Protein 8EGS (pdb70)

Sequence (626 aa):
STLPQSKVNIDVDNTVLDYASTLPQSKVNIDVDNTVLDYADRKLTHFKFFYNTPLTDYQNTIHFSSNNERDNYFLNENHFNAIDYKNIPFNFIRDRNMVNLEQMSWQDAQGINYCTFKSDFENRRYYAFVNQIEYVNDHVTRMYLVIDTVMTYTQGNVLSTVQNAFVERQHLPRDVYNYLLPSLRNNDDVIKASNKYYLNNYLEQFGGNLVLFQSSADLSKKFGTKKEPNLESSKGITYDYITSPVNLYVMNREDFNNFMDKMSKYPWITQNFQKIILIPATFINKDDLEAVKTQEDIKGLMTLKNDKLSNEWELKELRVPFERLQYMLNSNQDELKHLVRNEYLTIEIYSWNGDSLLLDAGKITERTGVKLKTKSIIGYHNEVRIYPVDYNSAPNEKPIKASDNSILIDTGSFLNTAITFDSFAEVPILIDNGLLAQSQQANKQKNAQSNLISNRINNVVNGNDLKSRFYDAVSIGSNLSPTALFSKFNDEYNYYKELRAEYKDLALQPPTVTSSQMGNAFQIANSINGLTMKIGVPAPFDMDNIQRYYFMLGFETNDQAGTPFPIDSWTVCNYLRMRGTYTIDGIDPMLLEQLKVLLETGVRFWHNDGTNNPMAQNVFKNKFRK

Radius of gyration: 40.11 Å; Cα contacts (8 Å, |Δi|>4): 1181; chains: 3; bounding box: 46×42×152 Å

Secondary structure (DSSP, 8-state):
----SS----SSS----S--/----SS-----TTT---S--/----EEEEEEES-S--SSSEEEE-SSHHHHHIIIIIS--S-EEE-SSS-B---TTS--EEESS--HHHHTTEEEEEEEETTSSS-EEEE---EEEEETTEEEE--EE-HHHHH--TTGGGG--S-EEESB---HHHHHHHHHHHHTSS--B--S-EEEEEEEE-----EEEEEEESS-SSSPPPPSSS----------BTTB--S-EEEEE-HHHHHHHHHHHTT-HHHHHHEEE--EEETTTS-TTTEEE---SS--SS-EEE-SS--PPP---SSSEE-HHHHHHHTT--SGGGGGG--TTTSEEEEE-TTS-B---BSTTB-TTS-EEEEEEEE-SSS-EEEEEESSBS--TT----B-TT--BSS-SBSTTTT-EEEE-------SSTT---HHHHHHHSPP----EEE-GGGS----THHHHHHHHHHHHTTT-SS-THHHHT----HHHHHHHB-SEEESSSSPPP----SS-THHHHHTT--S-EEEEEEE-HHHHHHHHHHHHHH-B----SS-PPPPSS-SSSEEEEEEES----TT--HHHHHHHHHHHHH-EEEEE--SSS-TTS--GGG--S--

Nearest PDB structures (foldseek):
  8egs-assembly1_I-2  TM=1.053E+00  e=1.268E-01  Staphylococcus phage Andhra
  8egs-assembly1_I-3  TM=1.053E+00  e=1.268E-01  Staphylococcus phage Andhra
  8egs-assembly1_I-4  TM=1.053E+00  e=1.268E-01  Staphylococcus phage Andhra
  8egs-assembly1_I-5  TM=1.053E+00  e=1.268E-01  Staphylococcus phage Andhra
  8egs-assembly1_I-6  TM=1.053E+00  e=1.268E-01  Staphylococcus phage Andhra

Foldseek 3Di:
DDDDPPPDDDDPPDDDDDDD/DVDDPPPDPPDPVDDDDPPD/DAKWKWKKWFFQAPDQFLFEDAAEADPVRVCCCVPVDCQGDMDGCVVPIHDDDPLAQKDKDFAQAPVNPPGTFKMKMAIPVDRQTWIWTFLDWADDDRGIIMTGTDTNLCHRFVHHQLLLPFFQFWWWLWFDFDVVCVVCLLVQQPAQQDFAFDDKDWDDKFFDAFQAWKKKWKFQFDQLDAFDDLVDTDTDGAPWQCEPVDTDRIFMKIGGPVQPVVQCVVCVSPVVRQLRTDFMAGHGPQFADPVQWAAGDGPDDRPGIIGGHSYDGTDWDFDDRPFDALQNVCVSQVHRDSLCSSVQHQQFKAKWKDQPLFWTQLDGRRQQDNVGGWGKGWDWDDDPATKIKIDTASGQFDPPDDADDDPVRDRPAGGDCRRVRITIAHPNFTDDGPNPPDDQVLQVVQVDWDDDDWKDFGDCPVPDDDLVVLLVLLQCLVVVSVHPDDPCVSVSHDACPVVSVVSRDGIGGSDPDDGGGGGDSRGLVVCVVVSSNGMMMIMMHRDPVSSVVRLLVCLARPGTDRDGRDRRDRQQFKPFKTKIAIAGDDDRPPDDVSSVSNVRSSSNSIHMYTHDDPDSHSSDDDSNPIDGGD

Structure (mmCIF, N/CA/C/O backbone):
data_8EGS
#
_entry.id   8EGS
#
loop_
_entity.id
_entity.type
_entity.pdbx_description
1 polymer 'Lower collar protein'
2 polymer 'Major tail protein'
#
loop_
_atom_site.group_PDB
_atom_site.id
_at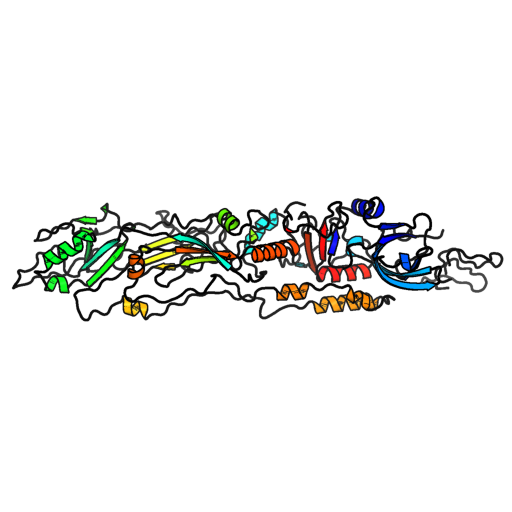om_site.type_symbol
_atom_site.label_atom_id
_atom_site.label_alt_id
_atom_site.label_comp_id
_atom_site.label_asym_id
_atom_site.label_entity_id
_atom_site.label_seq_id
_atom_site.pdbx_PDB_ins_code
_atom_site.Cartn_x
_atom_site.Cartn_y
_atom_site.Cartn_z
_atom_site.occupancy
_atom_site.B_iso_or_equiv
_atom_site.auth_seq_id
_atom_site.auth_comp_id
_atom_site.auth_asym_id
_atom_site.auth_atom_id
_atom_site.pdbx_PDB_model_num
ATOM 1 N N . SER A 1 137 ? 275.008 240.629 188.415 1.00 1.00 175 SER J N 1
ATOM 2 C CA . SER A 1 137 ? 274.547 242.010 188.425 1.00 1.00 175 SER J CA 1
ATOM 3 C C . SER A 1 137 ? 275.320 242.835 189.449 1.00 1.00 175 SER J C 1
ATOM 4 O O . SER A 1 137 ? 275.999 243.797 189.090 1.00 1.00 175 SER J O 1
ATOM 7 N N . THR A 1 138 ? 275.218 242.459 190.721 1.00 1.00 176 THR J N 1
ATOM 8 C CA . THR A 1 138 ? 275.903 243.198 191.773 1.00 1.00 176 THR J CA 1
ATOM 9 C C . THR A 1 138 ? 277.414 243.053 191.640 1.00 1.00 176 THR J C 1
ATOM 10 O O . THR A 1 138 ? 277.928 242.008 191.233 1.00 1.00 176 THR J O 1
ATOM 14 N N . LEU A 1 139 ? 278.126 244.119 191.997 1.00 1.00 177 LEU J N 1
ATOM 15 C CA . LEU A 1 139 ? 279.570 244.182 191.859 1.00 1.00 177 LEU J CA 1
ATOM 16 C C . LEU A 1 139 ? 280.219 244.494 193.203 1.00 1.00 177 LEU J C 1
ATOM 17 O O . LEU A 1 139 ? 279.730 245.352 193.943 1.00 1.00 177 LEU J O 1
ATOM 22 N N . PRO A 1 140 ? 281.313 243.819 193.552 1.00 1.00 178 PRO J N 1
ATOM 23 C CA . PRO A 1 140 ? 282.008 244.152 194.797 1.00 1.00 178 PRO J CA 1
ATOM 24 C C . PRO A 1 140 ? 282.944 245.334 194.613 1.00 1.00 178 PRO J C 1
ATOM 25 O O . PRO A 1 140 ? 283.376 245.649 193.503 1.00 1.00 178 PRO J O 1
ATOM 29 N N . GLN A 1 141 ? 283.264 245.988 195.730 1.00 1.00 179 GLN J N 1
ATOM 30 C CA . GLN A 1 141 ? 284.132 247.165 195.723 1.00 1.00 179 GLN J CA 1
ATOM 31 C C . GLN A 1 141 ? 285.578 246.727 195.959 1.00 1.00 179 GLN J C 1
ATOM 32 O O . GLN A 1 141 ? 286.181 246.970 197.006 1.00 1.00 179 GLN J O 1
ATOM 38 N N . SER A 1 142 ? 286.139 246.064 194.948 1.00 1.00 180 SER J N 1
ATOM 39 C CA . SER A 1 142 ? 287.478 245.495 195.039 1.00 1.00 180 SER J CA 1
ATOM 40 C C . SER A 1 142 ? 288.264 245.771 193.756 1.00 1.00 180 SER J C 1
ATOM 41 O O . SER A 1 142 ? 289.107 244.988 193.328 1.00 1.00 180 SER J O 1
ATOM 44 N N . LYS A 1 143 ? 287.998 246.918 193.131 1.00 1.00 181 LYS J N 1
ATOM 45 C CA . LYS A 1 143 ? 288.684 247.305 191.898 1.00 1.00 181 LYS J CA 1
ATOM 46 C C . LYS A 1 143 ? 288.695 246.159 190.890 1.00 1.00 181 LYS J C 1
ATOM 47 O O . LYS A 1 143 ? 289.747 245.728 190.414 1.00 1.00 181 LYS J O 1
ATOM 53 N N . VAL A 1 144 ? 287.506 245.657 190.566 1.00 1.00 182 VAL J N 1
ATOM 54 C CA . VAL A 1 144 ? 287.359 244.600 189.573 1.00 1.00 182 VAL J CA 1
ATOM 55 C C . VAL A 1 144 ? 287.284 245.225 188.187 1.00 1.00 182 VAL J C 1
ATOM 56 O O . VAL A 1 144 ? 286.254 245.786 187.798 1.00 1.00 182 VAL J O 1
ATOM 60 N N . ASN A 1 145 ? 288.379 245.137 187.433 1.00 1.00 183 ASN J N 1
ATOM 61 C CA . ASN A 1 145 ? 288.419 245.696 186.087 1.00 1.00 183 ASN J CA 1
ATOM 62 C C . ASN A 1 145 ? 287.328 245.075 185.227 1.00 1.00 183 ASN J C 1
ATOM 63 O O . ASN A 1 145 ? 287.357 243.873 184.948 1.00 1.00 183 ASN J O 1
ATOM 68 N N . ILE A 1 146 ? 286.365 245.888 184.802 1.00 1.00 184 ILE J N 1
ATOM 69 C CA . ILE A 1 146 ? 285.225 245.434 184.017 1.00 1.00 184 ILE J CA 1
ATOM 70 C C . ILE A 1 146 ? 285.306 246.072 182.639 1.00 1.00 184 ILE J C 1
ATOM 71 O O . ILE A 1 146 ? 285.472 247.292 182.520 1.00 1.00 184 ILE J O 1
ATOM 76 N N . ASP A 1 147 ? 285.203 245.247 181.601 1.00 1.00 185 ASP J N 1
ATOM 77 C CA . ASP A 1 147 ? 285.174 245.707 180.220 1.00 1.00 185 ASP J CA 1
ATOM 78 C C . ASP A 1 147 ? 283.762 245.492 179.694 1.00 1.00 185 ASP J C 1
ATOM 79 O O . ASP A 1 147 ? 283.275 244.358 179.661 1.00 1.00 185 ASP J O 1
ATOM 84 N N . VAL A 1 148 ? 283.113 246.579 179.277 1.00 1.00 186 VAL J N 1
ATOM 85 C CA . VAL A 1 148 ? 281.717 246.492 178.861 1.00 1.00 186 VAL J CA 1
ATOM 86 C C . VAL A 1 148 ? 281.577 245.593 177.640 1.00 1.00 186 VAL J C 1
ATOM 87 O O . VAL A 1 148 ? 280.596 244.852 177.506 1.00 1.00 186 VAL J O 1
ATOM 91 N N . ASP A 1 149 ? 282.552 245.643 176.732 1.00 1.00 187 ASP J N 1
ATOM 92 C CA . ASP A 1 149 ? 282.399 244.967 175.448 1.00 1.00 187 ASP J CA 1
ATOM 93 C C . ASP A 1 149 ? 282.294 243.455 175.612 1.00 1.00 187 ASP J C 1
ATOM 94 O O . ASP A 1 149 ? 281.391 242.829 175.046 1.00 1.00 187 ASP J O 1
ATOM 99 N N . ASN A 1 150 ? 283.199 242.848 176.384 1.00 1.00 188 ASN J N 1
ATOM 100 C CA . ASN A 1 150 ? 283.329 241.399 176.414 1.00 1.00 188 ASN J CA 1
ATOM 101 C C . ASN A 1 150 ? 283.149 240.761 177.784 1.00 1.00 188 ASN J C 1
ATOM 102 O O . ASN A 1 150 ? 283.013 239.536 177.852 1.00 1.00 188 ASN J O 1
ATOM 107 N N . THR A 1 151 ? 283.145 241.536 178.865 1.00 1.00 189 THR J N 1
ATOM 108 C CA . THR A 1 151 ? 283.104 240.946 180.197 1.00 1.00 189 THR J CA 1
ATOM 109 C C . THR A 1 151 ? 281.859 240.088 180.371 1.00 1.00 189 THR J C 1
ATOM 110 O O . THR A 1 151 ? 280.751 240.493 180.011 1.00 1.00 189 THR J O 1
ATOM 114 N N . VAL A 1 152 ? 282.050 238.895 180.928 1.00 1.00 190 VAL J N 1
ATOM 115 C CA . VAL A 1 152 ? 280.962 237.992 181.278 1.00 1.00 190 VAL J CA 1
ATOM 116 C C . VAL A 1 152 ? 281.149 237.581 182.729 1.00 1.00 190 VAL J C 1
ATOM 117 O O . VAL A 1 152 ? 282.243 237.165 183.125 1.00 1.00 190 VAL J O 1
ATOM 121 N N . LEU A 1 153 ? 280.089 237.702 183.521 1.00 1.00 191 LEU J N 1
ATOM 122 C CA . LEU A 1 153 ? 280.143 237.458 184.955 1.00 1.00 191 LEU J CA 1
ATOM 123 C C . LEU A 1 153 ? 279.402 236.170 185.278 1.00 1.00 191 LEU J C 1
ATOM 124 O O . LE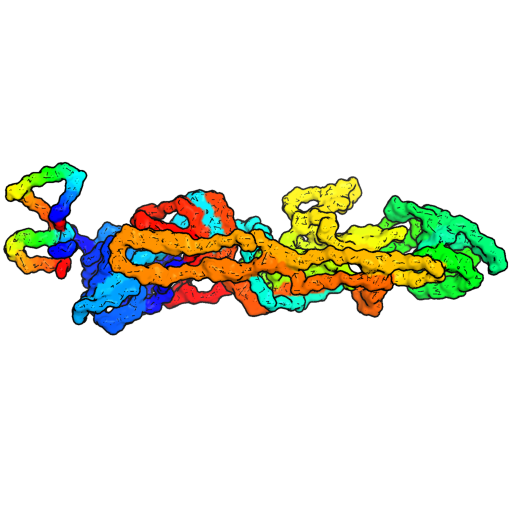U A 1 153 ? 278.258 235.984 184.852 1.00 1.00 191 LEU J O 1
ATOM 129 N N . ASP A 1 154 ? 280.060 235.280 186.026 1.00 1.00 192 ASP J N 1
ATOM 130 C CA . ASP A 1 154 ? 279.438 234.005 186.368 1.00 1.00 192 ASP J CA 1
ATOM 131 C C . ASP A 1 154 ? 278.364 234.176 187.436 1.00 1.00 192 ASP J C 1
ATOM 132 O O . ASP A 1 154 ? 277.281 233.589 187.335 1.00 1.00 192 ASP J O 1
ATOM 137 N N . TYR A 1 155 ? 278.640 234.972 188.466 1.00 1.00 193 TYR J N 1
ATOM 138 C CA . TYR A 1 155 ? 277.698 235.103 189.568 1.00 1.00 193 TYR J CA 1
ATOM 139 C C . TYR A 1 155 ? 276.602 236.106 189.233 1.00 1.00 193 TYR J C 1
ATOM 140 O O . TYR A 1 155 ? 276.774 236.997 188.398 1.00 1.00 193 TYR J O 1
ATOM 149 N N . ALA A 1 156 ? 275.466 235.956 189.904 1.00 1.00 194 ALA J N 1
ATOM 150 C CA . ALA A 1 156 ? 274.341 236.861 189.718 1.00 1.00 194 ALA J CA 1
ATOM 151 C C . ALA A 1 156 ? 274.727 238.276 190.124 1.00 1.00 194 ALA J C 1
ATOM 152 O O . ALA A 1 156 ? 274.020 239.235 189.815 1.00 1.00 194 ALA J O 1
ATOM 154 N N . SER B 1 137 ? 266.764 234.413 187.704 1.00 1.00 175 SER I N 1
ATOM 155 C CA . SER B 1 137 ? 265.894 234.074 188.824 1.00 1.00 175 SER I CA 1
ATOM 156 C C . SER B 1 137 ? 266.352 234.784 190.097 1.00 1.00 175 SER I C 1
ATOM 157 O O . SER B 1 137 ? 267.268 235.605 190.056 1.00 1.00 175 SER I O 1
ATOM 160 N N . THR B 1 138 ? 265.716 234.464 191.228 1.00 1.00 176 THR I N 1
ATOM 161 C CA . THR B 1 138 ? 265.986 235.206 192.458 1.00 1.00 176 THR I CA 1
ATOM 162 C C . THR B 1 138 ? 267.337 234.840 193.065 1.00 1.00 176 THR I C 1
ATOM 163 O O . THR B 1 138 ? 268.056 235.718 193.555 1.00 1.00 176 THR I O 1
ATOM 167 N N . LEU B 1 139 ? 267.696 233.558 193.068 1.00 1.00 177 LEU I N 1
ATOM 168 C CA . LEU B 1 139 ? 268.945 233.107 193.687 1.00 1.00 177 LEU I CA 1
ATOM 169 C C . LEU B 1 139 ? 269.656 232.124 192.768 1.00 1.00 177 LEU I C 1
ATOM 170 O O . LEU B 1 139 ? 269.629 230.906 193.018 1.00 1.00 177 LEU I O 1
ATOM 175 N N . PRO B 1 140 ? 270.266 232.581 191.684 1.00 1.00 178 PRO I N 1
ATOM 176 C CA . PRO B 1 140 ? 271.180 231.725 190.942 1.00 1.00 178 PRO I CA 1
ATOM 177 C C . PRO B 1 140 ? 272.625 231.816 191.410 1.00 1.00 178 PRO I C 1
ATOM 178 O O . PRO B 1 140 ? 273.267 232.861 191.279 1.00 1.00 178 PRO I O 1
ATOM 182 N N . GLN B 1 141 ? 273.168 230.713 191.925 1.00 1.00 179 GLN I N 1
ATOM 183 C CA . GLN B 1 141 ? 274.493 230.767 192.538 1.00 1.00 179 GLN I CA 1
ATOM 184 C C . GLN B 1 141 ? 275.592 230.829 191.482 1.00 1.00 179 GLN I C 1
ATOM 185 O O . GLN B 1 141 ? 276.379 231.781 191.448 1.00 1.00 179 GLN I O 1
ATOM 191 N N . SER B 1 142 ? 275.679 229.810 190.627 1.00 1.00 180 SER I N 1
ATOM 192 C CA . SER B 1 142 ? 276.703 229.781 189.590 1.00 1.00 180 SER I CA 1
ATOM 193 C C . SER B 1 142 ? 276.117 229.390 188.240 1.00 1.00 180 SER I C 1
ATOM 194 O O . SER B 1 142 ? 276.691 229.704 187.193 1.00 1.00 180 SER I O 1
ATOM 197 N N . LYS B 1 143 ? 274.969 228.713 188.248 1.00 1.00 181 LYS I N 1
ATOM 198 C CA . LYS B 1 143 ? 274.346 228.236 187.015 1.00 1.00 181 LYS I CA 1
ATOM 199 C C . LYS B 1 143 ? 273.428 229.327 186.461 1.00 1.00 181 LYS I C 1
ATOM 200 O O . LYS B 1 143 ? 272.200 229.271 186.550 1.00 1.00 181 LYS I O 1
ATOM 206 N N . VAL B 1 144 ? 274.057 230.342 185.879 1.00 1.00 182 VAL I N 1
ATOM 207 C CA . VAL B 1 144 ? 273.323 231.431 185.248 1.00 1.00 182 VAL I CA 1
ATOM 208 C C . VAL B 1 144 ? 273.086 231.079 183.787 1.00 1.00 182 VAL I C 1
ATOM 209 O O . VAL B 1 144 ? 274.022 230.726 183.060 1.00 1.00 182 VAL I O 1
ATOM 213 N N . ASN B 1 145 ? 271.831 231.175 183.350 1.00 1.00 183 ASN I N 1
ATOM 214 C CA . ASN B 1 145 ? 271.451 230.801 181.989 1.00 1.00 183 ASN I CA 1
ATOM 215 C C . ASN B 1 145 ? 271.678 231.973 181.029 1.00 1.00 183 ASN I C 1
ATOM 216 O O . ASN B 1 145 ? 270.757 232.517 180.420 1.00 1.00 183 ASN I O 1
ATOM 221 N N . ILE B 1 146 ? 272.945 232.368 180.910 1.00 1.00 184 ILE I N 1
ATOM 222 C CA . ILE B 1 146 ? 273.294 233.437 179.981 1.00 1.00 184 ILE I CA 1
ATOM 223 C C . ILE B 1 146 ? 273.178 232.956 178.541 1.00 1.00 184 ILE I C 1
ATOM 224 O O . ILE B 1 146 ? 272.670 233.676 177.674 1.00 1.00 184 ILE I O 1
ATOM 229 N N . ASP B 1 147 ? 273.643 231.741 178.259 1.00 1.00 185 ASP I N 1
ATOM 230 C CA . ASP B 1 147 ? 273.687 231.269 176.882 1.00 1.00 185 ASP I CA 1
ATOM 231 C C . ASP B 1 147 ? 272.281 231.188 176.299 1.00 1.00 185 ASP I C 1
ATOM 232 O O . ASP B 1 147 ? 271.316 230.867 176.997 1.00 1.00 185 ASP I O 1
ATOM 237 N N . VAL B 1 148 ? 272.169 231.503 175.009 1.00 1.00 186 VAL I N 1
ATOM 238 C CA . VAL B 1 148 ? 270.862 231.518 174.362 1.00 1.00 186 VAL I CA 1
ATOM 239 C C . VAL B 1 148 ? 270.360 230.100 174.128 1.00 1.00 186 VAL I C 1
ATOM 240 O O . VAL B 1 148 ? 269.154 229.836 174.195 1.00 1.00 186 VAL I O 1
ATOM 244 N N . ASP B 1 149 ? 271.270 229.166 173.842 1.00 1.00 187 ASP I N 1
ATOM 245 C CA . ASP B 1 149 ? 270.850 227.817 173.475 1.00 1.00 187 ASP I CA 1
ATOM 246 C C . ASP B 1 149 ? 270.061 227.152 174.596 1.00 1.00 187 ASP I C 1
ATOM 247 O O . ASP B 1 149 ? 268.999 226.567 174.354 1.00 1.00 187 ASP I O 1
ATOM 252 N N . ASN B 1 150 ? 270.561 227.227 175.827 1.00 1.00 188 ASN I N 1
ATOM 253 C CA . ASN B 1 150 ? 269.858 226.619 176.948 1.00 1.00 188 ASN I CA 1
ATOM 254 C C . ASN B 1 150 ? 268.514 227.303 177.157 1.00 1.00 188 ASN I C 1
ATOM 255 O O . ASN B 1 150 ? 268.414 228.532 177.115 1.00 1.00 188 ASN I O 1
ATOM 260 N N . THR B 1 151 ? 267.476 226.498 177.380 1.00 1.00 189 THR I N 1
ATOM 261 C CA . THR B 1 151 ? 266.122 227.002 177.568 1.00 1.00 189 THR I CA 1
ATOM 262 C C . THR B 1 151 ? 265.483 226.504 178.856 1.00 1.00 189 THR I C 1
ATOM 263 O O . THR B 1 151 ? 264.296 226.760 179.084 1.00 1.00 189 THR I O 1
ATOM 267 N N . VAL B 1 152 ? 266.231 225.799 179.701 1.00 1.00 190 VAL I N 1
ATOM 268 C CA . VAL B 1 152 ? 265.718 225.280 180.961 1.00 1.00 190 VAL I CA 1
ATOM 269 C C . VAL B 1 152 ? 266.618 225.770 182.084 1.00 1.00 190 VAL I C 1
ATOM 270 O O . VAL B 1 152 ? 267.847 225.685 181.983 1.00 1.00 190 VAL I O 1
ATOM 274 N N . LEU B 1 153 ? 266.007 226.289 183.145 1.00 1.00 191 LEU I N 1
ATOM 275 C CA . LEU B 1 153 ? 266.718 226.759 184.326 1.00 1.00 191 LEU I CA 1
ATOM 276 C C . LEU B 1 153 ? 266.251 225.929 185.511 1.00 1.00 191 LEU I C 1
ATOM 277 O O . LEU B 1 153 ? 265.056 225.909 185.824 1.00 1.00 191 LEU I O 1
ATOM 282 N N . ASP B 1 154 ? 267.187 225.248 186.164 1.00 1.00 192 ASP I N 1
ATOM 283 C CA . ASP B 1 154 ? 266.839 224.324 187.232 1.00 1.00 192 ASP I CA 1
ATOM 284 C C . ASP B 1 154 ? 266.816 225.032 188.583 1.00 1.00 192 ASP I C 1
ATOM 285 O O . ASP B 1 154 ? 267.606 225.939 188.858 1.00 1.00 192 ASP I O 1
ATOM 290 N N . TYR B 1 155 ? 265.888 224.598 189.434 1.00 1.00 193 TYR I N 1
ATOM 291 C CA . TYR B 1 155 ? 265.766 225.113 190.796 1.00 1.00 193 TYR I CA 1
ATOM 292 C C . TYR B 1 155 ? 265.607 226.630 190.793 1.00 1.00 193 TYR I C 1
ATOM 293 O O . TYR B 1 155 ? 266.459 227.373 191.283 1.00 1.00 193 TYR I O 1
ATOM 302 N N . ALA B 1 156 ? 264.500 227.091 190.224 1.00 1.00 194 ALA I N 1
ATOM 303 C CA . ALA B 1 156 ? 264.200 228.514 190.201 1.00 1.00 194 ALA I CA 1
ATOM 304 C C . ALA B 1 156 ? 262.745 228.764 189.830 1.00 1.00 194 ALA I C 1
ATOM 305 O O . ALA B 1 156 ? 261.913 227.862 189.903 1.00 1.00 194 ALA I O 1
ATOM 307 N N . ASP C 2 3 ? 280.091 223.280 192.431 1.00 1.00 3 ASP Y N 1
ATOM 308 C CA . ASP C 2 3 ? 278.957 223.606 191.578 1.00 1.00 3 ASP Y CA 1
ATOM 309 C C . ASP C 2 3 ? 277.947 224.449 192.364 1.00 1.00 3 ASP Y C 1
ATOM 310 O O . ASP C 2 3 ? 278.299 225.513 192.869 1.00 1.00 3 ASP Y O 1
ATOM 315 N N . ARG C 2 4 ? 276.704 223.984 192.474 1.00 1.00 4 ARG Y N 1
ATOM 316 C CA . ARG C 2 4 ? 275.661 224.693 193.202 1.00 1.00 4 ARG Y CA 1
ATOM 317 C C . ARG C 2 4 ? 275.383 223.959 194.508 1.00 1.00 4 ARG Y C 1
ATOM 318 O O . ARG C 2 4 ? 275.253 222.730 194.519 1.00 1.00 4 ARG Y O 1
ATOM 326 N N . LYS C 2 5 ? 275.315 224.708 195.605 1.00 1.00 5 LYS Y N 1
ATOM 327 C CA . LYS C 2 5 ? 275.108 224.100 196.911 1.00 1.00 5 LYS Y CA 1
ATOM 328 C C . LYS C 2 5 ? 273.623 223.935 197.202 1.00 1.00 5 LYS Y C 1
ATOM 329 O O . LYS C 2 5 ? 272.814 224.819 196.912 1.00 1.00 5 LYS Y O 1
ATOM 335 N N . LEU C 2 6 ? 273.272 222.792 197.783 1.00 1.00 6 LEU Y N 1
ATOM 336 C CA . LEU C 2 6 ? 271.901 222.474 198.149 1.00 1.00 6 LEU Y CA 1
ATOM 337 C C . LEU C 2 6 ? 271.843 222.176 199.639 1.00 1.00 6 LEU Y C 1
ATOM 338 O O . LEU C 2 6 ? 272.856 221.870 200.272 1.00 1.00 6 LEU Y O 1
ATOM 343 N N . THR C 2 7 ? 270.638 222.268 200.196 1.00 1.00 7 THR Y N 1
ATOM 344 C CA . THR C 2 7 ? 270.416 222.079 201.623 1.00 1.00 7 THR Y CA 1
ATOM 345 C C . THR C 2 7 ? 269.283 221.089 201.842 1.00 1.00 7 THR Y C 1
ATOM 346 O O . THR C 2 7 ? 268.361 221.003 201.026 1.00 1.00 7 THR Y O 1
ATOM 350 N N . HIS C 2 8 ? 269.355 220.356 202.948 1.00 1.00 8 HIS Y N 1
ATOM 351 C CA . HIS C 2 8 ? 268.369 219.339 203.276 1.00 1.00 8 HIS Y CA 1
ATOM 352 C C . HIS C 2 8 ? 267.600 219.709 204.540 1.00 1.00 8 HIS Y C 1
ATOM 353 O O . HIS C 2 8 ? 268.176 220.160 205.533 1.00 1.00 8 HIS Y O 1
ATOM 360 N N . PHE C 2 9 ? 266.283 219.493 204.500 1.00 1.00 9 PHE Y N 1
ATOM 361 C CA . PHE C 2 9 ? 265.379 219.812 205.599 1.00 1.00 9 PHE Y CA 1
ATOM 362 C C . PHE C 2 9 ? 264.767 218.541 206.164 1.00 1.00 9 PHE Y C 1
ATOM 363 O O . PHE C 2 9 ? 264.723 217.510 205.488 1.00 1.00 9 PHE Y O 1
ATOM 371 N N . LYS C 2 10 ? 264.283 218.622 207.410 1.00 1.00 10 LYS Y N 1
ATOM 372 C CA . LYS C 2 10 ? 263.473 217.561 208.020 1.00 1.00 10 LYS Y CA 1
ATOM 373 C C . LYS C 2 10 ? 262.544 218.214 209.043 1.00 1.00 10 LYS Y C 1
ATOM 374 O O . LYS C 2 10 ? 262.982 218.644 210.111 1.00 1.00 10 LYS Y O 1
ATOM 380 N N . PHE C 2 11 ? 261.256 218.281 208.715 1.00 1.00 11 PHE Y N 1
ATOM 381 C CA . PHE C 2 11 ? 260.305 218.975 209.576 1.00 1.00 11 PHE Y CA 1
ATOM 382 C C . PHE C 2 11 ? 259.657 218.000 210.552 1.00 1.00 11 PHE Y C 1
ATOM 383 O O . PHE C 2 11 ? 259.553 216.804 210.267 1.00 1.00 11 PHE Y O 1
ATOM 391 N N . PHE C 2 12 ? 259.213 218.510 211.698 1.00 1.00 12 PHE Y N 1
ATOM 392 C CA . PHE C 2 12 ? 258.603 217.692 212.736 1.00 1.00 12 PHE Y CA 1
ATOM 393 C C . PHE C 2 12 ? 257.162 218.120 212.996 1.00 1.00 12 PHE Y C 1
ATOM 394 O O . PHE C 2 12 ? 256.717 219.186 212.566 1.00 1.00 12 PHE Y O 1
ATOM 402 N N . TYR C 2 13 ? 256.435 217.266 213.714 1.00 1.00 13 TYR Y N 1
ATOM 403 C CA . TYR C 2 13 ? 255.033 217.488 214.035 1.00 1.00 13 TYR Y CA 1
ATOM 404 C C . TYR C 2 13 ? 254.840 217.623 215.539 1.00 1.00 13 TYR Y C 1
ATOM 405 O O . TYR C 2 13 ? 255.320 216.791 216.314 1.00 1.00 13 TYR Y O 1
ATOM 414 N N . ASN C 2 14 ? 254.124 218.671 215.944 1.00 1.00 14 ASN Y N 1
ATOM 415 C CA . ASN C 2 14 ? 253.639 218.806 217.316 1.00 1.00 14 ASN Y CA 1
ATOM 416 C C . ASN C 2 14 ? 254.763 218.623 218.331 1.00 1.00 14 ASN Y C 1
ATOM 417 O O . ASN C 2 14 ? 254.598 217.964 219.359 1.00 1.00 14 ASN Y O 1
ATOM 422 N N . THR C 2 15 ? 255.919 219.209 218.043 1.00 1.00 15 THR Y N 1
ATOM 423 C CA . THR C 2 15 ? 257.034 219.101 218.966 1.00 1.00 15 THR Y CA 1
ATOM 424 C C . THR C 2 15 ? 256.716 219.859 220.255 1.00 1.00 15 THR Y C 1
ATOM 425 O O . THR C 2 15 ? 256.041 220.892 220.225 1.00 1.00 15 THR Y O 1
ATOM 429 N N . PRO C 2 16 ? 257.184 219.368 221.405 1.00 1.00 16 PRO Y N 1
ATOM 430 C CA . PRO C 2 16 ? 256.923 220.102 222.654 1.00 1.00 16 PRO Y CA 1
ATOM 431 C C . PRO C 2 16 ? 257.572 221.474 222.697 1.00 1.00 16 PRO Y C 1
ATOM 432 O O . PRO C 2 16 ? 257.121 222.341 223.455 1.00 1.00 16 PRO Y O 1
ATOM 436 N N . LEU C 2 17 ? 258.616 221.704 221.905 1.00 1.00 17 LEU Y N 1
ATOM 437 C CA . LEU C 2 17 ? 259.324 222.980 221.936 1.00 1.00 17 LEU Y CA 1
ATOM 438 C C . LEU C 2 17 ? 258.507 224.032 221.200 1.00 1.00 17 LEU Y C 1
ATOM 439 O O . LEU C 2 17 ? 258.370 223.977 219.974 1.00 1.00 17 LEU Y O 1
ATOM 444 N N . THR C 2 18 ? 257.962 224.992 221.943 1.00 1.00 18 THR Y N 1
ATOM 445 C CA . THR C 2 18 ? 257.223 226.090 221.340 1.00 1.00 18 THR Y CA 1
ATOM 446 C C . THR C 2 18 ? 257.564 227.448 221.935 1.00 1.00 18 THR Y C 1
ATOM 447 O O . THR C 2 18 ? 256.874 228.423 221.624 1.00 1.00 18 THR Y O 1
ATOM 451 N N . ASP C 2 19 ? 258.591 227.549 222.776 1.00 1.00 19 ASP Y N 1
ATOM 452 C CA . ASP C 2 19 ? 258.977 228.818 223.370 1.00 1.00 19 ASP Y CA 1
ATOM 453 C C . ASP C 2 19 ? 260.489 228.830 223.534 1.00 1.00 19 ASP Y C 1
ATOM 454 O O . ASP C 2 19 ? 261.125 227.780 223.651 1.00 1.00 19 ASP Y O 1
ATOM 459 N N . TYR C 2 20 ? 261.060 230.036 223.539 1.00 1.00 20 TYR Y N 1
ATOM 460 C CA . TYR C 2 20 ? 262.511 230.172 223.624 1.00 1.00 20 TYR Y CA 1
ATOM 461 C C . TYR C 2 20 ? 263.039 229.710 224.976 1.00 1.00 20 TYR Y C 1
ATOM 462 O O . TYR C 2 20 ? 264.140 229.153 225.064 1.00 1.00 20 TYR Y O 1
ATOM 471 N N . GLN C 2 21 ? 262.271 229.937 226.043 1.00 1.00 21 GLN Y N 1
ATOM 472 C CA . GLN C 2 21 ? 262.793 229.754 227.394 1.00 1.00 21 GLN Y CA 1
ATOM 473 C C . GLN C 2 21 ? 263.165 228.302 227.672 1.00 1.00 21 GLN Y C 1
ATOM 474 O O . GLN C 2 21 ? 264.150 228.032 228.369 1.00 1.00 21 GLN Y O 1
ATOM 480 N N . ASN C 2 22 ? 262.387 227.356 227.157 1.00 1.00 22 ASN Y N 1
ATOM 481 C CA . ASN C 2 22 ? 262.585 225.942 227.442 1.00 1.00 22 ASN Y CA 1
ATOM 482 C C . ASN C 2 22 ? 263.173 225.244 226.223 1.00 1.00 22 ASN Y C 1
ATOM 483 O O . ASN C 2 22 ? 262.670 225.405 225.107 1.00 1.00 22 ASN Y O 1
ATOM 488 N N . THR C 2 23 ? 264.236 224.469 226.439 1.00 1.00 23 THR Y N 1
ATOM 489 C CA . THR C 2 23 ? 264.906 223.750 225.366 1.00 1.00 23 THR Y CA 1
ATOM 490 C C . THR C 2 23 ? 265.402 222.409 225.884 1.00 1.00 23 THR Y C 1
ATOM 491 O O . THR C 2 23 ? 265.549 222.209 227.092 1.00 1.00 23 THR Y O 1
ATOM 495 N N . ILE C 2 24 ? 265.661 221.493 224.954 1.00 1.00 24 ILE Y N 1
ATOM 496 C CA . ILE C 2 24 ? 266.110 220.141 225.290 1.00 1.00 24 ILE Y CA 1
ATOM 497 C C . ILE C 2 24 ? 267.622 220.120 225.088 1.00 1.00 24 ILE Y C 1
ATOM 498 O O . ILE C 2 24 ? 268.124 219.852 223.998 1.00 1.00 24 ILE Y O 1
ATOM 503 N N . HIS C 2 25 ? 268.355 220.400 226.159 1.00 1.00 25 HIS Y N 1
ATOM 504 C CA . HIS C 2 25 ? 269.808 220.347 226.115 1.00 1.00 25 HIS Y CA 1
ATOM 505 C C . HIS C 2 25 ? 270.284 218.911 225.912 1.00 1.00 25 HIS Y C 1
ATOM 506 O O . HIS C 2 25 ? 269.626 217.948 226.310 1.00 1.00 25 HIS Y O 1
ATOM 513 N N . PHE C 2 26 ? 271.446 218.776 225.277 1.00 1.00 26 PHE Y N 1
ATOM 514 C CA . PHE C 2 26 ? 272.026 217.471 224.994 1.00 1.00 26 PHE Y CA 1
ATOM 515 C C . PHE C 2 26 ? 273.504 217.483 225.351 1.00 1.00 26 PHE Y C 1
ATOM 516 O O . PHE C 2 26 ? 274.141 218.536 225.420 1.00 1.00 26 PHE Y O 1
ATOM 524 N N . SER C 2 27 ? 274.048 216.285 225.568 1.00 1.00 27 SER Y N 1
ATOM 525 C CA . SER C 2 27 ? 275.446 216.171 225.965 1.00 1.00 27 SER Y CA 1
ATOM 526 C C . SER C 2 27 ? 276.374 216.751 224.906 1.00 1.00 27 SER Y C 1
ATOM 527 O O . SER C 2 27 ? 277.303 217.500 225.228 1.00 1.00 27 SER Y O 1
ATOM 530 N N . SER C 2 28 ? 276.143 216.418 223.638 1.00 1.00 28 SER Y N 1
ATOM 531 C CA . SER C 2 28 ? 277.010 216.877 222.564 1.00 1.00 28 SER Y CA 1
ATOM 532 C C . SER C 2 28 ? 276.228 216.892 221.260 1.00 1.00 28 SER Y C 1
ATOM 533 O O . SER C 2 28 ? 275.179 216.256 221.134 1.00 1.00 28 SER Y O 1
ATOM 536 N N . ASN C 2 29 ? 276.764 217.625 220.282 1.00 1.00 29 ASN Y N 1
ATOM 537 C CA . ASN C 2 29 ? 276.058 217.799 219.018 1.00 1.00 29 ASN Y CA 1
ATOM 538 C C . ASN C 2 29 ? 275.712 216.459 218.386 1.00 1.00 29 ASN Y C 1
ATOM 539 O O . ASN C 2 29 ? 274.627 216.296 217.816 1.00 1.00 29 ASN Y O 1
ATOM 544 N N . ASN C 2 30 ? 276.620 215.486 218.469 1.00 1.00 30 ASN Y N 1
ATOM 545 C CA . ASN C 2 30 ? 276.342 214.181 217.880 1.00 1.00 30 ASN Y CA 1
ATOM 546 C C . ASN C 2 30 ? 275.128 213.534 218.531 1.00 1.00 30 ASN Y C 1
ATOM 547 O O . ASN C 2 30 ? 274.273 212.969 217.841 1.00 1.00 30 ASN Y O 1
ATOM 552 N N . GLU C 2 31 ? 275.033 213.609 219.860 1.00 1.00 31 GLU Y N 1
ATOM 553 C CA . GLU C 2 31 ? 273.893 213.012 220.547 1.00 1.00 31 GLU Y CA 1
ATOM 554 C C . GLU C 2 31 ? 272.592 213.701 220.158 1.00 1.00 31 GLU Y C 1
ATOM 555 O O . GLU C 2 31 ? 271.573 213.040 219.927 1.00 1.00 31 GLU Y O 1
ATOM 561 N N . ARG C 2 32 ? 272.605 215.033 220.087 1.00 1.00 32 ARG Y N 1
ATOM 562 C CA . ARG C 2 32 ? 271.399 215.759 219.708 1.00 1.00 32 ARG Y CA 1
ATOM 563 C C . ARG C 2 32 ? 270.974 215.406 218.288 1.00 1.00 32 ARG Y C 1
ATOM 564 O O . ARG C 2 32 ? 269.787 215.179 218.024 1.00 1.00 32 ARG Y O 1
ATOM 572 N N . ASP C 2 33 ? 271.932 215.343 217.361 1.00 1.00 33 ASP Y N 1
ATOM 573 C CA . ASP C 2 33 ? 271.603 214.945 215.998 1.00 1.00 33 ASP Y CA 1
ATOM 574 C C . ASP C 2 33 ? 271.024 213.540 215.971 1.00 1.00 33 ASP Y C 1
ATOM 575 O O . ASP C 2 33 ? 270.017 213.288 215.300 1.00 1.00 33 ASP Y O 1
ATOM 580 N N . ASN C 2 34 ? 271.636 212.614 216.710 1.00 1.00 34 ASN Y N 1
ATOM 581 C CA . ASN C 2 34 ? 271.135 211.246 216.750 1.00 1.00 34 ASN Y CA 1
ATOM 582 C C . ASN C 2 34 ? 269.698 211.216 217.252 1.00 1.00 34 ASN Y C 1
ATOM 583 O O . ASN C 2 34 ? 268.851 210.500 216.706 1.00 1.00 34 ASN Y O 1
ATOM 588 N N . TYR C 2 35 ? 269.404 211.995 218.293 1.00 1.00 35 TYR Y N 1
ATOM 589 C CA . TYR C 2 35 ? 268.046 212.027 218.823 1.00 1.00 35 TYR Y CA 1
ATOM 590 C C . TYR C 2 35 ? 267.067 212.587 217.800 1.00 1.00 35 TYR Y C 1
ATOM 591 O O . TYR C 2 35 ? 265.982 212.033 217.594 1.00 1.00 35 TYR Y O 1
ATOM 600 N N . PHE C 2 36 ? 267.431 213.692 217.147 1.00 1.00 36 PHE Y N 1
ATOM 601 C CA . PHE C 2 36 ? 266.483 214.352 216.256 1.00 1.00 36 PHE Y CA 1
ATOM 602 C C . PHE C 2 36 ? 266.350 213.621 214.926 1.00 1.00 36 PHE Y C 1
ATOM 603 O O . PHE C 2 36 ? 265.260 213.582 214.344 1.00 1.00 36 PHE Y O 1
ATOM 611 N N . LEU C 2 37 ? 267.438 213.037 214.426 1.00 1.00 37 LEU Y N 1
ATOM 612 C CA . LEU C 2 37 ? 267.454 212.459 213.088 1.00 1.00 37 LEU Y CA 1
ATOM 613 C C . LEU C 2 37 ? 267.258 210.948 213.100 1.00 1.00 37 LEU Y C 1
ATOM 614 O O . LEU C 2 37 ? 266.325 210.442 212.471 1.00 1.00 37 LEU Y O 1
ATOM 619 N N . ASN C 2 38 ? 268.114 210.208 213.806 1.00 1.00 38 ASN Y N 1
ATOM 620 C CA . ASN C 2 38 ? 268.072 208.751 213.720 1.00 1.00 38 ASN Y CA 1
ATOM 621 C C . ASN C 2 38 ? 266.850 208.185 214.434 1.00 1.00 38 ASN Y C 1
ATOM 622 O O . ASN C 2 38 ? 266.164 207.303 213.907 1.00 1.00 38 ASN Y O 1
ATOM 627 N N . GLU C 2 39 ? 266.559 208.680 215.633 1.00 1.00 39 GLU Y N 1
ATOM 628 C CA . GLU C 2 39 ? 265.433 208.157 216.390 1.00 1.00 39 GLU Y CA 1
ATOM 629 C C . GLU C 2 39 ? 264.117 208.561 215.729 1.00 1.00 39 GLU Y C 1
ATOM 630 O O . GLU C 2 39 ? 264.057 209.462 214.889 1.00 1.00 39 GLU Y O 1
ATOM 636 N N . ASN C 2 40 ? 263.046 207.874 216.125 1.00 1.00 40 ASN Y N 1
ATOM 637 C CA . ASN C 2 40 ? 261.724 208.077 215.548 1.00 1.00 40 ASN Y CA 1
ATOM 638 C C . ASN C 2 40 ? 260.829 208.936 216.435 1.00 1.00 40 ASN Y C 1
ATOM 639 O O . ASN C 2 40 ? 259.607 208.936 216.260 1.00 1.00 40 ASN Y O 1
ATOM 644 N N . HIS C 2 41 ? 261.410 209.662 217.386 1.00 1.00 41 HIS Y N 1
ATOM 645 C CA . HIS C 2 41 ? 260.618 210.508 218.266 1.00 1.00 41 HIS Y CA 1
ATOM 646 C C . HIS C 2 41 ? 259.844 211.536 217.451 1.00 1.00 41 HIS Y C 1
ATOM 647 O O . HIS C 2 41 ? 260.388 212.155 216.533 1.00 1.00 41 HIS Y O 1
ATOM 654 N N . PHE C 2 42 ? 258.568 211.711 217.791 1.00 1.00 42 PHE Y N 1
ATOM 655 C CA . PHE C 2 42 ? 257.665 212.574 217.038 1.00 1.00 42 PHE Y CA 1
ATOM 656 C C . PHE C 2 42 ? 257.337 211.956 215.687 1.00 1.00 42 PHE Y C 1
ATOM 657 O O . PHE C 2 42 ? 257.916 210.936 215.303 1.00 1.00 42 PHE Y O 1
ATOM 665 N N . ASN C 2 43 ? 256.413 212.575 214.961 1.00 1.00 43 ASN Y N 1
ATOM 666 C CA . ASN C 2 43 ? 256.213 212.310 213.546 1.00 1.00 43 ASN Y CA 1
ATOM 667 C C . ASN C 2 43 ? 256.994 213.352 212.765 1.00 1.00 43 ASN Y C 1
ATOM 668 O O . ASN C 2 43 ? 257.131 214.496 213.210 1.00 1.00 43 ASN Y O 1
ATOM 673 N N . ALA C 2 44 ? 257.522 212.958 211.612 1.00 1.00 44 ALA Y N 1
ATOM 674 C CA . ALA C 2 44 ? 258.387 213.851 210.863 1.00 1.00 44 ALA Y CA 1
ATOM 675 C C . ALA C 2 44 ? 258.153 213.667 209.375 1.00 1.00 44 ALA Y C 1
ATOM 676 O O . ALA C 2 44 ? 257.800 212.583 208.905 1.00 1.00 44 ALA Y O 1
ATOM 678 N N . ILE C 2 45 ? 258.354 214.755 208.641 1.00 1.00 45 ILE Y N 1
ATOM 679 C CA . ILE C 2 45 ? 258.414 214.735 207.188 1.00 1.00 45 ILE Y CA 1
ATOM 680 C C . ILE C 2 45 ? 259.867 214.939 206.791 1.00 1.00 45 ILE Y C 1
ATOM 681 O O . ILE C 2 45 ? 260.457 215.990 207.078 1.00 1.00 45 ILE Y O 1
ATOM 686 N N . ASP C 2 46 ? 260.445 213.934 206.144 1.00 1.00 46 ASP Y N 1
ATOM 687 C CA . ASP C 2 46 ? 261.850 213.938 205.768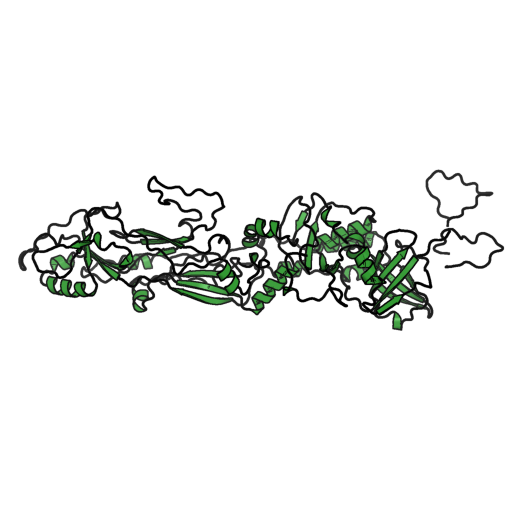 1.00 1.00 46 ASP Y CA 1
ATOM 688 C C . ASP C 2 46 ? 261.968 214.186 204.272 1.00 1.00 46 ASP Y C 1
ATOM 689 O O . ASP C 2 46 ? 261.299 213.523 203.474 1.00 1.00 46 ASP Y O 1
ATOM 694 N N . TYR C 2 47 ? 262.816 215.142 203.901 1.00 1.00 47 TYR Y N 1
ATOM 695 C CA . TYR C 2 47 ? 263.048 215.497 202.508 1.00 1.00 47 TYR Y CA 1
ATOM 696 C C . TYR C 2 47 ? 264.431 215.055 202.043 1.00 1.00 47 TYR Y C 1
ATOM 697 O O . TYR C 2 47 ? 265.087 215.752 201.266 1.00 1.00 47 TYR Y O 1
ATOM 706 N N . LYS C 2 48 ? 264.886 213.892 202.513 1.00 1.00 48 LYS Y N 1
ATOM 707 C CA . LYS C 2 48 ? 266.225 213.430 202.165 1.00 1.00 48 LYS Y CA 1
ATOM 708 C C . LYS C 2 48 ? 266.381 213.290 200.657 1.00 1.00 48 LYS Y C 1
ATOM 709 O O . LYS C 2 48 ? 267.394 213.712 200.088 1.00 1.00 48 LYS Y O 1
ATOM 715 N N . ASN C 2 49 ? 265.387 212.699 199.993 1.00 1.00 49 ASN Y N 1
ATOM 716 C CA . ASN C 2 49 ? 265.491 212.470 198.557 1.00 1.00 49 ASN Y CA 1
ATOM 717 C C . ASN C 2 49 ? 265.497 213.780 197.781 1.00 1.00 49 ASN Y C 1
ATOM 718 O O . ASN C 2 49 ? 266.242 213.927 196.805 1.00 1.00 49 ASN Y O 1
ATOM 723 N N . ILE C 2 50 ? 264.676 214.743 198.193 1.00 1.00 50 ILE Y N 1
ATOM 724 C CA . ILE C 2 50 ? 264.492 215.989 197.454 1.00 1.00 50 ILE Y CA 1
ATOM 725 C C . ILE C 2 50 ? 265.303 217.075 198.157 1.00 1.00 50 ILE Y C 1
ATOM 726 O O . ILE C 2 50 ? 264.899 217.529 199.240 1.00 1.00 50 ILE Y O 1
ATOM 731 N N . PRO C 2 51 ? 266.424 217.521 197.595 1.00 1.00 51 PRO Y N 1
ATOM 732 C CA . PRO C 2 51 ? 267.148 218.644 198.195 1.00 1.00 51 PRO Y CA 1
ATOM 733 C C . PRO C 2 51 ? 266.484 219.971 197.867 1.00 1.00 51 PRO Y C 1
ATOM 734 O O . PRO C 2 51 ? 265.592 220.053 197.020 1.00 1.00 51 PRO Y O 1
ATOM 738 N N . PHE C 2 52 ? 266.932 221.020 198.556 1.00 1.00 52 PHE Y N 1
ATOM 739 C CA . PHE C 2 52 ? 266.366 222.354 198.407 1.00 1.00 52 PHE Y CA 1
ATOM 740 C C . PHE C 2 52 ? 267.460 223.384 198.184 1.00 1.00 52 PHE Y C 1
ATOM 741 O O . PHE C 2 52 ? 268.591 223.220 198.652 1.00 1.00 52 PHE Y O 1
ATOM 749 N N . ASN C 2 53 ? 267.109 224.444 197.465 1.00 1.00 53 ASN Y N 1
ATOM 750 C CA . ASN C 2 53 ? 267.972 225.605 197.298 1.00 1.00 53 ASN Y CA 1
ATOM 751 C C . ASN C 2 53 ? 267.493 226.698 198.245 1.00 1.00 53 ASN Y C 1
ATOM 752 O O . ASN C 2 53 ? 266.433 227.294 198.025 1.00 1.00 53 ASN Y O 1
ATOM 757 N N . PHE C 2 54 ? 268.271 226.962 199.292 1.00 1.00 54 PHE Y N 1
ATOM 758 C CA . PHE C 2 54 ? 267.840 227.864 200.351 1.00 1.00 54 PHE Y CA 1
ATOM 759 C C . PHE C 2 54 ? 269.071 228.462 201.016 1.00 1.00 54 PHE Y C 1
ATOM 760 O O . PHE C 2 54 ? 270.156 227.876 201.000 1.00 1.00 54 PHE Y O 1
ATOM 768 N N . ILE C 2 55 ? 268.882 229.647 201.594 1.00 1.00 55 ILE Y N 1
ATOM 769 C CA . ILE C 2 55 ? 269.929 230.375 202.300 1.00 1.00 55 ILE Y CA 1
ATOM 770 C C . ILE C 2 55 ? 269.410 230.747 203.682 1.00 1.00 55 ILE Y C 1
ATOM 771 O O . ILE C 2 55 ? 268.262 231.180 203.823 1.00 1.00 55 ILE Y O 1
ATOM 776 N N . ARG C 2 56 ? 270.259 230.581 204.699 1.00 1.00 56 ARG Y N 1
ATOM 777 C CA . ARG C 2 56 ? 269.851 230.902 206.062 1.00 1.00 56 ARG Y CA 1
ATOM 778 C C . ARG C 2 56 ? 269.447 232.363 206.205 1.00 1.00 56 ARG Y C 1
ATOM 779 O O . ARG C 2 56 ? 268.560 232.685 207.003 1.00 1.00 56 ARG Y O 1
ATOM 787 N N . ASP C 2 57 ? 270.083 233.257 205.446 1.00 1.00 57 ASP Y N 1
ATOM 788 C CA . ASP C 2 57 ? 269.824 234.684 205.603 1.00 1.00 57 ASP Y CA 1
ATOM 789 C C . ASP C 2 57 ? 268.361 235.017 205.343 1.00 1.00 57 ASP Y C 1
ATOM 790 O O . ASP C 2 57 ? 267.771 235.841 206.051 1.00 1.00 57 ASP Y O 1
ATOM 795 N N . ARG C 2 58 ? 267.760 234.403 204.329 1.00 1.00 58 ARG Y N 1
ATOM 796 C CA . ARG C 2 58 ? 266.339 234.577 204.059 1.00 1.00 58 ARG Y CA 1
ATOM 797 C C . ARG C 2 58 ? 265.571 233.475 204.774 1.00 1.00 58 ARG Y C 1
ATOM 798 O O . ARG C 2 58 ? 265.774 232.289 204.496 1.00 1.00 58 ARG Y O 1
ATOM 806 N N . ASN C 2 59 ? 264.688 233.867 205.693 1.00 1.00 59 ASN Y N 1
ATOM 807 C CA . ASN C 2 59 ? 263.980 232.878 206.497 1.00 1.00 59 ASN Y CA 1
ATOM 808 C C . ASN C 2 59 ? 262.893 232.181 205.689 1.00 1.00 59 ASN Y C 1
ATOM 809 O O . ASN C 2 59 ? 262.520 231.042 205.993 1.00 1.00 59 ASN Y O 1
ATOM 814 N N . MET C 2 60 ? 262.374 232.844 204.660 1.00 1.00 60 MET Y N 1
ATOM 815 C CA . MET C 2 60 ? 261.304 232.262 203.864 1.00 1.00 60 MET Y CA 1
ATOM 816 C C . MET C 2 60 ? 261.749 230.925 203.288 1.00 1.00 60 MET Y C 1
ATOM 817 O O . MET C 2 60 ? 262.894 230.770 202.857 1.00 1.00 60 MET Y O 1
ATOM 822 N N . VAL C 2 61 ? 260.846 229.946 203.296 1.00 1.00 61 VAL Y N 1
ATOM 823 C CA . VAL C 2 61 ? 261.118 228.654 202.677 1.00 1.00 61 VAL Y CA 1
ATOM 824 C C . VAL C 2 61 ? 259.861 228.165 201.975 1.00 1.00 61 VAL Y C 1
ATOM 825 O O . VAL C 2 61 ? 258.737 228.434 202.409 1.00 1.00 61 VAL Y O 1
ATOM 829 N N . ASN C 2 62 ? 260.062 227.432 200.883 1.00 1.00 62 ASN Y N 1
ATOM 830 C CA . ASN C 2 62 ? 258.978 226.895 200.073 1.00 1.00 62 ASN Y CA 1
ATOM 831 C C . ASN C 2 62 ? 259.163 225.391 199.938 1.00 1.00 62 ASN Y C 1
ATOM 832 O O . ASN C 2 62 ? 260.259 224.926 199.609 1.00 1.00 62 ASN Y O 1
ATOM 837 N N . LEU C 2 63 ? 258.099 224.636 200.192 1.00 1.00 63 LEU Y N 1
ATOM 838 C CA . LEU C 2 63 ? 258.140 223.180 200.186 1.00 1.00 63 LEU Y CA 1
ATOM 839 C C . LEU C 2 63 ? 257.264 222.641 199.066 1.00 1.00 63 LEU Y C 1
ATOM 840 O O . LEU C 2 63 ? 256.229 223.230 198.740 1.00 1.00 63 LEU Y O 1
ATOM 845 N N . GLU C 2 64 ? 257.685 221.516 198.486 1.00 1.00 64 GLU Y N 1
ATOM 846 C CA . GLU C 2 64 ? 257.022 221.000 197.294 1.00 1.00 64 GLU Y CA 1
ATOM 847 C C . GLU C 2 64 ? 255.814 220.141 197.650 1.00 1.00 64 GLU Y C 1
ATOM 848 O O . GLU C 2 64 ? 254.684 220.451 197.258 1.00 1.00 64 GLU Y O 1
ATOM 854 N N . GLN C 2 65 ? 256.029 219.063 198.401 1.00 1.00 65 GLN Y N 1
ATOM 855 C CA . GLN C 2 65 ? 255.039 218.001 198.531 1.00 1.00 65 GLN Y CA 1
ATOM 856 C C . GLN C 2 65 ? 254.281 218.041 199.850 1.00 1.00 65 GLN Y C 1
ATOM 857 O O . GLN C 2 65 ? 253.733 217.015 200.264 1.00 1.00 65 GLN Y O 1
ATOM 863 N N . MET C 2 66 ? 254.233 219.186 200.521 1.00 1.00 66 MET Y N 1
ATOM 864 C CA . MET C 2 66 ? 253.515 219.309 201.784 1.00 1.00 66 MET Y CA 1
ATOM 865 C C . MET C 2 66 ? 252.207 220.049 201.531 1.00 1.00 66 MET Y C 1
ATOM 866 O O . MET C 2 66 ? 252.205 221.264 201.312 1.00 1.00 66 MET Y O 1
ATOM 871 N N . SER C 2 67 ? 251.097 219.318 201.563 1.00 1.00 67 SER Y N 1
ATOM 872 C CA . SER C 2 67 ? 249.792 219.923 201.353 1.00 1.00 67 SER Y CA 1
ATOM 873 C C . SER C 2 67 ? 249.372 220.728 202.579 1.00 1.00 67 SER Y C 1
ATOM 874 O O . SER C 2 67 ? 250.002 220.677 203.639 1.00 1.00 67 SER Y O 1
ATOM 877 N N . TRP C 2 68 ? 248.280 221.478 202.423 1.00 1.00 68 TRP Y N 1
ATOM 878 C CA . TRP C 2 68 ? 247.811 222.326 203.514 1.00 1.00 68 TRP Y CA 1
ATOM 879 C C . TRP C 2 68 ? 247.494 221.506 204.757 1.00 1.00 68 TRP Y C 1
ATOM 880 O O . TRP C 2 68 ? 247.877 221.884 205.870 1.00 1.00 68 TRP Y O 1
ATOM 891 N N . GLN C 2 69 ? 246.800 220.378 204.594 1.00 1.00 69 GLN Y N 1
ATOM 892 C CA . GLN C 2 69 ? 246.472 219.550 205.750 1.00 1.00 69 GLN Y CA 1
ATOM 893 C C . GLN C 2 69 ? 247.731 219.069 206.456 1.00 1.00 69 GLN Y C 1
ATOM 894 O O . GLN C 2 69 ? 247.808 219.092 207.689 1.00 1.00 69 GLN Y O 1
ATOM 900 N N . ASP C 2 70 ? 248.731 218.629 205.692 1.00 1.00 70 ASP Y N 1
ATOM 901 C CA . ASP C 2 70 ? 249.980 218.191 206.304 1.00 1.00 70 ASP Y CA 1
ATOM 902 C C . ASP C 2 70 ? 250.724 219.361 206.933 1.00 1.00 70 ASP Y C 1
ATOM 903 O O . ASP C 2 70 ? 251.472 219.183 207.901 1.00 1.00 70 ASP Y O 1
ATOM 908 N N . ALA C 2 71 ? 250.534 220.567 206.396 1.00 1.00 71 ALA Y N 1
ATOM 909 C CA . ALA C 2 71 ? 251.246 221.726 206.922 1.00 1.00 71 ALA Y CA 1
ATOM 910 C C . ALA C 2 71 ? 250.851 222.011 208.363 1.00 1.00 71 ALA Y C 1
ATOM 911 O O . ALA C 2 71 ? 251.703 222.344 209.194 1.00 1.00 71 ALA Y O 1
ATOM 913 N N . GLN C 2 72 ? 249.565 221.897 208.679 1.00 1.00 72 GLN Y N 1
ATOM 914 C CA . GLN C 2 72 ? 249.112 222.162 210.036 1.00 1.00 72 GLN Y CA 1
ATOM 915 C C . GLN C 2 72 ? 249.790 221.212 211.014 1.00 1.00 72 GLN Y C 1
ATOM 916 O O . GLN C 2 72 ? 249.830 219.998 210.793 1.00 1.00 72 GLN Y O 1
ATOM 922 N N . GLY C 2 73 ? 250.320 221.769 212.101 1.00 1.00 73 GLY Y N 1
ATOM 923 C CA . GLY C 2 73 ? 250.980 220.996 213.129 1.00 1.00 73 GLY Y CA 1
ATOM 924 C C . GLY C 2 73 ? 252.493 221.065 213.115 1.00 1.00 73 GLY Y C 1
ATOM 925 O O . GLY C 2 73 ? 253.121 220.634 214.089 1.00 1.00 73 GLY Y O 1
ATOM 926 N N . ILE C 2 74 ? 253.099 221.589 212.049 1.00 1.00 74 ILE Y N 1
ATOM 927 C CA . ILE C 2 74 ? 254.552 221.684 211.994 1.00 1.00 74 ILE Y CA 1
ATOM 928 C C . ILE C 2 74 ? 255.028 222.784 212.932 1.00 1.00 74 ILE Y C 1
ATOM 929 O O . ILE C 2 74 ? 254.501 223.904 212.926 1.00 1.00 74 ILE Y O 1
ATOM 934 N N . ASN C 2 75 ? 256.015 222.458 213.767 1.00 1.00 75 ASN Y N 1
ATOM 935 C CA . ASN C 2 75 ? 256.610 223.433 214.673 1.00 1.00 75 ASN Y CA 1
ATOM 936 C C . ASN C 2 75 ? 258.101 223.606 214.414 1.00 1.00 75 ASN Y C 1
ATOM 937 O O . ASN C 2 75 ? 258.583 224.730 214.246 1.00 1.00 75 ASN Y O 1
ATOM 942 N N . TYR C 2 76 ? 258.834 222.498 214.376 1.00 1.00 76 TYR Y N 1
ATOM 943 C CA . TYR C 2 76 ? 260.290 222.505 214.371 1.00 1.00 76 TYR Y CA 1
ATOM 944 C C . TYR C 2 76 ? 260.799 222.067 213.006 1.00 1.00 76 TYR Y C 1
ATOM 945 O O . TYR C 2 76 ? 260.259 221.130 212.409 1.00 1.00 76 TYR Y O 1
ATOM 954 N N . CYS C 2 77 ? 261.826 222.752 212.508 1.00 1.00 77 CYS Y N 1
ATOM 955 C CA . CYS C 2 77 ? 262.485 222.366 211.270 1.00 1.00 77 CYS Y CA 1
ATOM 956 C C . CYS C 2 77 ? 263.987 222.354 211.495 1.00 1.00 77 CYS Y C 1
ATOM 957 O O . CYS C 2 77 ? 264.553 223.340 211.977 1.00 1.00 77 CYS Y O 1
ATOM 960 N N . THR C 2 78 ? 264.625 221.242 211.153 1.00 1.00 78 THR Y N 1
ATOM 961 C CA . THR C 2 78 ? 266.074 221.112 211.222 1.00 1.00 78 THR Y CA 1
ATOM 962 C C . THR C 2 78 ? 266.606 221.021 209.801 1.00 1.00 78 THR Y C 1
ATOM 963 O O . THR C 2 78 ? 266.175 220.158 209.028 1.00 1.00 78 THR Y O 1
ATOM 967 N N . PHE C 2 79 ? 267.532 221.911 209.457 1.00 1.00 79 PHE Y N 1
ATOM 968 C CA . PHE C 2 79 ? 268.061 221.980 208.104 1.00 1.00 79 PHE Y CA 1
ATOM 969 C C . PHE C 2 79 ? 269.576 222.084 208.140 1.00 1.00 79 PHE Y C 1
ATOM 970 O O . PHE C 2 79 ? 270.142 222.744 209.017 1.00 1.00 79 PHE Y O 1
ATOM 978 N N . LYS C 2 80 ? 270.218 221.427 207.179 1.00 1.00 80 LYS Y N 1
ATOM 979 C CA . LYS C 2 80 ? 271.667 221.415 207.035 1.00 1.00 80 LYS Y CA 1
ATOM 980 C C . LYS C 2 80 ? 272.013 221.790 205.604 1.00 1.00 80 LYS Y C 1
ATOM 981 O O . LYS C 2 80 ? 271.537 221.150 204.662 1.00 1.00 80 LYS Y O 1
ATOM 987 N N . SER C 2 81 ? 272.839 222.819 205.440 1.00 1.00 81 SER Y N 1
ATOM 988 C CA . SER C 2 81 ? 273.200 223.326 204.126 1.00 1.00 81 SER Y CA 1
ATOM 989 C C . SER C 2 81 ? 274.689 223.137 203.883 1.00 1.00 81 SER Y C 1
ATOM 990 O O . SER C 2 81 ? 275.506 223.268 204.798 1.00 1.00 81 SER Y O 1
ATOM 993 N N . ASP C 2 82 ? 275.036 222.829 202.632 1.00 1.00 82 ASP Y N 1
ATOM 994 C CA . ASP C 2 82 ? 276.444 222.724 202.269 1.00 1.00 82 ASP Y CA 1
ATOM 995 C C . ASP C 2 82 ? 277.149 224.066 202.400 1.00 1.00 82 ASP Y C 1
ATOM 996 O O . ASP C 2 82 ? 278.382 224.117 202.465 1.00 1.00 82 ASP Y O 1
ATOM 1001 N N . PHE C 2 83 ? 276.387 225.160 202.435 1.00 1.00 83 PHE Y N 1
ATOM 1002 C CA . PHE C 2 83 ? 276.996 226.478 202.574 1.00 1.00 83 PHE Y CA 1
ATOM 1003 C C . PHE C 2 83 ? 277.738 226.603 203.897 1.00 1.00 83 PHE Y C 1
ATOM 1004 O O . PHE C 2 83 ? 278.855 227.131 203.944 1.00 1.00 83 PHE Y O 1
ATOM 1012 N N . GLU C 2 84 ? 277.134 226.123 204.982 1.00 1.00 84 GLU Y N 1
ATOM 1013 C CA . GLU C 2 84 ? 277.719 226.195 206.313 1.00 1.00 84 GLU Y CA 1
ATOM 1014 C C . GLU C 2 84 ? 277.777 224.795 206.899 1.00 1.00 84 GLU Y C 1
ATOM 1015 O O . GLU C 2 84 ? 276.779 224.069 206.877 1.00 1.00 84 GLU Y O 1
ATOM 1021 N N . ASN C 2 85 ? 278.943 224.419 207.429 1.00 1.00 85 ASN Y N 1
ATOM 1022 C CA . ASN C 2 85 ? 279.094 223.079 207.986 1.00 1.00 85 ASN Y CA 1
ATOM 1023 C C . ASN C 2 85 ? 278.132 222.855 209.144 1.00 1.00 85 ASN Y C 1
ATOM 1024 O O . ASN C 2 85 ? 277.522 221.786 209.257 1.00 1.00 85 ASN Y O 1
ATOM 1029 N N . ARG C 2 86 ? 277.983 223.849 210.013 1.00 1.00 86 ARG Y N 1
ATOM 1030 C CA . ARG C 2 86 ? 277.094 223.715 211.158 1.00 1.00 86 ARG Y CA 1
ATOM 1031 C C . ARG C 2 86 ? 275.652 223.563 210.697 1.00 1.00 86 ARG Y C 1
ATOM 1032 O O . ARG C 2 86 ? 275.166 224.344 209.875 1.00 1.00 86 ARG Y O 1
ATOM 1040 N N . ARG C 2 87 ? 274.964 222.559 211.231 1.00 1.00 87 ARG Y N 1
ATOM 1041 C CA . ARG C 2 87 ? 273.547 222.408 210.951 1.00 1.00 87 ARG Y CA 1
ATOM 1042 C C . ARG C 2 87 ? 272.746 223.354 211.839 1.00 1.00 87 ARG Y C 1
ATOM 1043 O O . ARG C 2 87 ? 273.250 223.893 212.826 1.00 1.00 87 ARG Y O 1
ATOM 1051 N N . TYR C 2 88 ? 271.482 223.558 211.476 1.00 1.00 88 TYR Y N 1
ATOM 1052 C CA . TYR C 2 88 ? 270.658 224.565 212.126 1.00 1.00 88 TYR Y CA 1
ATOM 1053 C C . TYR C 2 88 ? 269.284 223.999 212.446 1.00 1.00 88 TYR Y C 1
ATOM 1054 O O . TYR C 2 88 ? 268.814 223.047 211.819 1.00 1.00 88 TYR Y O 1
ATOM 1063 N N . TYR C 2 89 ? 268.640 224.618 213.434 1.00 1.00 89 TYR Y N 1
ATOM 1064 C CA . TYR C 2 89 ? 267.273 224.309 213.820 1.00 1.00 89 TYR Y CA 1
ATOM 1065 C C . TYR C 2 89 ? 266.501 225.611 213.960 1.00 1.00 89 TYR Y C 1
ATOM 1066 O O . TYR C 2 89 ? 267.079 226.660 214.253 1.00 1.00 89 TYR Y O 1
ATOM 1075 N N . ALA C 2 90 ? 265.188 225.543 213.751 1.00 1.00 90 ALA Y N 1
ATOM 1076 C CA . ALA C 2 90 ? 264.375 226.747 213.806 1.00 1.00 90 ALA Y CA 1
ATOM 1077 C C . ALA C 2 90 ? 262.923 226.389 214.075 1.00 1.00 90 ALA Y C 1
ATOM 1078 O O . ALA C 2 90 ? 262.486 225.255 213.862 1.00 1.00 90 ALA Y O 1
ATOM 1080 N N . PHE C 2 91 ? 262.182 227.382 214.559 1.00 1.00 91 PHE Y N 1
ATOM 1081 C CA . PHE C 2 91 ? 260.741 227.287 214.731 1.00 1.00 91 PHE Y CA 1
ATOM 1082 C C . PHE C 2 91 ? 260.053 227.795 213.473 1.00 1.00 91 PHE Y C 1
ATOM 1083 O O . PHE C 2 91 ? 260.486 228.784 212.876 1.00 1.00 91 PHE Y O 1
ATOM 1091 N N . VAL C 2 92 ? 258.979 227.118 213.074 1.00 1.00 92 VAL Y N 1
ATOM 1092 C CA . VAL C 2 92 ? 258.191 227.533 211.912 1.00 1.00 92 VAL Y CA 1
ATOM 1093 C C . VAL C 2 92 ? 257.132 228.502 212.432 1.00 1.00 92 VAL Y C 1
ATOM 1094 O O . VAL C 2 92 ? 256.024 228.119 212.800 1.00 1.00 92 VAL Y O 1
ATOM 1098 N N . ASN C 2 93 ? 257.485 229.788 212.450 1.00 1.00 93 ASN Y N 1
ATOM 1099 C CA . ASN C 2 93 ? 256.612 230.785 213.058 1.00 1.00 93 ASN Y CA 1
ATOM 1100 C C . ASN C 2 93 ? 255.273 230.879 212.338 1.00 1.00 93 ASN Y C 1
ATOM 1101 O O . ASN C 2 93 ? 254.219 230.916 212.983 1.00 1.00 93 ASN Y O 1
ATOM 1106 N N . GLN C 2 94 ? 255.286 230.916 211.008 1.00 1.00 94 GLN Y N 1
ATOM 1107 C CA . GLN C 2 94 ? 254.072 231.168 210.246 1.00 1.00 94 GLN Y CA 1
ATOM 1108 C C . GLN C 2 94 ? 254.019 230.277 209.016 1.00 1.00 94 GLN Y C 1
ATOM 1109 O O . GLN C 2 94 ? 255.031 230.043 208.348 1.00 1.00 94 GLN Y O 1
ATOM 1115 N N . ILE C 2 95 ? 252.815 229.792 208.726 1.00 1.00 95 ILE Y N 1
ATOM 1116 C CA . ILE C 2 95 ? 252.533 228.951 207.570 1.00 1.00 95 ILE Y CA 1
ATOM 1117 C C . ILE C 2 95 ? 251.557 229.695 206.672 1.00 1.00 95 ILE Y C 1
ATOM 1118 O O . ILE C 2 95 ? 250.540 230.211 207.147 1.00 1.00 95 ILE Y O 1
ATOM 1123 N N . GLU C 2 96 ? 251.861 229.747 205.377 1.00 1.00 96 GLU Y N 1
ATOM 1124 C CA . GLU C 2 96 ? 251.033 230.476 204.430 1.00 1.00 96 GLU Y CA 1
ATOM 1125 C C . GLU C 2 96 ? 250.841 229.623 203.186 1.00 1.00 96 GLU Y C 1
ATOM 1126 O O . GLU C 2 96 ? 251.716 228.845 202.800 1.00 1.00 96 GLU Y O 1
ATOM 1132 N N . TYR C 2 97 ? 249.681 229.786 202.560 1.00 1.00 97 TYR Y N 1
ATOM 1133 C CA . TYR C 2 97 ? 249.312 229.042 201.364 1.00 1.00 97 TYR Y CA 1
ATOM 1134 C C . TYR C 2 97 ? 249.376 229.966 200.155 1.00 1.00 97 TYR Y C 1
ATOM 1135 O O . TYR C 2 97 ? 248.767 231.040 200.160 1.00 1.00 97 TYR Y O 1
ATOM 1144 N N . VAL C 2 98 ? 250.110 229.548 199.125 1.00 1.00 98 VAL Y N 1
ATOM 1145 C CA . VAL C 2 98 ? 250.252 230.341 197.911 1.00 1.00 98 VAL Y CA 1
ATOM 1146 C C . VAL C 2 98 ? 249.797 229.604 196.658 1.00 1.00 98 VAL Y C 1
ATOM 1147 O O . VAL C 2 98 ? 249.341 230.262 195.710 1.00 1.00 98 VAL Y O 1
ATOM 1151 N N . ASN C 2 99 ? 249.896 228.280 196.615 1.00 1.00 99 ASN Y N 1
ATOM 1152 C CA . ASN C 2 99 ? 249.479 227.520 195.445 1.00 1.00 99 ASN Y CA 1
ATOM 1153 C C . ASN C 2 99 ? 249.202 226.088 195.872 1.00 1.00 99 ASN Y C 1
ATOM 1154 O O . ASN C 2 99 ? 249.636 225.639 196.935 1.00 1.00 99 ASN Y O 1
ATOM 1159 N N . ASP C 2 100 ? 248.480 225.368 195.015 1.00 1.00 100 ASP Y N 1
ATOM 1160 C CA . ASP C 2 100 ? 248.141 223.982 195.320 1.00 1.00 100 ASP Y CA 1
ATOM 1161 C C . ASP C 2 100 ? 249.392 223.124 195.458 1.00 1.00 100 ASP Y C 1
ATOM 1162 O O . ASP C 2 100 ? 249.360 222.067 196.099 1.00 1.00 100 ASP Y O 1
ATOM 1167 N N . HIS C 2 101 ? 250.506 223.563 194.878 1.00 1.00 101 HIS Y N 1
ATOM 1168 C CA . HIS C 2 101 ? 251.715 222.755 194.834 1.00 1.00 101 HIS Y CA 1
ATOM 1169 C C . HIS C 2 101 ? 252.794 223.210 195.805 1.00 1.00 101 HIS Y C 1
ATOM 1170 O O . HIS C 2 101 ? 253.761 222.470 196.014 1.00 1.00 101 HIS Y O 1
ATOM 1177 N N . VAL C 2 102 ? 252.670 224.395 196.393 1.00 1.00 102 VAL Y N 1
ATOM 1178 C CA . VAL C 2 102 ? 253.680 224.928 197.300 1.00 1.00 102 VAL Y CA 1
ATOM 1179 C C . VAL C 2 102 ? 252.987 225.613 198.467 1.00 1.00 102 VAL Y C 1
ATOM 1180 O O . VAL C 2 102 ? 251.948 226.256 198.286 1.00 1.00 102 VAL Y O 1
ATOM 1184 N N . THR C 2 103 ? 253.565 225.479 199.658 1.00 1.00 103 THR Y N 1
ATOM 1185 C CA . THR C 2 103 ? 253.076 226.149 200.857 1.00 1.00 103 THR Y CA 1
ATOM 1186 C C . THR C 2 103 ? 254.265 226.766 201.575 1.00 1.00 103 THR Y C 1
ATOM 1187 O O . THR C 2 103 ? 255.153 226.045 202.041 1.00 1.00 103 THR Y O 1
ATOM 1191 N N . ARG C 2 104 ? 254.277 228.091 201.673 1.00 1.00 104 ARG Y N 1
ATOM 1192 C CA . ARG C 2 104 ? 255.422 228.781 202.246 1.00 1.00 104 ARG Y CA 1
ATOM 1193 C C . ARG C 2 104 ? 255.404 228.670 203.761 1.00 1.00 104 ARG Y C 1
ATOM 1194 O O . ARG C 2 104 ? 254.341 228.634 204.385 1.00 1.00 104 ARG Y O 1
ATOM 1202 N N . MET C 2 105 ? 256.590 228.604 204.356 1.00 1.00 105 MET Y N 1
ATOM 1203 C CA . MET C 2 105 ? 256.735 228.639 205.806 1.00 1.00 105 MET Y CA 1
ATOM 1204 C C . MET C 2 105 ? 257.896 229.554 206.161 1.00 1.00 105 MET Y C 1
ATOM 1205 O O . MET C 2 105 ? 258.943 229.529 205.502 1.00 1.00 105 MET Y O 1
ATOM 1210 N N . TYR C 2 106 ? 257.690 230.381 207.181 1.00 1.00 106 TYR Y N 1
ATOM 1211 C CA . TYR C 2 106 ? 258.757 231.224 207.698 1.00 1.00 106 TYR Y CA 1
ATOM 1212 C C . TYR C 2 106 ? 259.475 230.508 208.833 1.00 1.00 106 TYR Y C 1
ATOM 1213 O O . TYR C 2 106 ? 258.914 229.618 209.477 1.00 1.00 106 TYR Y O 1
ATOM 1222 N N . LEU C 2 107 ? 260.724 230.895 209.078 1.00 1.00 107 LEU Y N 1
ATOM 1223 C CA . LEU C 2 107 ? 261.531 230.286 210.124 1.00 1.00 107 LEU Y CA 1
ATOM 1224 C C . LEU C 2 107 ? 262.153 231.357 211.004 1.00 1.00 107 LEU Y C 1
ATOM 1225 O O . LEU C 2 107 ? 262.362 232.495 210.578 1.00 1.00 107 LEU Y O 1
ATOM 1230 N N . VAL C 2 108 ? 262.436 230.977 212.247 1.00 1.00 108 VAL Y N 1
ATOM 1231 C CA . VAL C 2 108 ? 263.233 231.777 213.168 1.00 1.00 108 VAL Y CA 1
ATOM 1232 C C . VAL C 2 108 ? 264.276 230.859 213.783 1.00 1.00 108 VAL Y C 1
ATOM 1233 O O . VAL C 2 108 ? 263.929 229.842 214.394 1.00 1.00 108 VAL Y O 1
ATOM 1237 N N . ILE C 2 109 ? 265.552 231.217 213.629 1.00 1.00 109 ILE Y N 1
ATOM 1238 C CA . ILE C 2 109 ? 266.620 230.331 214.068 1.00 1.00 109 ILE Y CA 1
ATOM 1239 C C . ILE C 2 109 ? 266.553 230.154 215.576 1.00 1.00 109 ILE Y C 1
ATOM 1240 O O . ILE C 2 109 ? 266.446 231.125 216.335 1.00 1.00 109 ILE Y O 1
ATOM 1245 N N . ASP C 2 110 ? 266.619 228.901 216.017 1.00 1.00 110 ASP Y N 1
ATOM 1246 C CA . ASP C 2 110 ? 266.619 228.571 217.440 1.00 1.00 110 ASP Y CA 1
ATOM 1247 C C . ASP C 2 110 ? 268.070 228.550 217.900 1.00 1.00 110 ASP Y C 1
ATOM 1248 O O . ASP C 2 110 ? 268.750 227.525 217.808 1.00 1.00 110 ASP Y O 1
ATOM 1253 N N . THR C 2 111 ? 268.546 229.689 218.402 1.00 1.00 111 THR Y N 1
ATOM 1254 C CA . THR C 2 111 ? 269.962 229.812 218.732 1.00 1.00 111 THR Y CA 1
ATOM 1255 C C . THR C 2 111 ? 270.355 228.866 219.858 1.00 1.00 111 THR Y C 1
ATOM 1256 O O . THR C 2 111 ? 271.442 228.276 219.833 1.00 1.00 111 THR Y O 1
ATOM 1260 N N . VAL C 2 112 ? 269.485 228.710 220.858 1.00 1.00 112 VAL Y N 1
ATOM 1261 C CA . VAL C 2 112 ? 269.845 227.932 222.039 1.00 1.00 112 VAL Y CA 1
ATOM 1262 C C . VAL C 2 112 ? 270.237 226.515 221.642 1.00 1.00 112 VAL Y C 1
ATOM 1263 O O . VAL C 2 112 ? 271.292 226.008 222.040 1.00 1.00 112 VAL Y O 1
ATOM 1267 N N . MET C 2 113 ? 269.394 225.856 220.848 1.00 1.00 113 MET Y N 1
ATOM 1268 C CA . MET C 2 113 ? 269.677 224.480 220.458 1.00 1.00 113 MET Y CA 1
ATOM 1269 C C . MET C 2 113 ? 270.880 224.407 219.527 1.00 1.00 113 MET Y C 1
ATOM 1270 O O . MET C 2 113 ? 271.671 223.460 219.599 1.00 1.00 113 MET Y O 1
ATOM 1275 N N . THR C 2 114 ? 271.033 225.391 218.641 1.00 1.00 114 THR Y N 1
ATOM 1276 C CA . THR C 2 114 ? 272.071 225.303 217.620 1.00 1.00 114 THR Y CA 1
ATOM 1277 C C . THR C 2 114 ? 273.463 225.502 218.205 1.00 1.00 114 THR Y C 1
ATOM 1278 O O . THR C 2 114 ? 274.388 224.750 217.878 1.00 1.00 114 THR Y O 1
ATOM 1282 N N . TYR C 2 115 ? 273.639 226.506 219.068 1.00 1.00 115 TYR Y N 1
ATOM 1283 C CA . TYR C 2 115 ? 274.973 226.934 219.466 1.00 1.00 115 TYR Y CA 1
ATOM 1284 C C . TYR C 2 115 ? 275.351 226.591 220.899 1.00 1.00 115 TYR Y C 1
ATOM 1285 O O . TYR C 2 115 ? 276.546 226.506 221.195 1.00 1.00 115 TYR Y O 1
ATOM 1294 N N . THR C 2 116 ? 274.384 226.392 221.789 1.00 1.00 116 THR Y N 1
ATOM 1295 C CA . THR C 2 116 ? 274.664 226.255 223.212 1.00 1.00 116 THR Y CA 1
ATOM 1296 C C . THR C 2 116 ? 274.824 224.810 223.664 1.00 1.00 116 THR Y C 1
ATOM 1297 O O . THR C 2 116 ? 274.941 224.567 224.868 1.00 1.00 116 THR Y O 1
ATOM 1301 N N . GLN C 2 117 ? 274.827 223.851 222.746 1.00 1.00 117 GLN Y N 1
ATOM 1302 C CA . GLN C 2 117 ? 274.966 222.458 223.142 1.00 1.00 117 GLN Y CA 1
ATOM 1303 C C . GLN C 2 117 ? 276.342 222.209 223.747 1.00 1.00 117 GLN Y C 1
ATOM 1304 O O . GLN C 2 117 ? 277.339 222.822 223.356 1.00 1.00 117 GLN Y O 1
ATOM 1310 N N . GLY C 2 118 ? 276.388 221.299 224.715 1.00 1.00 118 GLY Y N 1
ATOM 1311 C CA . GLY C 2 118 ? 277.639 220.957 225.360 1.00 1.00 118 GLY Y CA 1
ATOM 1312 C C . GLY C 2 118 ? 278.004 221.932 226.465 1.00 1.00 118 GLY Y C 1
ATOM 1313 O O . GLY C 2 118 ? 277.156 222.600 227.062 1.00 1.00 118 GLY Y O 1
ATOM 1314 N N . ASN C 2 119 ? 279.307 222.005 226.737 1.00 1.00 119 ASN Y N 1
ATOM 1315 C CA . ASN C 2 119 ? 279.851 222.880 227.765 1.00 1.00 119 ASN Y CA 1
ATOM 1316 C C . ASN C 2 119 ? 280.355 224.201 227.197 1.00 1.00 119 ASN Y C 1
ATOM 1317 O O . ASN C 2 119 ? 281.225 224.837 227.800 1.00 1.00 119 ASN Y O 1
ATOM 1322 N N . VAL C 2 120 ? 279.827 224.626 226.048 1.00 1.00 120 VAL Y N 1
ATOM 1323 C CA . VAL C 2 120 ? 280.324 225.843 225.413 1.00 1.00 120 VAL Y CA 1
ATOM 1324 C C . VAL C 2 120 ? 280.092 227.050 226.311 1.00 1.00 120 VAL Y C 1
ATOM 1325 O O . VAL C 2 120 ? 280.966 227.913 226.452 1.00 1.00 120 VAL Y O 1
ATOM 1329 N N . LEU C 2 121 ? 278.914 227.134 226.934 1.00 1.00 121 LEU Y N 1
ATOM 1330 C CA . LEU C 2 121 ? 278.619 228.282 227.784 1.00 1.00 121 LEU Y CA 1
ATOM 1331 C C . LEU C 2 121 ? 279.622 228.412 228.921 1.00 1.00 121 LEU Y C 1
ATOM 1332 O O . LEU C 2 121 ? 279.887 229.525 229.389 1.00 1.00 121 LEU Y O 1
ATOM 1337 N N . SER C 2 122 ? 280.195 227.296 229.374 1.00 1.00 122 SER Y N 1
ATOM 1338 C CA . SER C 2 122 ? 281.158 227.360 230.468 1.00 1.00 122 SER Y CA 1
ATOM 1339 C C . SER C 2 122 ? 282.400 228.152 230.079 1.00 1.00 122 SER Y C 1
ATOM 1340 O O . SER C 2 122 ? 283.134 228.622 230.955 1.00 1.00 122 SER Y O 1
ATOM 1343 N N . THR C 2 123 ? 282.657 228.309 228.779 1.00 1.00 123 THR Y N 1
ATOM 1344 C CA . THR C 2 123 ? 283.851 229.017 228.335 1.00 1.00 123 THR Y CA 1
ATOM 1345 C C . THR C 2 123 ? 283.752 230.525 228.522 1.00 1.00 123 THR Y C 1
ATOM 1346 O O . THR C 2 123 ? 284.778 231.207 228.436 1.00 1.00 123 THR Y O 1
ATOM 1350 N N . VAL C 2 124 ? 282.554 231.062 228.765 1.00 1.00 124 VAL Y N 1
ATOM 1351 C CA . VAL C 2 124 ? 282.414 232.500 228.952 1.00 1.00 124 VAL Y CA 1
ATOM 1352 C C . VAL C 2 124 ? 283.277 232.946 230.122 1.00 1.00 124 VAL Y C 1
ATOM 1353 O O . VAL C 2 124 ? 283.394 232.247 231.137 1.00 1.00 124 VAL Y O 1
ATOM 1357 N N . GLN C 2 125 ? 283.890 234.119 229.985 1.00 1.00 125 GLN Y N 1
ATOM 1358 C CA . GLN C 2 125 ? 284.815 234.640 230.980 1.00 1.00 125 GLN Y CA 1
ATOM 1359 C C . GLN C 2 125 ? 284.370 236.019 231.448 1.00 1.00 125 GLN Y C 1
ATOM 1360 O O . GLN C 2 125 ? 283.977 236.864 230.639 1.00 1.00 125 GLN Y O 1
ATOM 1366 N N . ASN C 2 126 ? 284.441 236.236 232.762 1.00 1.00 126 ASN Y N 1
ATOM 1367 C CA . ASN C 2 126 ? 284.153 237.538 233.362 1.00 1.00 126 ASN Y CA 1
ATOM 1368 C C . ASN C 2 126 ? 282.795 238.069 232.912 1.00 1.00 126 ASN Y C 1
ATOM 1369 O O . ASN C 2 126 ? 282.682 239.167 232.365 1.00 1.00 126 ASN Y O 1
ATOM 1374 N N . ALA C 2 127 ? 281.752 237.278 233.146 1.00 1.00 127 ALA Y N 1
ATOM 1375 C CA . ALA C 2 127 ? 280.387 237.646 232.797 1.00 1.00 127 ALA Y CA 1
ATOM 1376 C C . ALA C 2 127 ? 279.505 237.532 234.031 1.00 1.00 127 ALA Y C 1
ATOM 1377 O O . ALA C 2 127 ? 279.621 236.568 234.794 1.00 1.00 127 ALA Y O 1
ATOM 1379 N N . PHE C 2 128 ? 278.630 238.516 234.222 1.00 1.00 128 PHE Y N 1
ATOM 1380 C CA . PHE C 2 128 ? 277.691 238.474 235.332 1.00 1.00 128 PHE Y CA 1
ATOM 1381 C C . PHE C 2 128 ? 276.755 237.281 235.178 1.00 1.00 128 PHE Y C 1
ATOM 1382 O O . PHE C 2 128 ? 276.249 236.996 234.090 1.00 1.00 128 PHE Y O 1
ATOM 1390 N N . VAL C 2 129 ? 276.521 236.581 236.284 1.00 1.00 129 VAL Y N 1
ATOM 1391 C CA . VAL C 2 129 ? 275.705 235.374 236.292 1.00 1.00 129 VAL Y CA 1
ATOM 1392 C C . VAL C 2 129 ? 274.624 235.531 237.349 1.00 1.00 129 VAL Y C 1
ATOM 1393 O O . VAL C 2 129 ? 274.784 236.297 238.306 1.00 1.00 129 VAL Y O 1
ATOM 1397 N N . GLU C 2 130 ? 273.520 234.813 237.173 1.00 1.00 130 GLU Y N 1
ATOM 1398 C CA . GLU C 2 130 ? 272.390 234.883 238.082 1.00 1.00 130 GLU Y CA 1
ATOM 1399 C C . GLU C 2 130 ? 271.522 233.646 237.912 1.00 1.00 130 GLU Y C 1
ATOM 1400 O O . GLU C 2 130 ? 271.288 233.184 236.789 1.00 1.00 130 GLU Y O 1
ATOM 1406 N N . ARG C 2 131 ? 271.049 233.115 239.038 1.00 1.00 131 ARG Y N 1
ATOM 1407 C CA . ARG C 2 131 ? 270.113 231.995 239.045 1.00 1.00 131 ARG Y CA 1
ATOM 1408 C C . ARG C 2 131 ? 270.701 230.769 238.351 1.00 1.00 131 ARG Y C 1
ATOM 1409 O O . ARG C 2 131 ? 270.021 230.078 237.591 1.00 1.00 131 ARG Y O 1
ATOM 1417 N N . GLN C 2 132 ? 271.974 230.493 238.612 1.00 1.00 132 GLN Y N 1
ATOM 1418 C CA . GLN C 2 132 ? 272.624 229.328 238.032 1.00 1.00 132 GLN Y CA 1
ATOM 1419 C C . GLN C 2 132 ? 272.571 228.149 238.994 1.00 1.00 132 GLN Y C 1
ATOM 1420 O O . GLN C 2 132 ? 272.861 228.287 240.184 1.00 1.00 132 GLN Y O 1
ATOM 1426 N N . HIS C 2 133 ? 272.190 226.988 238.473 1.00 1.00 133 HIS Y N 1
ATOM 1427 C CA . HIS C 2 133 ? 272.215 225.774 239.272 1.00 1.00 133 HIS Y CA 1
ATOM 1428 C C . HIS C 2 133 ? 273.655 225.425 239.630 1.00 1.00 133 HIS Y C 1
ATOM 1429 O O . HIS C 2 133 ? 274.556 225.480 238.790 1.00 1.00 133 HIS Y O 1
ATOM 1436 N N . LEU C 2 134 ? 273.869 225.054 240.896 1.00 1.00 134 LEU Y N 1
ATOM 1437 C CA . LEU C 2 134 ? 275.226 224.927 241.402 1.00 1.00 134 LEU Y CA 1
ATOM 1438 C C . LEU C 2 134 ? 275.637 223.464 241.543 1.00 1.00 134 LEU Y C 1
ATOM 1439 O O . LEU C 2 134 ? 274.798 222.614 241.855 1.00 1.00 134 LEU Y O 1
ATOM 1444 N N . PRO C 2 135 ? 276.910 223.139 241.310 1.00 1.00 135 PRO Y N 1
ATOM 1445 C CA . PRO C 2 135 ? 277.395 221.792 241.628 1.00 1.00 135 PRO Y CA 1
ATOM 1446 C C . PRO C 2 135 ? 277.512 221.585 243.131 1.00 1.00 135 PRO Y C 1
ATOM 1447 O O . PRO C 2 135 ? 277.395 222.517 243.928 1.00 1.00 135 PRO Y O 1
ATOM 1451 N N . ARG C 2 136 ? 277.756 220.329 243.514 1.00 1.00 136 ARG Y N 1
ATOM 1452 C CA . ARG C 2 136 ? 277.673 219.957 244.923 1.00 1.00 136 ARG Y CA 1
ATOM 1453 C C . ARG C 2 136 ? 278.754 220.639 245.752 1.00 1.00 136 ARG Y C 1
ATOM 1454 O O . ARG C 2 136 ? 278.480 221.125 246.856 1.00 1.00 136 ARG Y O 1
ATOM 1462 N N . ASP C 2 137 ? 279.983 220.693 245.244 1.00 1.00 137 ASP Y N 1
ATOM 1463 C CA . ASP C 2 137 ? 281.067 221.259 246.039 1.00 1.00 137 ASP Y CA 1
ATOM 1464 C C . ASP C 2 137 ? 280.781 222.712 246.397 1.00 1.00 137 ASP Y C 1
ATOM 1465 O O . ASP C 2 137 ? 280.795 223.090 247.575 1.00 1.00 137 ASP Y O 1
ATOM 1470 N N . VAL C 2 138 ? 280.487 223.538 245.394 1.00 1.00 138 VAL Y N 1
ATOM 1471 C CA . VAL C 2 138 ? 280.231 224.949 245.661 1.00 1.00 138 VAL Y CA 1
ATOM 1472 C C . VAL C 2 138 ? 278.920 225.121 246.416 1.00 1.00 138 VAL Y C 1
ATOM 1473 O O . VAL C 2 138 ? 278.804 225.984 247.295 1.00 1.00 138 VAL Y O 1
ATOM 1477 N N . TYR C 2 139 ? 277.914 224.306 246.093 1.00 1.00 139 TYR Y N 1
ATOM 1478 C CA . TYR C 2 139 ? 276.638 224.408 246.793 1.00 1.00 139 TYR Y CA 1
ATOM 1479 C C . TYR C 2 139 ? 276.824 224.223 248.291 1.00 1.00 139 TYR Y C 1
ATOM 1480 O O . TYR C 2 139 ? 276.298 225.004 249.091 1.00 1.00 139 TYR Y O 1
ATOM 1489 N N . ASN C 2 140 ? 277.570 223.194 248.693 1.00 1.00 140 ASN Y N 1
ATOM 1490 C CA . ASN C 2 140 ? 277.900 223.049 250.106 1.00 1.00 140 ASN Y CA 1
ATOM 1491 C C . ASN C 2 140 ? 278.734 224.226 250.589 1.00 1.00 140 ASN Y C 1
ATOM 1492 O O . ASN C 2 140 ? 278.529 224.729 251.699 1.00 1.00 140 ASN Y O 1
ATOM 1497 N N . TYR C 2 141 ? 279.678 224.683 249.765 1.00 1.00 141 TYR Y N 1
ATOM 1498 C CA . TYR C 2 141 ? 280.509 225.817 250.155 1.00 1.00 141 TYR Y CA 1
ATOM 1499 C C . TYR C 2 141 ? 279.677 227.082 250.332 1.00 1.00 141 TYR Y C 1
ATOM 1500 O O . TYR C 2 141 ? 279.902 227.854 251.271 1.00 1.00 141 TYR Y O 1
ATOM 1509 N N . LEU C 2 142 ? 278.715 227.315 249.442 1.00 1.00 142 LEU Y N 1
ATOM 1510 C CA . LEU C 2 142 ? 277.910 228.530 249.460 1.00 1.00 142 LEU Y CA 1
ATOM 1511 C C . LEU C 2 142 ? 276.631 228.390 250.276 1.00 1.00 142 LEU Y C 1
ATOM 1512 O O . LEU C 2 142 ? 275.868 229.356 250.370 1.00 1.00 142 LEU Y O 1
ATOM 1517 N N . LEU C 2 143 ? 276.393 227.230 250.883 1.00 1.00 143 LEU Y N 1
ATOM 1518 C CA . LEU C 2 143 ? 275.112 226.992 251.543 1.00 1.00 143 LEU Y CA 1
ATOM 1519 C C . LEU C 2 143 ? 274.707 228.105 252.502 1.00 1.00 143 LEU Y C 1
ATOM 1520 O O . LEU C 2 143 ? 273.548 228.552 252.427 1.00 1.00 143 LEU Y O 1
ATOM 1525 N N . PRO C 2 144 ? 275.567 228.590 253.403 1.00 1.00 144 PRO Y N 1
ATOM 1526 C CA . PRO C 2 144 ? 275.121 229.661 254.310 1.00 1.00 144 PRO Y CA 1
ATOM 1527 C C . PRO C 2 144 ? 274.641 230.901 253.581 1.00 1.00 144 PRO Y C 1
ATOM 1528 O O . PRO C 2 144 ? 273.690 231.550 254.034 1.00 1.00 144 PRO Y O 1
ATOM 1532 N N . SER C 2 145 ? 275.269 231.251 252.458 1.00 1.00 145 SER Y N 1
ATOM 1533 C CA . SER C 2 145 ? 274.842 232.438 251.727 1.00 1.00 145 SER Y CA 1
ATOM 1534 C C . SER C 2 145 ? 273.413 232.287 251.222 1.00 1.00 145 SER Y C 1
ATOM 1535 O O . SER C 2 145 ? 272.613 233.225 251.314 1.00 1.00 145 SER Y O 1
ATOM 1538 N N . LEU C 2 146 ? 273.073 231.114 250.684 1.00 1.00 146 LEU Y N 1
ATOM 1539 C CA . LEU C 2 146 ? 271.705 230.893 250.227 1.00 1.00 146 LEU Y CA 1
ATOM 1540 C C . LEU C 2 146 ? 270.736 230.849 251.399 1.00 1.00 146 LEU Y C 1
ATOM 1541 O O . LEU C 2 146 ? 269.604 231.334 251.296 1.00 1.00 146 LEU Y O 1
ATOM 1546 N N . ARG C 2 147 ? 271.157 230.266 252.524 1.00 1.00 147 ARG Y N 1
ATOM 1547 C CA . ARG C 2 147 ? 270.241 230.129 253.650 1.00 1.00 147 ARG Y CA 1
ATOM 1548 C C . ARG C 2 147 ? 269.767 231.489 254.151 1.00 1.00 147 ARG Y C 1
ATOM 1549 O O . ARG C 2 147 ? 268.681 231.598 254.731 1.00 1.00 147 ARG Y O 1
ATOM 1557 N N . ASN C 2 148 ? 270.560 232.537 253.934 1.00 1.00 148 ASN Y N 1
ATOM 1558 C CA . ASN C 2 148 ? 270.230 233.876 254.404 1.00 1.00 148 ASN Y CA 1
ATOM 1559 C C . ASN C 2 148 ? 269.909 234.846 253.273 1.00 1.00 148 ASN Y C 1
ATOM 1560 O O . ASN C 2 148 ? 269.706 236.036 253.534 1.00 1.00 148 ASN Y O 1
ATOM 1565 N N . ASN C 2 149 ? 269.853 234.375 252.031 1.00 1.00 149 ASN Y N 1
ATOM 1566 C CA . ASN C 2 149 ? 269.557 235.262 250.918 1.00 1.00 149 ASN Y CA 1
ATOM 1567 C C . ASN C 2 149 ? 268.092 235.693 250.957 1.00 1.00 149 ASN Y C 1
ATOM 1568 O O . ASN C 2 149 ? 267.288 235.199 251.752 1.00 1.00 149 ASN Y O 1
ATOM 1573 N N . ASP C 2 150 ? 267.750 236.635 250.080 1.00 1.00 150 ASP Y N 1
ATOM 1574 C CA . ASP C 2 150 ? 266.403 237.189 250.048 1.00 1.00 150 ASP Y CA 1
ATOM 1575 C C . ASP C 2 150 ? 265.490 236.486 249.051 1.00 1.00 150 ASP Y C 1
ATOM 1576 O O . ASP C 2 150 ? 264.325 236.876 248.926 1.00 1.00 150 ASP Y O 1
ATOM 1581 N N . ASP C 2 151 ? 265.976 235.467 248.349 1.00 1.00 151 ASP Y N 1
ATOM 1582 C CA . ASP C 2 151 ? 265.170 234.767 247.353 1.00 1.00 151 ASP Y CA 1
ATOM 1583 C C . ASP C 2 151 ? 264.242 233.793 248.066 1.00 1.00 151 ASP Y C 1
ATOM 1584 O O . ASP C 2 151 ? 264.659 232.694 248.444 1.00 1.00 151 ASP Y O 1
ATOM 1589 N N . VAL C 2 152 ? 262.982 234.184 248.249 1.00 1.00 152 VAL Y N 1
ATOM 1590 C CA . VAL C 2 152 ? 262.034 233.368 248.995 1.00 1.00 152 VAL Y CA 1
ATOM 1591 C C . VAL C 2 152 ? 260.631 233.626 248.467 1.00 1.00 152 VAL Y C 1
ATOM 1592 O O . VAL C 2 152 ? 260.316 234.722 247.997 1.00 1.00 152 VAL Y O 1
ATOM 1596 N N . ILE C 2 153 ? 259.783 232.603 248.555 1.00 1.00 153 ILE Y N 1
ATOM 1597 C CA . ILE C 2 153 ? 258.367 232.704 248.221 1.00 1.00 153 ILE Y CA 1
ATOM 1598 C C . 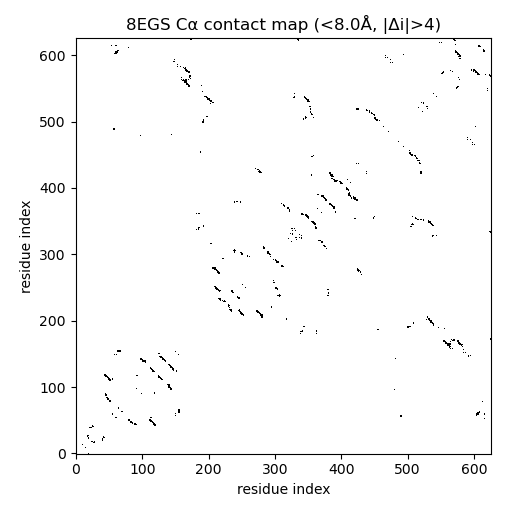ILE C 2 153 ? 257.566 232.473 249.494 1.00 1.00 153 ILE Y C 1
ATOM 1599 O O . ILE C 2 153 ? 257.840 231.529 250.245 1.00 1.00 153 ILE Y O 1
ATOM 1604 N N . LYS C 2 154 ? 256.586 233.337 249.741 1.00 1.00 154 LYS Y N 1
ATOM 1605 C CA . LYS C 2 154 ? 255.804 233.239 250.965 1.00 1.00 154 LYS Y CA 1
ATOM 1606 C C . LYS C 2 154 ? 255.027 231.931 250.999 1.00 1.00 154 LYS Y C 1
ATOM 1607 O O . LYS C 2 154 ? 254.497 231.475 249.983 1.00 1.00 154 LYS Y O 1
ATOM 1613 N N . ALA C 2 155 ? 254.963 231.325 252.181 1.00 1.00 155 ALA Y N 1
ATOM 1614 C CA . ALA C 2 155 ? 254.218 230.093 252.398 1.00 1.00 155 ALA Y CA 1
ATOM 1615 C C . ALA C 2 155 ? 252.856 230.446 252.981 1.00 1.00 155 ALA Y C 1
ATOM 1616 O O . ALA C 2 155 ? 252.775 231.072 254.043 1.00 1.00 155 ALA Y O 1
ATOM 1618 N N . SER C 2 156 ? 251.792 230.048 252.283 1.00 1.00 156 SER Y N 1
ATOM 1619 C CA . SER C 2 156 ? 250.451 230.437 252.704 1.00 1.00 156 SER Y CA 1
ATOM 1620 C C . SER C 2 156 ? 250.073 229.791 254.031 1.00 1.00 156 SER Y C 1
ATOM 1621 O O . SER C 2 156 ? 249.642 230.479 254.962 1.00 1.00 156 SER Y O 1
ATOM 1624 N N . ASN C 2 157 ? 250.237 228.477 254.141 1.00 1.00 157 ASN Y N 1
ATOM 1625 C CA . ASN C 2 157 ? 249.773 227.718 255.295 1.00 1.00 157 ASN Y CA 1
ATOM 1626 C C . ASN C 2 157 ? 250.970 227.211 256.086 1.00 1.00 157 ASN Y C 1
ATOM 1627 O O . ASN C 2 157 ? 251.848 226.542 255.532 1.00 1.00 157 ASN Y O 1
ATOM 1632 N N . LYS C 2 158 ? 250.998 227.529 257.377 1.00 1.00 158 LYS Y N 1
ATOM 1633 C CA . LYS C 2 158 ? 252.006 227.024 258.296 1.00 1.00 158 LYS Y CA 1
ATOM 1634 C C . LYS C 2 158 ? 251.346 226.675 259.619 1.00 1.00 158 LYS Y C 1
ATOM 1635 O O . LYS C 2 158 ? 250.515 227.433 260.127 1.00 1.00 158 LYS Y O 1
ATOM 1641 N N . TYR C 2 159 ? 251.717 225.524 260.171 1.00 1.00 159 TYR Y N 1
ATOM 1642 C CA . TYR C 2 159 ? 251.181 225.072 261.444 1.00 1.00 159 TYR Y CA 1
ATOM 1643 C C . TYR C 2 159 ? 252.279 224.380 262.235 1.00 1.00 159 TYR Y C 1
ATOM 1644 O O . TYR C 2 159 ? 253.197 223.786 261.666 1.00 1.00 159 TYR Y O 1
ATOM 1653 N N . TYR C 2 160 ? 252.173 224.464 263.559 1.00 1.00 160 TYR Y N 1
ATOM 1654 C CA . TYR C 2 160 ? 253.171 223.853 264.424 1.00 1.00 160 TYR Y CA 1
ATOM 1655 C C . TYR C 2 160 ? 253.151 222.340 264.265 1.00 1.00 160 TYR Y C 1
ATOM 1656 O O . TYR C 2 160 ? 252.087 221.723 264.171 1.00 1.00 160 TYR Y O 1
ATOM 1665 N N . LEU C 2 161 ? 254.338 221.742 264.238 1.00 1.00 161 LEU Y N 1
ATOM 1666 C CA . LEU C 2 161 ? 254.485 220.307 264.028 1.00 1.00 161 LEU Y CA 1
ATOM 1667 C C . LEU C 2 161 ? 254.977 219.570 265.261 1.00 1.00 161 LEU Y C 1
ATOM 1668 O O . LEU C 2 161 ? 254.359 218.585 265.667 1.00 1.00 161 LEU Y O 1
ATOM 1673 N N . ASN C 2 162 ? 256.068 220.022 265.876 1.00 1.00 162 ASN Y N 1
ATOM 1674 C CA . ASN C 2 162 ? 256.633 219.362 267.044 1.00 1.00 162 ASN Y CA 1
ATOM 1675 C C . ASN C 2 162 ? 256.729 220.339 268.204 1.00 1.00 162 ASN Y C 1
ATOM 1676 O O . ASN C 2 162 ? 257.005 221.529 268.013 1.00 1.00 162 ASN Y O 1
ATOM 1681 N N . ASN 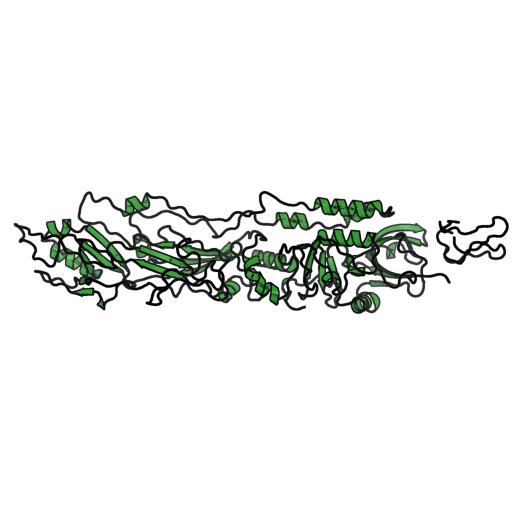C 2 163 ? 256.494 219.822 269.408 1.00 1.00 163 ASN Y N 1
ATOM 1682 C CA . ASN C 2 163 ? 256.597 220.585 270.642 1.00 1.00 163 ASN Y CA 1
ATOM 1683 C C . ASN C 2 163 ? 257.495 219.840 271.617 1.00 1.00 163 ASN Y C 1
ATOM 1684 O O . ASN C 2 163 ? 257.283 218.652 271.878 1.00 1.00 163 ASN Y O 1
ATOM 1689 N N . TYR C 2 164 ? 258.492 220.539 272.151 1.00 1.00 164 TYR Y N 1
ATOM 1690 C CA . TYR C 2 164 ? 259.380 220.003 273.169 1.00 1.00 164 TYR Y CA 1
ATOM 1691 C C . TYR C 2 164 ? 259.266 220.861 274.417 1.00 1.00 164 TYR Y C 1
ATOM 1692 O O . TYR C 2 164 ? 259.196 222.090 274.328 1.00 1.00 164 TYR Y O 1
ATOM 1701 N N . LEU C 2 165 ? 259.242 220.212 275.577 1.00 1.00 165 LEU Y N 1
ATOM 1702 C CA . LEU C 2 165 ? 259.114 220.895 276.855 1.00 1.00 165 LEU Y CA 1
ATOM 1703 C C . LEU C 2 165 ? 260.258 220.480 277.765 1.00 1.00 165 LEU Y C 1
ATOM 1704 O O . LEU C 2 165 ? 260.534 219.286 277.918 1.00 1.00 165 LEU Y O 1
ATOM 1709 N N . GLU C 2 166 ? 260.918 221.467 278.365 1.00 1.00 166 GLU Y N 1
ATOM 1710 C CA . GLU C 2 166 ? 261.991 221.243 279.323 1.00 1.00 166 GLU Y CA 1
ATOM 1711 C C . GLU C 2 166 ? 261.626 221.972 280.607 1.00 1.00 166 GLU Y C 1
ATOM 1712 O O . GLU C 2 166 ? 261.321 223.168 280.576 1.00 1.00 166 GLU Y O 1
ATOM 1718 N N . GLN C 2 167 ? 261.659 221.255 281.728 1.00 1.00 167 GLN Y N 1
ATOM 1719 C CA . GLN C 2 167 ? 261.168 221.781 282.992 1.00 1.00 167 GLN Y CA 1
ATOM 1720 C C . GLN C 2 167 ? 262.073 221.327 284.127 1.00 1.00 167 GLN Y C 1
ATOM 1721 O O . GLN C 2 167 ? 262.834 220.366 283.997 1.00 1.00 167 GLN Y O 1
ATOM 1727 N N . PHE C 2 168 ? 261.979 222.037 285.249 1.00 1.00 168 PHE Y N 1
ATOM 1728 C CA . PHE C 2 168 ? 262.692 221.689 286.474 1.00 1.00 168 PHE Y CA 1
ATOM 1729 C C . PHE C 2 168 ? 261.660 221.499 287.581 1.00 1.00 168 PHE Y C 1
ATOM 1730 O O . PHE C 2 168 ? 261.132 222.475 288.121 1.00 1.00 168 PHE Y O 1
ATOM 1738 N N . GLY C 2 169 ? 261.377 220.239 287.915 1.00 1.00 169 GLY Y N 1
ATOM 1739 C CA . GLY C 2 169 ? 260.314 219.957 288.868 1.00 1.00 169 GLY Y CA 1
ATOM 1740 C C . GLY C 2 169 ? 260.607 220.472 290.264 1.00 1.00 169 GLY Y C 1
ATOM 1741 O O . GLY C 2 169 ? 259.747 221.087 290.900 1.00 1.00 169 GLY Y O 1
ATOM 1742 N N . GLY C 2 170 ? 261.815 220.227 290.763 1.00 1.00 170 GLY Y N 1
ATOM 1743 C CA . GLY C 2 170 ? 262.139 220.621 292.123 1.00 1.00 170 GLY Y CA 1
ATOM 1744 C C . GLY C 2 170 ? 262.058 222.127 292.304 1.00 1.00 170 GLY Y C 1
ATOM 1745 O O . GLY C 2 170 ? 262.584 222.902 291.505 1.00 1.00 170 GLY Y O 1
ATOM 1746 N N . ASN C 2 171 ? 261.382 222.545 293.385 1.00 1.00 171 ASN Y N 1
ATOM 1747 C CA . ASN C 2 171 ? 261.221 223.956 293.722 1.00 1.00 171 ASN Y CA 1
ATOM 1748 C C . ASN C 2 171 ? 261.486 224.143 295.218 1.00 1.00 171 ASN Y C 1
ATOM 1749 O O . ASN C 2 171 ? 260.589 224.076 296.056 1.00 1.00 171 ASN Y O 1
ATOM 1754 N N . LEU C 2 172 ? 262.747 224.385 295.564 1.00 1.00 172 LEU Y N 1
ATOM 1755 C CA . LEU C 2 172 ? 263.077 224.743 296.935 1.00 1.00 172 LEU Y CA 1
ATOM 1756 C C . LEU C 2 172 ? 262.573 226.147 297.235 1.00 1.00 172 LEU Y C 1
ATOM 1757 O O . LEU C 2 172 ? 262.598 227.030 296.375 1.00 1.00 172 LEU Y O 1
ATOM 1762 N N . VAL C 2 173 ? 262.113 226.352 298.462 1.00 1.00 173 VAL Y N 1
ATOM 1763 C CA . VAL C 2 173 ? 261.599 227.648 298.887 1.00 1.00 173 VAL Y CA 1
ATOM 1764 C C . VAL C 2 173 ? 262.760 228.474 299.420 1.00 1.00 173 VAL Y C 1
ATOM 1765 O O . VAL C 2 173 ? 263.373 228.118 300.434 1.00 1.00 173 VAL Y O 1
ATOM 1769 N N . LEU C 2 174 ? 263.067 229.566 298.724 1.00 1.00 174 LEU Y N 1
ATOM 1770 C CA . LEU C 2 174 ? 264.035 230.537 299.202 1.00 1.00 174 LEU Y CA 1
ATOM 1771 C C . LEU C 2 174 ? 263.397 231.426 300.262 1.00 1.00 174 LEU Y C 1
ATOM 1772 O O . LEU C 2 174 ? 262.175 231.468 300.424 1.00 1.00 174 LEU Y O 1
ATOM 1777 N N . PHE C 2 175 ? 264.245 232.143 300.996 1.00 1.00 175 PHE Y N 1
ATOM 1778 C CA . PHE C 2 175 ? 263.773 232.908 302.146 1.00 1.00 175 PHE Y CA 1
ATOM 1779 C C . PHE C 2 175 ? 264.790 234.015 302.410 1.00 1.00 175 PHE Y C 1
ATOM 1780 O O . PHE C 2 175 ? 265.907 233.734 302.847 1.00 1.00 175 PHE Y O 1
ATOM 1788 N N . GLN C 2 176 ? 264.402 235.259 302.147 1.00 1.00 176 GLN Y N 1
ATOM 1789 C CA . GLN C 2 176 ? 265.246 236.396 302.489 1.00 1.00 176 GLN Y CA 1
ATOM 1790 C C . GLN C 2 176 ? 264.776 237.004 303.803 1.00 1.00 176 GLN Y C 1
ATOM 1791 O O . GLN C 2 176 ? 263.606 237.373 303.940 1.00 1.00 176 GLN Y O 1
ATOM 1797 N N . SER C 2 177 ? 265.688 237.112 304.768 1.00 1.00 177 SER Y N 1
ATOM 1798 C CA . SER C 2 177 ? 265.322 237.603 306.095 1.00 1.00 177 SER Y CA 1
ATOM 1799 C C . SER C 2 177 ? 266.421 238.517 306.605 1.00 1.00 177 SER Y C 1
ATOM 1800 O O . SER C 2 177 ? 267.568 238.084 306.748 1.00 1.00 177 SER Y O 1
ATOM 1803 N N . SER C 2 178 ? 266.073 239.776 306.879 1.00 1.00 178 SER Y N 1
ATOM 1804 C CA . SER C 2 178 ? 267.038 240.688 307.480 1.00 1.00 178 SER Y CA 1
ATOM 1805 C C . SER C 2 178 ? 267.429 240.226 308.877 1.00 1.00 178 SER Y C 1
ATOM 1806 O O . SER C 2 178 ? 268.608 240.267 309.246 1.00 1.00 178 SER Y O 1
ATOM 1809 N N . ALA C 2 179 ? 266.456 239.785 309.667 1.00 1.00 179 ALA Y N 1
ATOM 1810 C CA . ALA C 2 179 ? 266.748 239.288 311.002 1.00 1.00 179 ALA Y CA 1
ATOM 1811 C C . ALA C 2 179 ? 267.441 237.934 310.927 1.00 1.00 179 ALA Y C 1
ATOM 1812 O O . ALA C 2 179 ? 267.094 237.078 310.109 1.00 1.00 179 ALA Y O 1
ATOM 1814 N N . ASP C 2 180 ? 268.429 237.742 311.796 1.00 1.00 180 ASP Y N 1
ATOM 1815 C CA . ASP C 2 180 ? 269.201 236.506 311.836 1.00 1.00 180 ASP Y CA 1
ATOM 1816 C C . ASP C 2 180 ? 268.504 235.530 312.774 1.00 1.00 180 ASP Y C 1
ATOM 1817 O O . ASP C 2 180 ? 268.318 235.822 313.959 1.00 1.00 180 ASP Y O 1
ATOM 1822 N N . LEU C 2 181 ? 268.116 234.370 312.243 1.00 1.00 181 LEU Y N 1
ATOM 1823 C CA . LEU C 2 181 ? 267.445 233.375 313.068 1.00 1.00 181 LEU Y CA 1
ATOM 1824 C C . LEU C 2 181 ? 268.428 232.627 313.960 1.00 1.00 181 LEU Y C 1
ATOM 1825 O O . LEU C 2 181 ? 268.012 231.981 314.928 1.00 1.00 181 LEU Y O 1
ATOM 1830 N N . SER C 2 182 ? 269.725 232.697 313.656 1.00 1.00 182 SER Y N 1
ATOM 1831 C CA . SER C 2 182 ? 270.713 232.038 314.504 1.00 1.00 182 SER Y CA 1
ATOM 1832 C C . SER C 2 182 ? 270.694 232.623 315.910 1.00 1.00 182 SER Y C 1
ATOM 1833 O O . SER C 2 182 ? 270.749 231.889 316.903 1.00 1.00 182 SER Y O 1
ATOM 1836 N N . LYS C 2 183 ? 270.616 233.946 316.013 1.00 1.00 183 LYS Y N 1
ATOM 1837 C CA . LYS C 2 183 ? 270.513 234.588 317.313 1.00 1.00 183 LYS Y CA 1
ATOM 1838 C C . LYS C 2 183 ? 269.161 234.281 317.946 1.00 1.00 183 LYS Y C 1
ATOM 1839 O O . LYS C 2 183 ? 268.147 234.127 317.260 1.00 1.00 183 LYS Y O 1
ATOM 1845 N N . LYS C 2 184 ? 269.155 234.189 319.271 1.00 1.00 184 LYS Y N 1
ATOM 1846 C CA . LYS C 2 184 ? 267.933 233.864 319.992 1.00 1.00 184 LYS Y CA 1
ATOM 1847 C C . LYS C 2 184 ? 266.923 234.997 319.859 1.00 1.00 184 LYS Y C 1
ATOM 1848 O O . LYS C 2 184 ? 267.277 236.175 319.961 1.00 1.00 184 LYS Y O 1
ATOM 1854 N N . PHE C 2 185 ? 265.664 234.639 319.625 1.00 1.00 185 PHE Y N 1
ATOM 1855 C CA . PHE C 2 185 ? 264.605 235.635 319.624 1.00 1.00 185 PHE Y CA 1
ATOM 1856 C C . PHE C 2 185 ? 264.242 236.013 321.055 1.00 1.00 185 PHE Y C 1
ATOM 1857 O O . PHE C 2 185 ? 264.405 235.231 321.996 1.00 1.00 185 PHE Y O 1
ATOM 1865 N N . GLY C 2 186 ? 263.740 237.232 321.214 1.00 1.00 186 GLY Y N 1
ATOM 1866 C CA . GLY C 2 186 ? 263.262 237.658 322.509 1.00 1.00 186 GLY Y CA 1
ATOM 1867 C C . GLY C 2 186 ? 261.997 236.927 322.913 1.00 1.00 186 GLY Y C 1
ATOM 1868 O O . GLY C 2 186 ? 261.262 236.384 322.089 1.00 1.00 186 GLY Y O 1
ATOM 1869 N N . THR C 2 187 ? 261.743 236.913 324.217 1.00 1.00 187 THR Y N 1
ATOM 1870 C CA . THR C 2 187 ? 260.532 236.292 324.724 1.00 1.00 187 THR Y CA 1
ATOM 1871 C C . THR C 2 187 ? 259.304 237.005 324.165 1.00 1.00 187 THR Y C 1
ATOM 1872 O O . THR C 2 187 ? 259.399 238.057 323.527 1.00 1.00 187 THR Y O 1
ATOM 1876 N N . LYS C 2 188 ? 258.135 236.414 324.415 1.00 1.00 188 LYS Y N 1
ATOM 1877 C CA . LYS C 2 188 ? 256.907 236.933 323.822 1.00 1.00 188 LYS Y CA 1
ATOM 1878 C C . LYS C 2 188 ? 256.729 238.416 324.124 1.00 1.00 188 LYS Y C 1
ATOM 1879 O O . LYS C 2 188 ? 256.428 239.207 323.223 1.00 1.00 188 LYS Y O 1
ATOM 1885 N N . LYS C 2 189 ? 256.904 238.814 325.385 1.00 1.00 189 LYS Y N 1
ATOM 1886 C CA . LYS C 2 189 ? 256.676 240.210 325.743 1.00 1.00 189 LYS Y CA 1
ATOM 1887 C C . LYS C 2 189 ? 257.811 241.104 325.260 1.00 1.00 189 LYS Y C 1
ATOM 1888 O O . LYS C 2 189 ? 257.568 242.198 324.737 1.00 1.00 189 LYS Y O 1
ATOM 1894 N N . GLU C 2 190 ? 259.056 240.658 325.418 1.00 1.00 190 GLU Y N 1
ATOM 1895 C CA . GLU C 2 190 ? 260.227 241.465 325.083 1.00 1.00 190 GLU Y CA 1
ATOM 1896 C C . GLU C 2 190 ? 260.940 240.846 323.888 1.00 1.00 190 GLU Y C 1
ATOM 1897 O O . GLU C 2 190 ? 261.438 239.706 323.991 1.00 1.00 190 GLU Y O 1
ATOM 1903 N N . PRO C 2 191 ? 261.025 241.535 322.753 1.00 1.00 191 PRO Y N 1
ATOM 1904 C CA . PRO C 2 191 ? 261.685 240.957 321.581 1.00 1.00 191 PRO Y CA 1
ATOM 1905 C C . PRO C 2 191 ? 263.192 241.173 321.607 1.00 1.00 191 PRO Y C 1
ATOM 1906 O O . PRO C 2 191 ? 263.749 241.787 322.518 1.00 1.00 191 PRO Y O 1
ATOM 1910 N N . ASN C 2 192 ? 263.850 240.648 320.574 1.00 1.00 192 ASN Y N 1
ATOM 1911 C CA . ASN C 2 192 ? 265.298 240.762 320.434 1.00 1.00 192 ASN Y CA 1
ATOM 1912 C C . ASN C 2 192 ? 265.677 240.500 318.984 1.00 1.00 192 ASN Y C 1
ATOM 1913 O O . ASN C 2 192 ? 265.418 239.412 318.463 1.00 1.00 192 ASN Y O 1
ATOM 1918 N N . LEU C 2 193 ? 266.284 241.494 318.336 1.00 1.00 193 LEU Y N 1
ATOM 1919 C CA . LEU C 2 193 ? 266.721 241.396 316.947 1.00 1.00 193 LEU Y CA 1
ATOM 1920 C C . LEU C 2 193 ? 268.168 241.856 316.857 1.00 1.00 193 LEU Y C 1
ATOM 1921 O O . LEU C 2 193 ? 268.579 242.757 317.594 1.00 1.00 193 LEU Y O 1
ATOM 1926 N N . GLU C 2 194 ? 268.939 241.239 315.960 1.00 1.00 194 GLU Y N 1
ATOM 1927 C CA . GLU C 2 194 ? 270.331 241.617 315.741 1.00 1.00 194 GLU Y CA 1
ATOM 1928 C C . GLU C 2 194 ? 270.692 241.713 314.261 1.00 1.00 194 GLU Y C 1
ATOM 1929 O O . GLU C 2 194 ? 271.872 241.613 313.911 1.00 1.00 194 GLU Y O 1
ATOM 1935 N N . SER C 2 195 ? 269.714 241.915 313.385 1.00 1.00 195 SER Y N 1
ATOM 1936 C CA . SER C 2 195 ? 269.991 242.106 311.956 1.00 1.00 195 SER Y CA 1
ATOM 1937 C C . SER C 2 195 ? 270.547 240.794 311.394 1.00 1.00 195 SER Y C 1
ATOM 1938 O O . SER C 2 195 ? 270.091 239.705 311.767 1.00 1.00 195 SER Y O 1
ATOM 1941 N N . SER C 2 196 ? 271.524 240.877 310.493 1.00 1.00 196 SER Y N 1
ATOM 1942 C CA . SER C 2 196 ? 272.058 239.694 309.831 1.00 1.00 196 SER Y CA 1
ATOM 1943 C C . SER C 2 196 ? 273.517 239.935 309.472 1.00 1.00 196 SER Y C 1
ATOM 1944 O O . SER C 2 196 ? 274.087 240.988 309.764 1.00 1.00 196 SER Y O 1
ATOM 1947 N N . LYS C 2 197 ? 274.112 238.933 308.829 1.00 1.00 197 LYS Y N 1
ATOM 1948 C CA . LYS C 2 197 ? 275.499 238.973 308.398 1.00 1.00 197 LYS Y CA 1
ATOM 1949 C C . LYS C 2 197 ? 275.575 238.864 306.881 1.00 1.00 197 LYS Y C 1
ATOM 1950 O O . LYS C 2 197 ? 274.584 238.569 306.207 1.00 1.00 197 LYS Y O 1
ATOM 1956 N N . GLY C 2 198 ? 276.773 239.097 306.350 1.00 1.00 198 GLY Y N 1
ATOM 1957 C CA . GLY C 2 198 ? 276.988 239.062 304.916 1.00 1.00 198 GLY Y CA 1
ATOM 1958 C C . GLY C 2 198 ? 277.326 237.679 304.404 1.00 1.00 198 GLY Y C 1
ATOM 1959 O O . GLY C 2 198 ? 278.326 237.084 304.815 1.00 1.00 198 GLY Y O 1
ATOM 1960 N N . ILE C 2 199 ? 276.498 237.156 303.498 1.00 1.00 199 ILE Y N 1
ATOM 1961 C CA . ILE C 2 199 ? 276.697 235.795 303.013 1.00 1.00 199 ILE Y CA 1
ATOM 1962 C C . ILE C 2 199 ? 277.755 235.765 301.917 1.00 1.00 199 ILE Y C 1
ATOM 1963 O O . ILE C 2 199 ? 278.612 234.876 301.893 1.00 1.00 199 ILE Y O 1
ATOM 1968 N N . THR C 2 200 ? 277.710 236.725 300.993 1.00 1.00 200 THR Y N 1
ATOM 1969 C CA . THR C 2 200 ? 278.662 236.795 299.881 1.00 1.00 200 THR Y CA 1
ATOM 1970 C C . THR C 2 200 ? 278.499 235.576 298.968 1.00 1.00 200 THR Y C 1
ATOM 1971 O O . THR C 2 200 ? 279.426 234.794 298.754 1.00 1.00 200 THR Y O 1
ATOM 1975 N N . TYR C 2 201 ? 277.284 235.384 298.464 1.00 1.00 201 TYR Y N 1
ATOM 1976 C CA . TYR C 2 201 ? 277.024 234.306 297.522 1.00 1.00 201 TYR Y CA 1
ATOM 1977 C C . TYR C 2 201 ? 277.239 234.783 296.090 1.00 1.00 201 TYR Y C 1
ATOM 1978 O O . TYR C 2 201 ? 276.927 235.923 295.739 1.00 1.00 201 TYR Y O 1
ATOM 1987 N N . ASP C 2 202 ? 277.777 233.894 295.259 1.00 1.00 202 ASP Y N 1
ATOM 1988 C CA . ASP C 2 202 ? 277.979 234.181 293.839 1.00 1.00 202 ASP Y CA 1
ATOM 1989 C C . ASP C 2 202 ? 278.728 235.499 293.647 1.00 1.00 202 ASP Y C 1
ATOM 1990 O O . ASP C 2 202 ? 278.383 236.317 292.794 1.00 1.00 202 ASP Y O 1
ATOM 1995 N N . TYR C 2 203 ? 279.748 235.718 294.475 1.00 1.00 203 TYR Y N 1
ATOM 1996 C CA . TYR C 2 203 ? 280.606 236.894 294.364 1.00 1.00 203 TYR Y CA 1
ATOM 1997 C C . TYR C 2 203 ? 279.871 238.184 294.713 1.00 1.00 203 TYR Y C 1
ATOM 1998 O O . TYR C 2 203 ? 280.467 239.265 294.668 1.00 1.00 203 TYR Y O 1
ATOM 2007 N N . ILE C 2 204 ? 278.586 238.090 295.062 1.00 1.00 204 ILE Y N 1
ATOM 2008 C CA . ILE C 2 204 ? 277.826 239.280 295.428 1.00 1.00 204 ILE Y CA 1
ATOM 2009 C C . ILE C 2 204 ? 277.426 239.180 296.892 1.00 1.00 204 ILE Y C 1
ATOM 2010 O O . ILE C 2 204 ? 276.903 238.153 297.343 1.00 1.00 204 ILE Y O 1
ATOM 2015 N N . THR C 2 205 ? 277.679 240.249 297.647 1.00 1.00 205 THR Y N 1
ATOM 2016 C CA . THR C 2 205 ? 277.501 240.262 299.093 1.00 1.00 205 THR Y CA 1
ATOM 2017 C C . THR C 2 205 ? 276.499 241.337 299.486 1.00 1.00 205 THR Y C 1
ATOM 2018 O O . THR C 2 205 ? 276.487 242.424 298.899 1.00 1.00 205 THR Y O 1
ATOM 2022 N N . SER C 2 206 ? 275.661 241.031 300.468 1.00 1.00 206 SER Y N 1
ATOM 2023 C CA . SER C 2 206 ? 274.714 241.979 301.031 1.00 1.00 206 SER Y CA 1
ATOM 2024 C C . SER C 2 206 ? 274.379 241.551 302.450 1.00 1.00 206 SER Y C 1
ATOM 2025 O O . SER C 2 206 ? 274.556 240.383 302.811 1.00 1.00 206 SER Y O 1
ATOM 2028 N N . PRO C 2 207 ? 273.892 242.475 303.281 1.00 1.00 207 PRO Y N 1
ATOM 2029 C CA . PRO C 2 207 ? 273.612 242.115 304.681 1.00 1.00 207 PRO Y CA 1
ATOM 2030 C C . PRO C 2 207 ? 272.562 241.029 304.839 1.00 1.00 207 PRO Y C 1
ATOM 2031 O O . PRO C 2 207 ? 272.628 240.249 305.797 1.00 1.00 207 PRO Y O 1
ATOM 2035 N N . VAL C 2 208 ? 271.589 240.958 303.929 1.00 1.00 208 VAL Y N 1
ATOM 2036 C CA . VAL C 2 208 ? 270.451 240.070 304.133 1.00 1.00 208 VAL Y CA 1
ATOM 2037 C C . VAL C 2 208 ? 270.919 238.621 304.242 1.00 1.00 208 VAL Y C 1
ATOM 2038 O O . VAL C 2 208 ? 271.962 238.234 303.701 1.00 1.00 208 VAL Y O 1
ATOM 2042 N N . ASN C 2 209 ? 270.138 237.815 304.956 1.00 1.00 209 ASN Y N 1
ATOM 2043 C CA . ASN C 2 209 ? 270.410 236.394 305.129 1.00 1.00 209 ASN Y CA 1
ATOM 2044 C C . ASN C 2 209 ? 269.470 235.580 304.252 1.00 1.00 209 ASN Y C 1
ATOM 2045 O O . ASN C 2 209 ? 268.280 235.900 304.143 1.00 1.00 209 ASN Y O 1
ATOM 2050 N N . LEU C 2 210 ? 270.007 234.535 303.627 1.00 1.00 210 LEU Y N 1
ATOM 2051 C CA . LEU C 2 210 ? 269.237 233.642 302.772 1.00 1.00 210 LEU Y CA 1
ATOM 2052 C C . LEU C 2 210 ? 269.119 232.276 303.434 1.00 1.00 210 LEU Y C 1
ATOM 2053 O O . LEU C 2 210 ? 270.124 231.692 303.851 1.00 1.00 210 LEU Y O 1
ATOM 2058 N N . TYR C 2 211 ? 267.891 231.780 303.527 1.00 1.00 211 TYR Y N 1
ATOM 2059 C CA . TYR C 2 211 ? 267.597 230.437 303.994 1.00 1.00 211 TYR Y CA 1
ATOM 2060 C C . TYR C 2 211 ? 266.856 229.692 302.894 1.00 1.00 211 TYR Y C 1
ATOM 2061 O O . TYR C 2 211 ? 266.236 230.304 302.020 1.00 1.00 211 TYR Y O 1
ATOM 2070 N N . VAL C 2 212 ? 266.936 228.366 302.928 1.00 1.00 212 VAL Y N 1
ATOM 2071 C CA . VAL C 2 212 ? 266.257 227.518 301.958 1.00 1.00 212 VAL Y CA 1
ATOM 2072 C C . VAL C 2 212 ? 265.583 226.384 302.712 1.00 1.00 212 VAL Y C 1
ATOM 2073 O O . VAL C 2 212 ? 266.173 225.812 303.634 1.00 1.00 212 VAL Y O 1
ATOM 2077 N N . MET C 2 213 ? 264.351 226.065 302.328 1.00 1.00 213 MET Y N 1
ATOM 2078 C CA . MET C 2 213 ? 263.666 224.932 302.933 1.00 1.00 213 MET Y CA 1
ATOM 2079 C C . MET C 2 213 ? 262.689 224.339 301.932 1.00 1.00 213 MET Y C 1
ATOM 2080 O O . MET C 2 213 ? 262.209 225.019 301.023 1.00 1.00 213 MET Y O 1
ATOM 2085 N N . ASN C 2 214 ? 262.391 223.058 302.120 1.00 1.00 214 ASN Y N 1
ATOM 2086 C CA . ASN C 2 214 ? 261.476 222.366 301.230 1.00 1.00 214 ASN Y CA 1
ATOM 2087 C C . ASN C 2 214 ? 260.052 222.868 301.443 1.00 1.00 214 ASN Y C 1
ATOM 2088 O O . ASN C 2 214 ? 259.727 223.491 302.457 1.00 1.00 214 ASN Y O 1
ATOM 2093 N N . ARG C 2 215 ? 259.191 222.586 300.464 1.00 1.00 215 ARG Y N 1
ATOM 2094 C CA . ARG C 2 215 ? 257.830 223.109 300.507 1.00 1.00 215 ARG Y CA 1
ATOM 2095 C C . ARG C 2 215 ? 257.085 222.599 301.735 1.00 1.00 215 ARG Y C 1
ATOM 2096 O O . ARG C 2 215 ? 256.373 223.358 302.402 1.00 1.00 215 ARG Y O 1
ATOM 2104 N N . GLU C 2 216 ? 257.238 221.312 302.053 1.00 1.00 216 GLU Y N 1
ATOM 2105 C CA . GLU C 2 216 ? 256.489 220.742 303.170 1.00 1.00 216 GLU Y CA 1
ATOM 2106 C C . GLU C 2 216 ? 256.878 221.395 304.490 1.00 1.00 216 GLU Y C 1
ATOM 2107 O O . GLU C 2 216 ? 256.013 221.694 305.322 1.00 1.00 216 GLU Y O 1
ATOM 2113 N N . ASP C 2 217 ? 258.174 221.627 304.701 1.00 1.00 217 ASP Y N 1
ATOM 2114 C CA . ASP C 2 217 ? 258.636 222.100 306.001 1.00 1.00 217 ASP Y CA 1
ATOM 2115 C C . ASP C 2 217 ? 258.325 223.575 306.222 1.00 1.00 217 ASP Y C 1
ATOM 2116 O O . ASP C 2 217 ? 258.339 224.041 307.367 1.00 1.00 217 ASP Y O 1
ATOM 2121 N N . PHE C 2 218 ? 258.059 224.327 305.153 1.00 1.00 218 PHE Y N 1
ATOM 2122 C CA . PHE C 2 218 ? 257.897 225.770 305.298 1.00 1.00 218 PHE Y CA 1
ATOM 2123 C C . PHE C 2 218 ? 256.673 226.108 306.139 1.00 1.00 218 PHE Y C 1
ATOM 2124 O O . PHE C 2 218 ? 256.729 226.979 307.014 1.00 1.00 218 PHE Y O 1
ATOM 2132 N N . ASN C 2 219 ? 255.549 225.439 305.882 1.00 1.00 219 ASN Y N 1
ATOM 2133 C CA . ASN C 2 219 ? 254.340 225.737 306.642 1.00 1.00 219 ASN Y CA 1
ATOM 2134 C C . ASN C 2 219 ? 254.496 225.342 308.106 1.00 1.00 219 ASN Y C 1
ATOM 2135 O O . ASN C 2 219 ? 254.028 226.054 309.002 1.00 1.00 219 ASN Y O 1
ATOM 2140 N N . ASN C 2 220 ? 255.147 224.208 308.371 1.00 1.00 220 ASN Y N 1
ATOM 2141 C CA . ASN C 2 220 ? 255.398 223.823 309.755 1.00 1.00 220 ASN Y CA 1
ATOM 2142 C C . ASN C 2 220 ? 256.283 224.847 310.452 1.00 1.00 220 ASN Y C 1
ATOM 2143 O O . ASN C 2 220 ? 256.037 225.209 311.609 1.00 1.00 220 ASN Y O 1
ATOM 2148 N N . PHE C 2 221 ? 257.314 225.333 309.759 1.00 1.00 221 PHE Y N 1
ATOM 2149 C CA . PHE C 2 221 ? 258.171 226.358 310.342 1.00 1.00 221 PHE Y CA 1
ATOM 2150 C C . PHE C 2 221 ? 257.380 227.628 310.625 1.00 1.00 221 PHE Y C 1
ATOM 2151 O O . PHE C 2 221 ? 257.564 228.265 311.668 1.00 1.00 221 PHE Y O 1
ATOM 2159 N N . MET C 2 222 ? 256.492 228.011 309.706 1.00 1.00 222 MET Y N 1
ATOM 2160 C CA . MET C 2 222 ? 255.634 229.166 309.948 1.00 1.00 222 MET Y CA 1
ATOM 2161 C C . MET C 2 222 ? 254.785 228.959 311.194 1.00 1.00 222 MET Y C 1
ATOM 2162 O O . MET C 2 222 ? 254.667 229.859 312.033 1.00 1.00 222 MET Y O 1
ATOM 2167 N N . ASP C 2 223 ? 254.192 227.772 311.335 1.00 1.00 223 ASP Y N 1
ATOM 2168 C CA . ASP C 2 223 ? 253.374 227.495 312.511 1.00 1.00 223 ASP Y CA 1
ATOM 2169 C C . ASP C 2 223 ? 254.199 227.600 313.786 1.00 1.00 223 ASP Y C 1
ATOM 2170 O O . ASP C 2 223 ? 253.732 228.143 314.794 1.00 1.00 223 ASP Y O 1
ATOM 2175 N N . LYS C 2 224 ? 255.431 227.088 313.762 1.00 1.00 224 LYS Y N 1
ATOM 2176 C CA . LYS C 2 224 ? 256.270 227.141 314.954 1.00 1.00 224 LYS Y CA 1
ATOM 2177 C C . LYS C 2 224 ? 256.604 228.578 315.334 1.00 1.00 224 LYS Y C 1
ATOM 2178 O O . LYS C 2 224 ? 256.710 228.904 316.521 1.00 1.00 224 LYS Y O 1
ATOM 2184 N N . MET C 2 225 ? 256.775 229.452 314.343 1.00 1.00 225 MET Y N 1
ATOM 2185 C CA . MET C 2 225 ? 257.171 230.834 314.577 1.00 1.00 225 MET Y CA 1
ATOM 2186 C C . MET C 2 225 ? 255.983 231.773 314.736 1.00 1.00 225 MET Y C 1
ATOM 2187 O O . MET C 2 225 ? 256.181 232.982 314.882 1.00 1.00 225 MET Y O 1
ATOM 2192 N N . SER C 2 226 ? 254.756 231.250 314.712 1.00 1.00 226 SER Y N 1
ATOM 2193 C CA . SER C 2 226 ? 253.588 232.115 314.845 1.00 1.00 226 SER Y CA 1
ATOM 2194 C C . SER C 2 226 ? 253.623 232.890 316.155 1.00 1.00 226 SER Y C 1
ATOM 2195 O O . SER C 2 226 ? 253.071 233.992 316.248 1.00 1.00 226 SER Y O 1
ATOM 2198 N N . LYS C 2 227 ? 254.267 232.331 317.182 1.00 1.00 227 LYS Y N 1
ATOM 2199 C CA . LYS C 2 227 ? 254.353 233.021 318.464 1.00 1.00 227 LYS Y CA 1
ATOM 2200 C C . LYS C 2 227 ? 255.098 234.343 318.331 1.00 1.00 227 LYS Y C 1
ATOM 2201 O O . LYS C 2 227 ? 254.838 235.288 319.084 1.00 1.00 227 LYS Y O 1
ATOM 2207 N N . TYR C 2 228 ? 256.031 234.425 317.388 1.00 1.00 228 TYR Y N 1
ATOM 2208 C CA . TYR C 2 228 ? 256.872 235.604 317.231 1.00 1.00 228 TYR Y CA 1
ATOM 2209 C C . TYR C 2 228 ? 256.395 236.429 316.042 1.00 1.00 228 TYR Y C 1
ATOM 2210 O O . TYR C 2 228 ? 256.806 236.168 314.905 1.00 1.00 228 TYR Y O 1
ATOM 2219 N N . PRO C 2 229 ? 255.539 237.431 316.255 1.00 1.00 229 PRO Y N 1
ATOM 2220 C CA . PRO C 2 229 ? 255.051 238.204 315.103 1.00 1.00 229 PRO Y CA 1
ATOM 2221 C C . PRO C 2 229 ? 256.088 239.150 314.529 1.00 1.00 229 PRO Y C 1
ATOM 2222 O O . PRO C 2 229 ? 256.119 239.355 313.309 1.00 1.00 229 PRO Y O 1
ATOM 2226 N N . TRP C 2 230 ? 256.937 239.744 315.370 1.00 1.00 230 TRP Y N 1
ATOM 2227 C CA . TRP C 2 230 ? 257.877 240.742 314.871 1.00 1.00 230 TRP Y CA 1
ATOM 2228 C C . TRP C 2 230 ? 258.894 240.121 313.921 1.00 1.00 230 TRP Y C 1
ATOM 2229 O O . TRP C 2 230 ? 259.263 240.734 312.913 1.00 1.00 230 TRP Y O 1
ATOM 2240 N N . ILE C 2 231 ? 259.362 238.908 314.221 1.00 1.00 231 ILE Y N 1
ATOM 2241 C CA . ILE C 2 231 ? 260.297 238.243 313.317 1.00 1.00 231 ILE Y CA 1
ATOM 2242 C C . ILE C 2 231 ? 259.633 237.969 311.975 1.00 1.00 231 ILE Y C 1
ATOM 2243 O O . ILE C 2 231 ? 260.226 238.197 310.914 1.00 1.00 231 ILE Y O 1
ATOM 2248 N N . THR C 2 232 ? 258.393 237.477 311.997 1.00 1.00 232 THR Y N 1
ATOM 2249 C CA . THR C 2 232 ? 257.696 237.208 310.744 1.00 1.00 232 THR Y CA 1
ATOM 2250 C C . THR C 2 232 ? 257.504 238.485 309.940 1.00 1.00 232 THR Y C 1
ATOM 2251 O O . THR C 2 232 ? 257.658 238.483 308.714 1.00 1.00 232 THR Y O 1
ATOM 2255 N N . GLN C 2 233 ? 257.174 239.588 310.612 1.00 1.00 233 GLN Y N 1
ATOM 2256 C CA . GLN C 2 233 ? 257.026 240.857 309.909 1.00 1.00 233 GLN Y CA 1
ATOM 2257 C C . GLN C 2 233 ? 258.328 241.253 309.225 1.00 1.00 233 GLN Y C 1
ATOM 2258 O O . GLN C 2 233 ? 258.323 242.031 308.264 1.00 1.00 233 GLN Y O 1
ATOM 2264 N N . ASN C 2 234 ? 259.455 240.726 309.707 1.00 1.00 234 ASN Y N 1
ATOM 2265 C CA . ASN C 2 234 ? 260.752 241.122 309.173 1.00 1.00 234 ASN Y CA 1
ATOM 2266 C C . ASN C 2 234 ? 261.109 240.396 307.884 1.00 1.00 234 ASN Y C 1
ATOM 2267 O O . ASN C 2 234 ? 262.035 240.824 307.188 1.00 1.00 234 ASN Y O 1
ATOM 2272 N N . PHE C 2 235 ? 260.416 239.309 307.549 1.00 1.00 235 PHE Y N 1
ATOM 2273 C CA . PHE C 2 235 ? 260.725 238.590 306.319 1.00 1.00 235 PHE Y CA 1
ATOM 2274 C C . PHE C 2 235 ? 260.535 239.513 305.123 1.00 1.00 235 PHE Y C 1
ATOM 2275 O O . PHE C 2 235 ? 259.514 240.196 305.007 1.00 1.00 235 PHE Y O 1
ATOM 2283 N N . GLN C 2 236 ? 261.520 239.528 304.226 1.00 1.00 236 GLN Y N 1
ATOM 2284 C CA . GLN C 2 236 ? 261.560 240.501 303.141 1.00 1.00 236 GLN Y CA 1
ATOM 2285 C C . GLN C 2 236 ? 260.974 239.967 301.840 1.00 1.00 236 GLN Y C 1
ATOM 2286 O O . GLN C 2 236 ? 260.057 240.577 301.283 1.00 1.00 236 GLN Y O 1
ATOM 2292 N N . LYS C 2 237 ? 261.483 238.845 301.338 1.00 1.00 237 LYS Y N 1
ATOM 2293 C CA . LYS C 2 237 ? 261.037 238.307 300.062 1.00 1.00 237 LYS Y CA 1
ATOM 2294 C C . LYS C 2 237 ? 261.119 236.788 300.087 1.00 1.00 237 LYS Y C 1
ATOM 2295 O O . LYS C 2 237 ? 262.025 236.209 300.690 1.00 1.00 237 LYS Y O 1
ATOM 2301 N N . ILE C 2 238 ? 260.161 236.150 299.419 1.00 1.00 238 ILE Y N 1
ATOM 2302 C CA . ILE C 2 238 ? 260.086 234.696 299.321 1.00 1.00 238 ILE Y CA 1
ATOM 2303 C C . ILE C 2 238 ? 260.024 234.348 297.841 1.00 1.00 238 ILE Y C 1
ATOM 2304 O O . ILE C 2 238 ? 259.179 234.879 297.110 1.00 1.00 238 ILE Y O 1
ATOM 2309 N N . ILE C 2 239 ? 260.911 233.461 297.397 1.00 1.00 239 ILE Y N 1
ATOM 2310 C CA . ILE C 2 239 ? 261.039 233.095 295.991 1.00 1.00 239 ILE Y CA 1
ATOM 2311 C C . ILE C 2 239 ? 261.129 231.580 295.886 1.00 1.00 239 ILE Y C 1
ATOM 2312 O O . ILE C 2 239 ? 261.774 230.931 296.718 1.00 1.00 239 ILE Y O 1
ATOM 2317 N N . LEU C 2 240 ? 260.485 231.019 294.863 1.00 1.00 240 LEU Y N 1
ATOM 2318 C CA . LEU C 2 240 ? 260.469 229.570 294.649 1.00 1.00 240 LEU Y CA 1
ATOM 2319 C C . LEU C 2 240 ? 261.517 229.194 293.600 1.00 1.00 240 LEU Y C 1
ATOM 2320 O O . LEU C 2 240 ? 261.222 228.925 292.435 1.00 1.00 240 LEU Y O 1
ATOM 2325 N N . ILE C 2 241 ? 262.769 229.170 294.045 1.00 1.00 241 ILE Y N 1
ATOM 2326 C CA . ILE C 2 241 ? 263.864 228.865 293.118 1.00 1.00 241 ILE Y CA 1
ATOM 2327 C C . ILE C 2 241 ? 263.821 227.384 292.761 1.00 1.00 241 ILE Y C 1
ATOM 2328 O O . ILE C 2 241 ? 263.444 226.554 293.612 1.00 1.00 241 ILE Y O 1
ATOM 2333 N N . PRO C 2 242 ? 264.180 226.987 291.539 1.00 1.00 242 PRO Y N 1
ATOM 2334 C CA . PRO C 2 242 ? 264.235 225.555 291.221 1.00 1.00 242 PRO Y CA 1
ATOM 2335 C C . PRO C 2 242 ? 265.327 224.843 292.005 1.00 1.00 242 PRO Y C 1
ATOM 2336 O O . PRO C 2 242 ? 266.361 225.421 292.343 1.00 1.00 242 PRO Y O 1
ATOM 2340 N N . ALA C 2 243 ? 265.092 223.559 292.278 1.00 1.00 243 ALA Y N 1
ATOM 2341 C CA . ALA C 2 243 ? 266.022 222.796 293.104 1.00 1.00 243 ALA Y CA 1
ATOM 2342 C C . ALA C 2 243 ? 267.323 222.511 292.366 1.00 1.00 243 ALA Y C 1
ATOM 2343 O O . ALA C 2 243 ? 268.378 222.356 292.992 1.00 1.00 243 ALA Y O 1
ATOM 2345 N N . THR C 2 244 ? 267.271 222.436 291.036 1.00 1.00 244 THR Y N 1
ATOM 2346 C CA . THR C 2 244 ? 268.436 221.992 290.278 1.00 1.00 244 THR Y CA 1
ATOM 2347 C C . THR C 2 244 ? 269.629 222.914 290.492 1.00 1.00 244 THR Y C 1
ATOM 2348 O O . THR C 2 244 ? 270.775 222.453 290.554 1.00 1.00 244 THR Y O 1
ATOM 2352 N N . PHE C 2 245 ? 269.385 224.220 290.603 1.00 1.00 245 PHE Y N 1
ATOM 2353 C CA . PHE C 2 245 ? 270.490 225.173 290.627 1.00 1.00 245 PHE Y CA 1
ATOM 2354 C C . PHE C 2 245 ? 271.412 224.943 291.818 1.00 1.00 245 PHE Y C 1
ATOM 2355 O O . PHE C 2 245 ? 272.639 224.951 291.671 1.00 1.00 245 PHE Y O 1
ATOM 2363 N N . ILE C 2 246 ? 270.845 224.733 293.001 1.00 1.00 246 ILE Y N 1
ATOM 2364 C CA . ILE C 2 246 ? 271.611 224.750 294.243 1.00 1.00 246 ILE Y CA 1
ATOM 2365 C C . ILE C 2 246 ? 272.175 223.361 294.512 1.00 1.00 246 ILE Y C 1
ATOM 2366 O O . ILE C 2 246 ? 271.439 222.368 294.507 1.00 1.00 246 ILE Y O 1
ATOM 2371 N N . ASN C 2 247 ? 273.481 223.293 294.756 1.00 1.00 247 ASN Y N 1
ATOM 2372 C CA . ASN C 2 247 ? 274.100 222.051 295.195 1.00 1.00 247 ASN Y CA 1
ATOM 2373 C C . ASN C 2 247 ? 273.599 221.677 296.583 1.00 1.00 247 ASN Y C 1
ATOM 2374 O O . ASN C 2 247 ? 273.464 222.532 297.462 1.00 1.00 247 ASN Y O 1
ATOM 2379 N N . LYS C 2 248 ? 273.328 220.386 296.781 1.00 1.00 248 LYS Y N 1
ATOM 2380 C CA . LYS C 2 248 ? 272.910 219.922 298.100 1.00 1.00 248 LYS Y CA 1
ATOM 2381 C C . LYS C 2 248 ? 274.013 220.138 299.126 1.00 1.00 248 LYS Y C 1
ATOM 2382 O O . LYS C 2 248 ? 273.743 220.520 300.271 1.00 1.00 248 LYS Y O 1
ATOM 2388 N N . ASP C 2 249 ? 275.265 219.897 298.733 1.00 1.00 249 ASP Y N 1
ATOM 2389 C CA . ASP C 2 249 ? 276.377 220.040 299.667 1.00 1.00 249 ASP Y CA 1
ATOM 2390 C C . ASP C 2 249 ? 276.501 221.480 300.151 1.00 1.00 249 ASP Y C 1
ATOM 2391 O O . ASP C 2 249 ? 276.736 221.724 301.340 1.00 1.00 249 ASP Y O 1
ATOM 2396 N N . ASP C 2 250 ? 276.337 222.448 299.247 1.00 1.00 250 ASP Y N 1
ATOM 2397 C CA . ASP C 2 250 ? 276.532 223.846 299.621 1.00 1.00 250 ASP Y CA 1
ATOM 2398 C C . ASP C 2 250 ? 275.614 224.249 300.767 1.00 1.00 250 ASP Y C 1
ATOM 2399 O O . ASP C 2 250 ? 275.941 225.151 301.546 1.00 1.00 250 ASP Y O 1
ATOM 2404 N N . LEU C 2 251 ? 274.460 223.598 300.886 1.00 1.00 251 LEU Y N 1
ATOM 2405 C CA . LEU C 2 251 ? 273.541 223.915 301.969 1.00 1.00 251 LEU Y CA 1
ATOM 2406 C C . LEU C 2 251 ? 274.159 223.551 303.312 1.00 1.00 251 LEU Y C 1
ATOM 2407 O O . LEU C 2 251 ? 274.882 222.559 303.434 1.00 1.00 251 LEU Y O 1
ATOM 2412 N N . GLU C 2 252 ? 273.870 224.364 304.326 1.00 1.00 252 GLU Y N 1
ATOM 2413 C CA . GLU C 2 252 ? 274.318 224.115 305.688 1.00 1.00 252 GLU Y CA 1
ATOM 2414 C C . GLU C 2 252 ? 273.124 224.141 306.626 1.00 1.00 252 GLU Y C 1
ATOM 2415 O O . GLU C 2 252 ? 272.263 225.021 306.526 1.00 1.00 252 GLU Y O 1
ATOM 2421 N N . ALA C 2 253 ? 273.075 223.173 307.535 1.00 1.00 253 ALA Y N 1
ATOM 2422 C CA . ALA C 2 253 ? 272.023 223.147 308.539 1.00 1.00 253 ALA Y CA 1
ATOM 2423 C C . ALA C 2 253 ? 272.266 224.229 309.582 1.00 1.00 253 ALA Y C 1
ATOM 2424 O O . ALA C 2 253 ? 273.410 224.555 309.907 1.00 1.00 253 ALA Y O 1
ATOM 2426 N N . VAL C 2 254 ? 271.179 224.791 310.103 1.00 1.00 254 VAL Y N 1
ATOM 2427 C CA . VAL C 2 254 ? 271.245 225.828 311.123 1.00 1.00 254 VAL Y CA 1
ATOM 2428 C C . VAL C 2 254 ? 270.300 225.461 312.256 1.00 1.00 254 VAL Y C 1
ATOM 2429 O O . VAL C 2 254 ? 269.176 225.001 312.030 1.00 1.00 254 VAL Y O 1
ATOM 2433 N N . LYS C 2 255 ? 270.767 225.664 313.485 1.00 1.00 255 LYS Y N 1
ATOM 2434 C CA . LYS C 2 255 ? 269.998 225.362 314.683 1.00 1.00 255 LYS Y CA 1
ATOM 2435 C C . LYS C 2 255 ? 269.671 226.659 315.408 1.00 1.00 255 LYS Y C 1
ATOM 2436 O O . LYS C 2 255 ? 270.566 227.462 315.690 1.00 1.00 255 LYS Y O 1
ATOM 2442 N N . THR C 2 256 ? 268.391 226.861 315.698 1.00 1.00 256 THR Y N 1
ATOM 2443 C CA . THR C 2 256 ? 267.934 228.042 316.410 1.00 1.00 256 THR Y CA 1
ATOM 2444 C C . THR C 2 256 ? 267.659 227.705 317.872 1.00 1.00 256 THR Y C 1
ATOM 2445 O O . THR C 2 256 ? 267.932 226.600 318.347 1.00 1.00 256 THR Y O 1
ATOM 2449 N N . GLN C 2 257 ? 267.106 228.682 318.592 1.00 1.00 257 GLN Y N 1
ATOM 2450 C CA . GLN C 2 257 ? 266.728 228.437 319.979 1.00 1.00 257 GLN Y CA 1
ATOM 2451 C C . GLN C 2 257 ? 265.657 227.358 320.065 1.00 1.00 257 GLN Y C 1
ATOM 2452 O O . GLN C 2 257 ? 265.702 226.496 320.950 1.00 1.00 257 GLN Y O 1
ATOM 2458 N N . GLU C 2 258 ? 264.690 227.388 319.154 1.00 1.00 258 GLU Y N 1
ATOM 2459 C CA . GLU C 2 258 ? 263.642 226.384 319.117 1.00 1.00 258 GLU Y CA 1
ATOM 2460 C C . GLU C 2 258 ? 264.059 225.220 318.221 1.00 1.00 258 GLU Y C 1
ATOM 2461 O O . GLU C 2 258 ? 265.109 225.241 317.574 1.00 1.00 258 GLU Y O 1
ATOM 2467 N N . ASP C 2 259 ? 263.218 224.190 318.190 1.00 1.00 259 ASP Y N 1
ATOM 2468 C CA . ASP C 2 259 ? 263.472 223.025 317.352 1.00 1.00 259 ASP Y CA 1
ATOM 2469 C C . ASP C 2 259 ? 262.769 223.199 316.011 1.00 1.00 259 ASP Y C 1
ATOM 2470 O O . ASP C 2 259 ? 261.540 223.102 315.927 1.00 1.00 259 ASP Y O 1
ATOM 2475 N N . ILE C 2 260 ? 263.548 223.464 314.965 1.00 1.00 260 ILE Y N 1
ATOM 2476 C CA . ILE C 2 260 ? 263.039 223.641 313.610 1.00 1.00 260 ILE Y CA 1
ATOM 2477 C C . ILE C 2 260 ? 263.435 222.415 312.803 1.00 1.00 260 ILE Y C 1
ATOM 2478 O O . ILE C 2 260 ? 264.564 221.925 312.922 1.00 1.00 260 ILE Y O 1
ATOM 2483 N N . LYS C 2 261 ? 262.507 221.921 311.983 1.00 1.00 261 LYS Y N 1
ATOM 2484 C CA . LYS C 2 261 ? 262.717 220.640 311.318 1.00 1.00 261 LYS Y CA 1
ATOM 2485 C C . LYS C 2 261 ? 263.872 220.707 310.327 1.00 1.00 261 LYS Y C 1
ATOM 2486 O O . LYS C 2 261 ? 264.878 220.005 310.483 1.00 1.00 261 LYS Y O 1
ATOM 2492 N N . GLY C 2 262 ? 263.750 221.546 309.300 1.00 1.00 262 GLY Y N 1
ATOM 2493 C CA . GLY C 2 262 ? 264.679 221.492 308.186 1.00 1.00 262 GLY Y CA 1
ATOM 2494 C C . GLY C 2 262 ? 265.172 222.828 307.672 1.00 1.00 262 GLY Y C 1
ATOM 2495 O O . GLY C 2 262 ? 265.380 222.985 306.466 1.00 1.00 262 GLY Y O 1
ATOM 2496 N N . LEU C 2 263 ? 265.362 223.800 308.558 1.00 1.00 263 LEU Y N 1
ATOM 2497 C CA . LEU C 2 263 ? 265.928 225.074 308.137 1.00 1.00 263 LEU Y CA 1
ATOM 2498 C C . LEU C 2 263 ? 267.376 224.887 307.701 1.00 1.00 263 LEU Y C 1
ATOM 2499 O O . LEU C 2 263 ? 268.139 224.148 308.328 1.00 1.00 263 LEU Y O 1
ATOM 2504 N N . MET C 2 264 ? 267.754 225.558 306.615 1.00 1.00 264 MET Y N 1
ATOM 2505 C CA . MET C 2 264 ? 269.109 225.457 306.093 1.00 1.00 264 MET Y CA 1
ATOM 2506 C C . MET C 2 264 ? 269.525 226.807 305.529 1.00 1.00 264 MET Y C 1
ATOM 2507 O O . MET C 2 264 ? 268.687 227.649 305.200 1.00 1.00 264 MET Y O 1
ATOM 2512 N N . THR C 2 265 ? 270.838 227.003 305.422 1.00 1.00 265 THR Y N 1
ATOM 2513 C CA . THR C 2 265 ? 271.402 228.272 304.986 1.00 1.00 265 THR Y CA 1
ATOM 2514 C C . THR C 2 265 ? 272.566 228.010 304.039 1.00 1.00 265 THR Y C 1
ATOM 2515 O O . THR C 2 265 ? 273.249 226.987 304.138 1.00 1.00 265 THR Y O 1
ATOM 2519 N N . LEU C 2 266 ? 272.782 228.946 303.118 1.00 1.00 266 LEU Y N 1
ATOM 2520 C CA . LEU C 2 266 ? 273.859 228.826 302.149 1.00 1.00 266 LEU Y CA 1
ATOM 2521 C C . LEU C 2 266 ? 275.210 229.117 302.800 1.00 1.00 266 LEU Y C 1
ATOM 2522 O O . LEU C 2 266 ? 275.307 229.815 303.812 1.00 1.00 266 LEU Y O 1
ATOM 2527 N N . LYS C 2 267 ? 276.264 228.573 302.196 1.00 1.00 267 LYS Y N 1
ATOM 2528 C CA . LYS C 2 267 ? 277.606 228.767 302.721 1.00 1.00 267 LYS Y CA 1
ATOM 2529 C C . LYS C 2 267 ? 278.118 230.166 302.393 1.00 1.00 267 LYS Y C 1
ATOM 2530 O O . LYS C 2 267 ? 277.486 230.939 301.669 1.00 1.00 267 LYS Y O 1
ATOM 2536 N N . ASN C 2 268 ? 279.289 230.487 302.946 1.00 1.00 268 ASN Y N 1
ATOM 2537 C CA . ASN C 2 268 ? 279.858 231.816 302.749 1.00 1.00 268 ASN Y CA 1
ATOM 2538 C C . ASN C 2 268 ? 280.208 232.065 301.288 1.00 1.00 268 ASN Y C 1
ATOM 2539 O O . ASN C 2 268 ? 279.954 233.152 300.760 1.00 1.00 268 ASN Y O 1
ATOM 2544 N N . ASP C 2 269 ? 280.803 231.080 300.620 1.00 1.00 269 ASP Y N 1
ATOM 2545 C CA . ASP C 2 269 ? 281.253 231.242 299.243 1.00 1.00 269 ASP Y CA 1
ATOM 2546 C C . ASP C 2 269 ? 281.014 229.951 298.478 1.00 1.00 269 ASP Y C 1
ATOM 2547 O O . ASP C 2 269 ? 281.750 228.976 298.657 1.00 1.00 269 ASP Y O 1
ATOM 2552 N N . LYS C 2 270 ? 279.996 229.952 297.623 1.00 1.00 270 LYS Y N 1
ATOM 2553 C CA . LYS C 2 270 ? 279.712 228.814 296.762 1.00 1.00 270 LYS Y CA 1
ATOM 2554 C C . LYS C 2 270 ? 279.019 229.327 295.511 1.00 1.00 270 LYS Y C 1
ATOM 2555 O O . LYS C 2 270 ? 278.480 230.436 295.489 1.00 1.00 270 LYS Y O 1
ATOM 2561 N N . LEU C 2 271 ? 279.039 228.502 294.466 1.00 1.00 271 LEU Y N 1
ATOM 2562 C CA . LEU C 2 271 ? 278.524 228.882 293.158 1.00 1.00 271 LEU Y CA 1
ATOM 2563 C C . LEU C 2 271 ? 277.472 227.879 292.715 1.00 1.00 271 LEU Y C 1
ATOM 2564 O O . LEU C 2 271 ? 277.699 226.667 292.778 1.00 1.00 271 LEU Y O 1
ATOM 2569 N N . SER C 2 272 ? 276.327 228.387 292.266 1.00 1.00 272 SER Y N 1
ATOM 2570 C CA . SER C 2 272 ? 275.245 227.521 291.822 1.00 1.00 272 SER Y CA 1
ATOM 2571 C C . SER C 2 272 ? 275.601 226.844 290.505 1.00 1.00 272 SER Y C 1
ATOM 2572 O O . SER C 2 272 ? 276.444 227.321 289.740 1.00 1.00 272 SER Y O 1
ATOM 2575 N N . ASN C 2 273 ? 274.945 225.718 290.244 1.00 1.00 273 ASN Y N 1
ATOM 2576 C CA . ASN C 2 273 ? 275.192 224.970 289.023 1.00 1.00 273 ASN Y CA 1
ATOM 2577 C C . ASN C 2 273 ? 274.632 225.715 287.815 1.00 1.00 273 ASN Y C 1
ATOM 2578 O O . ASN C 2 273 ? 273.858 226.668 287.940 1.00 1.00 273 ASN Y O 1
ATOM 2583 N N . GLU C 2 274 ? 275.035 225.266 286.631 1.00 1.00 274 GLU Y N 1
ATOM 2584 C CA . GLU C 2 274 ? 274.465 225.741 285.378 1.00 1.00 274 GLU Y CA 1
ATOM 2585 C C . GLU C 2 274 ? 273.406 224.749 284.919 1.00 1.00 274 GLU Y C 1
ATOM 2586 O O . GLU C 2 274 ? 273.653 223.540 284.887 1.00 1.00 274 GLU Y O 1
ATOM 2592 N N . TRP C 2 275 ? 272.229 225.262 284.571 1.00 1.00 275 TRP Y N 1
ATOM 2593 C CA . TRP C 2 275 ? 271.087 224.421 284.222 1.00 1.00 275 TRP Y CA 1
ATOM 2594 C C . TRP C 2 275 ? 271.194 224.043 282.752 1.00 1.00 275 TRP Y C 1
ATOM 2595 O O . TRP C 2 275 ? 270.702 224.758 281.876 1.00 1.00 275 TRP Y O 1
ATOM 2606 N N . GLU C 2 276 ? 271.836 222.910 282.481 1.00 1.00 276 GLU Y N 1
ATOM 2607 C CA . GLU C 2 276 ? 272.010 222.457 281.109 1.00 1.00 276 GLU Y CA 1
ATOM 2608 C C . GLU C 2 276 ? 270.672 222.043 280.509 1.00 1.00 276 GLU Y C 1
ATOM 2609 O O . GLU C 2 276 ? 269.788 221.540 281.207 1.00 1.00 276 GLU Y O 1
ATOM 2615 N N . LEU C 2 277 ? 270.529 222.259 279.206 1.00 1.00 277 LEU Y N 1
ATOM 2616 C CA . LEU C 2 277 ? 269.331 221.884 278.463 1.00 1.00 277 LEU Y CA 1
ATOM 2617 C C . LEU C 2 277 ? 269.692 220.729 277.539 1.00 1.00 277 LEU Y C 1
ATOM 2618 O O . LEU C 2 277 ? 270.578 220.861 276.689 1.00 1.00 277 LEU Y O 1
ATOM 2623 N N . LYS C 2 278 ? 269.005 219.602 277.706 1.00 1.00 278 LYS Y N 1
ATOM 2624 C CA . LYS C 2 278 ? 269.250 218.407 276.908 1.00 1.00 278 LYS Y CA 1
ATOM 2625 C C . LYS C 2 278 ? 268.099 218.058 275.981 1.00 1.00 278 LYS Y C 1
ATOM 2626 O O . LYS C 2 278 ? 268.335 217.615 274.856 1.00 1.00 278 LYS Y O 1
ATOM 2632 N N . GLU C 2 279 ? 266.854 218.243 276.424 1.00 1.00 279 GLU Y N 1
ATOM 2633 C CA . GLU C 2 279 ? 265.717 217.957 275.556 1.00 1.00 279 GLU Y CA 1
ATOM 2634 C C . GLU C 2 279 ? 265.685 218.902 274.363 1.00 1.00 279 GLU Y C 1
ATOM 2635 O O . GLU C 2 279 ? 265.358 218.491 273.244 1.00 1.00 279 GLU Y O 1
ATOM 2641 N N . LEU C 2 280 ? 266.020 220.174 274.580 1.00 1.00 280 LEU Y N 1
ATOM 2642 C CA . LEU C 2 280 ? 265.992 221.177 273.518 1.00 1.00 280 LEU Y CA 1
ATOM 2643 C C . LEU C 2 280 ? 267.282 221.116 272.697 1.00 1.00 280 LEU Y C 1
ATOM 2644 O O . LEU C 2 280 ? 268.059 222.067 272.617 1.00 1.00 280 LEU Y O 1
ATOM 2649 N N . ARG C 2 281 ? 267.503 219.958 272.082 1.00 1.00 281 ARG Y N 1
ATOM 2650 C CA . ARG C 2 281 ? 268.646 219.736 271.206 1.00 1.00 281 ARG Y CA 1
ATOM 2651 C C . ARG C 2 281 ? 268.172 218.950 269.996 1.00 1.00 281 ARG Y C 1
ATOM 2652 O O . ARG C 2 281 ? 267.750 217.797 270.130 1.00 1.00 281 ARG Y O 1
ATOM 2660 N N . VAL C 2 282 ? 268.240 219.570 268.824 1.00 1.00 282 VAL Y N 1
ATOM 2661 C CA . VAL C 2 282 ? 267.756 218.987 267.580 1.00 1.00 282 VAL Y CA 1
ATOM 2662 C C . VAL C 2 282 ? 268.876 219.089 266.554 1.00 1.00 282 VAL Y C 1
ATOM 2663 O O . VAL C 2 282 ? 269.344 220.194 266.277 1.00 1.00 282 VAL Y O 1
ATOM 2667 N N . PRO C 2 283 ? 269.335 217.984 265.970 1.00 1.00 283 PRO Y N 1
ATOM 2668 C CA . PRO C 2 283 ? 270.349 218.081 264.919 1.00 1.00 283 PRO Y CA 1
ATOM 2669 C C . PRO C 2 283 ? 269.742 218.535 263.601 1.00 1.00 283 PRO Y C 1
ATOM 2670 O O . PRO C 2 283 ? 268.523 218.561 263.416 1.00 1.00 283 PRO Y O 1
ATOM 2674 N N . PHE C 2 284 ? 270.626 218.894 262.669 1.00 1.00 284 PHE Y N 1
ATOM 2675 C CA . PHE C 2 284 ? 270.175 219.427 261.389 1.00 1.00 284 PHE Y CA 1
ATOM 2676 C C . PHE C 2 284 ? 269.326 218.409 260.636 1.00 1.00 284 PHE Y C 1
ATOM 2677 O O . PHE C 2 284 ? 268.306 218.762 260.030 1.00 1.00 284 PHE Y O 1
ATOM 2685 N N . GLU C 2 285 ? 269.731 217.138 260.666 1.00 1.00 285 GLU Y N 1
ATOM 2686 C CA . GLU C 2 285 ? 268.987 216.111 259.945 1.00 1.00 285 GLU Y CA 1
ATOM 2687 C C . GLU C 2 285 ? 267.550 216.026 260.440 1.00 1.00 285 GLU Y C 1
ATOM 2688 O O . GLU C 2 285 ? 266.626 215.796 259.651 1.00 1.00 285 GLU Y O 1
ATOM 2694 N N . ARG C 2 286 ? 267.339 216.197 261.746 1.00 1.00 286 ARG Y N 1
ATOM 2695 C CA . ARG C 2 286 ? 265.978 216.177 262.271 1.00 1.00 286 ARG Y CA 1
ATOM 2696 C C . ARG C 2 286 ? 265.165 217.346 261.732 1.00 1.00 286 ARG Y C 1
ATOM 2697 O O . ARG C 2 286 ? 263.980 217.193 261.411 1.00 1.00 286 ARG Y O 1
ATOM 2705 N N . LEU C 2 287 ? 265.779 218.527 261.631 1.00 1.00 287 LEU Y N 1
ATOM 2706 C CA . LEU C 2 287 ? 265.086 219.654 261.019 1.00 1.00 287 LEU Y CA 1
ATOM 2707 C C . LEU C 2 287 ? 264.692 219.329 259.588 1.00 1.00 287 LEU Y C 1
ATOM 2708 O O . LEU C 2 287 ? 263.553 219.580 259.173 1.00 1.00 287 LEU Y O 1
ATOM 2713 N N . GLN C 2 288 ? 265.616 218.753 258.820 1.00 1.00 288 GLN Y N 1
ATOM 2714 C CA . GLN C 2 288 ? 265.291 218.388 257.447 1.00 1.00 288 GLN Y CA 1
ATOM 2715 C C . GLN C 2 288 ? 264.129 217.407 257.405 1.00 1.00 288 GLN Y C 1
ATOM 2716 O O . GLN C 2 288 ? 263.202 217.565 256.603 1.00 1.00 288 GLN Y O 1
ATOM 2722 N N . TYR C 2 289 ? 264.154 216.392 258.269 1.00 1.00 289 TYR Y N 1
ATOM 2723 C CA . TYR C 2 289 ? 263.079 215.407 258.271 1.00 1.00 289 TYR Y CA 1
ATOM 2724 C C . TYR C 2 289 ? 261.744 216.060 258.599 1.00 1.00 289 TYR Y C 1
ATOM 2725 O O . TYR C 2 289 ? 260.724 215.753 257.972 1.00 1.00 289 TYR Y O 1
ATOM 2734 N N . MET C 2 290 ? 261.727 216.962 259.582 1.00 1.00 290 MET Y N 1
ATOM 2735 C CA . MET C 2 290 ? 260.496 217.684 259.886 1.00 1.00 290 MET Y CA 1
ATOM 2736 C C . MET C 2 290 ? 260.043 218.509 258.691 1.00 1.00 290 MET Y C 1
ATOM 2737 O O . MET C 2 290 ? 258.841 218.713 258.486 1.00 1.00 290 MET Y O 1
ATOM 2742 N N . LEU C 2 291 ? 260.991 218.996 257.892 1.00 1.00 291 LEU Y N 1
ATOM 2743 C CA . LEU C 2 291 ? 260.642 219.680 256.654 1.00 1.00 291 LEU Y CA 1
ATOM 2744 C C . LEU C 2 291 ? 260.173 218.722 255.569 1.00 1.00 291 LEU Y C 1
ATOM 2745 O O . LEU C 2 291 ? 259.740 219.183 254.508 1.00 1.00 291 LEU Y O 1
ATOM 2750 N N . ASN C 2 292 ? 260.254 217.412 255.801 1.00 1.00 292 ASN Y N 1
ATOM 2751 C CA . ASN C 2 292 ? 259.900 216.407 254.804 1.00 1.00 292 ASN Y CA 1
ATOM 2752 C C . ASN C 2 292 ? 260.854 216.434 253.616 1.00 1.00 292 ASN Y C 1
ATOM 2753 O O . ASN C 2 292 ? 260.502 216.000 252.517 1.00 1.00 292 ASN Y O 1
ATOM 2758 N N . SER C 2 293 ? 262.067 216.944 253.829 1.00 1.00 293 SER Y N 1
ATOM 2759 C CA . SER C 2 293 ? 263.083 217.065 252.784 1.00 1.00 293 SER Y CA 1
ATOM 2760 C C . SER C 2 293 ? 264.385 216.471 253.314 1.00 1.00 293 SER Y C 1
ATOM 2761 O O . SER C 2 293 ? 265.250 217.191 253.816 1.00 1.00 293 SER Y O 1
ATOM 2764 N N . ASN C 2 294 ? 264.526 215.153 253.187 1.00 1.00 294 ASN Y N 1
ATOM 2765 C CA . ASN C 2 294 ? 265.729 214.460 253.646 1.00 1.00 294 ASN Y CA 1
ATOM 2766 C C . ASN C 2 294 ? 266.631 214.150 252.450 1.00 1.00 294 ASN Y C 1
ATOM 2767 O O . ASN C 2 294 ? 266.739 213.018 251.978 1.00 1.00 294 ASN Y O 1
ATOM 2772 N N . GLN C 2 295 ? 267.290 215.196 251.961 1.00 1.00 295 GLN Y N 1
ATOM 2773 C CA . GLN C 2 295 ? 268.232 215.047 250.861 1.00 1.00 295 GLN Y CA 1
ATOM 2774 C C . GLN C 2 295 ? 269.127 216.274 250.813 1.00 1.00 295 GLN Y C 1
ATOM 2775 O O . GLN C 2 295 ? 268.814 217.317 251.391 1.00 1.00 295 GLN Y O 1
ATOM 2781 N N . ASP C 2 296 ? 270.250 216.134 250.106 1.00 1.00 296 ASP Y N 1
ATOM 2782 C CA . ASP C 2 296 ? 271.190 217.244 249.989 1.00 1.00 296 ASP Y CA 1
ATOM 2783 C C . ASP C 2 296 ? 270.568 218.416 249.241 1.00 1.00 296 ASP Y C 1
ATOM 2784 O O . ASP C 2 296 ? 270.772 219.578 249.611 1.00 1.00 296 ASP Y O 1
ATOM 2789 N N . GLU C 2 297 ? 269.786 218.127 248.200 1.00 1.00 297 GLU Y N 1
ATOM 2790 C CA . GLU C 2 297 ? 269.256 219.189 247.351 1.00 1.00 297 GLU Y CA 1
ATOM 2791 C C . GLU C 2 297 ? 268.493 220.223 248.163 1.00 1.00 297 GLU Y C 1
ATOM 2792 O O . GLU C 2 297 ? 268.462 221.405 247.803 1.00 1.00 297 GLU Y O 1
ATOM 2798 N N . LEU C 2 298 ? 267.876 219.803 249.263 1.00 1.00 298 LEU Y N 1
ATOM 2799 C CA . LEU C 2 298 ? 267.036 220.687 250.053 1.00 1.00 298 LEU Y CA 1
ATOM 2800 C C . LEU C 2 298 ? 267.675 221.062 251.385 1.00 1.00 298 LEU Y C 1
ATOM 2801 O O . LEU C 2 298 ? 266.975 221.522 252.293 1.00 1.00 298 LEU Y O 1
ATOM 2806 N N . LYS C 2 299 ? 268.993 220.895 251.520 1.00 1.00 299 LYS Y N 1
ATOM 2807 C CA . LYS C 2 299 ? 269.665 221.437 252.696 1.00 1.00 299 LYS Y CA 1
ATOM 2808 C C . LYS C 2 299 ? 269.442 222.936 252.808 1.00 1.00 299 LYS Y C 1
ATOM 2809 O O . LYS C 2 299 ? 269.272 223.459 253.914 1.00 1.00 299 LYS Y O 1
ATOM 2815 N N . HIS C 2 300 ? 269.434 223.642 251.677 1.00 1.00 300 HIS Y N 1
ATOM 2816 C CA . HIS C 2 300 ? 269.196 225.078 251.709 1.00 1.00 300 HIS Y CA 1
ATOM 2817 C C . HIS C 2 300 ? 267.786 225.404 252.178 1.00 1.00 300 HIS Y C 1
ATOM 2818 O O . HIS C 2 300 ? 267.517 226.541 252.578 1.00 1.00 300 HIS Y O 1
ATOM 2825 N N . LEU C 2 301 ? 266.870 224.433 252.133 1.00 1.00 301 LEU Y N 1
ATOM 2826 C CA . LEU C 2 301 ? 265.482 224.732 252.466 1.00 1.00 301 LEU Y CA 1
ATOM 2827 C C . LEU C 2 301 ? 265.301 225.089 253.932 1.00 1.00 301 LEU Y C 1
ATOM 2828 O O . LEU C 2 301 ? 264.230 225.577 254.309 1.00 1.00 301 LEU Y O 1
ATOM 2833 N N . VAL C 2 302 ? 266.312 224.866 254.766 1.00 1.00 302 VAL Y N 1
ATOM 2834 C CA . VAL C 2 302 ? 266.228 225.239 256.172 1.00 1.00 302 VAL Y CA 1
ATOM 2835 C C . VAL C 2 302 ? 266.558 226.719 256.295 1.00 1.00 302 VAL Y C 1
ATOM 2836 O O . VAL C 2 302 ? 267.711 227.090 256.534 1.00 1.00 302 VAL Y O 1
ATOM 2840 N N . ARG C 2 303 ? 265.547 227.570 256.140 1.00 1.00 303 ARG Y N 1
ATOM 2841 C CA . ARG C 2 303 ? 265.713 229.011 256.228 1.00 1.00 303 ARG Y CA 1
ATOM 2842 C C . ARG C 2 303 ? 264.662 229.580 257.168 1.00 1.00 303 ARG Y C 1
ATOM 2843 O O . ARG C 2 303 ? 263.714 228.898 257.567 1.00 1.00 303 ARG Y O 1
ATOM 2851 N N . ASN C 2 304 ? 264.837 230.855 257.513 1.00 1.00 304 ASN Y N 1
ATOM 2852 C CA . ASN C 2 304 ? 263.994 231.469 258.531 1.00 1.00 304 ASN Y CA 1
ATOM 2853 C C . ASN C 2 304 ? 262.528 231.459 258.119 1.00 1.00 304 ASN Y C 1
ATOM 2854 O O . ASN C 2 304 ? 261.652 231.098 258.913 1.00 1.00 304 ASN Y O 1
ATOM 2859 N N . GLU C 2 305 ? 262.236 231.848 256.878 1.00 1.00 305 GLU Y N 1
ATOM 2860 C CA . GLU C 2 305 ? 260.843 232.047 256.493 1.00 1.00 305 GLU Y CA 1
ATOM 2861 C C . GLU C 2 305 ? 260.118 230.713 256.371 1.00 1.00 305 GLU Y C 1
ATOM 2862 O O . GLU C 2 305 ? 259.006 230.552 256.886 1.00 1.00 305 GLU Y O 1
ATOM 2868 N N . TYR C 2 306 ? 260.724 229.745 255.684 1.00 1.00 306 TYR Y N 1
ATOM 2869 C CA . TYR C 2 306 ? 260.035 228.479 255.449 1.00 1.00 306 TYR Y CA 1
ATOM 2870 C C . TYR C 2 306 ? 259.835 227.704 256.743 1.00 1.00 306 TYR Y C 1
ATOM 2871 O O . TYR C 2 306 ? 258.723 227.248 257.032 1.00 1.00 306 TYR Y O 1
ATOM 2880 N N . LEU C 2 307 ? 260.891 227.550 257.535 1.00 1.00 307 LEU Y N 1
ATOM 2881 C CA . LEU C 2 307 ? 260.844 226.801 258.783 1.00 1.00 307 LEU Y CA 1
ATOM 2882 C C . LEU C 2 307 ? 261.045 227.759 259.944 1.00 1.00 307 LEU Y C 1
ATOM 2883 O O . LEU C 2 307 ? 261.916 228.632 259.889 1.00 1.00 307 LEU Y O 1
ATOM 2888 N N . THR C 2 308 ? 260.244 227.593 260.992 1.00 1.00 308 THR Y N 1
ATOM 2889 C CA . THR C 2 308 ? 260.305 228.447 262.169 1.00 1.00 308 THR Y CA 1
ATOM 2890 C C . THR C 2 308 ? 260.570 227.594 263.397 1.00 1.00 308 THR Y C 1
ATOM 2891 O O . THR C 2 308 ? 259.976 226.523 263.551 1.00 1.00 308 THR Y O 1
ATOM 2895 N N . ILE C 2 309 ? 261.457 228.065 264.266 1.00 1.00 309 ILE Y N 1
ATOM 2896 C CA . ILE C 2 309 ? 261.675 227.463 265.574 1.00 1.00 309 ILE Y CA 1
ATOM 2897 C C . ILE C 2 309 ? 261.508 228.563 266.613 1.00 1.00 309 ILE Y C 1
ATOM 2898 O O . ILE C 2 309 ? 262.139 229.622 266.512 1.00 1.00 309 ILE Y O 1
ATOM 2903 N N . GLU C 2 310 ? 260.637 228.334 267.593 1.00 1.00 310 GLU Y N 1
ATOM 2904 C CA . GLU C 2 310 ? 260.288 229.362 268.564 1.00 1.00 310 GLU Y CA 1
ATOM 2905 C C . GLU C 2 310 ? 260.494 228.813 269.964 1.00 1.00 310 GLU Y C 1
ATOM 2906 O O . GLU C 2 310 ? 259.919 227.779 270.318 1.00 1.00 310 GLU Y O 1
ATOM 2912 N N . ILE C 2 311 ? 261.304 229.505 270.758 1.00 1.00 311 ILE Y N 1
ATOM 2913 C CA . ILE C 2 311 ? 261.516 229.166 272.159 1.00 1.00 311 ILE Y CA 1
ATOM 2914 C C . ILE C 2 311 ? 260.722 230.153 272.999 1.00 1.00 311 ILE Y C 1
ATOM 2915 O O . ILE C 2 311 ? 261.042 231.347 273.041 1.00 1.00 311 ILE Y O 1
ATOM 2920 N N . TYR C 2 312 ? 259.691 229.653 273.673 1.00 1.00 312 TYR Y N 1
ATOM 2921 C CA . TYR C 2 312 ? 258.752 230.468 274.424 1.00 1.00 312 TYR Y CA 1
ATOM 2922 C C . TYR C 2 312 ? 258.954 230.241 275.913 1.00 1.00 312 TYR Y C 1
ATOM 2923 O O . TYR C 2 312 ? 259.047 229.093 276.367 1.00 1.00 312 TYR Y O 1
ATOM 2932 N N . SER C 2 313 ? 259.037 231.338 276.657 1.00 1.00 313 SER Y N 1
ATOM 2933 C CA . SER C 2 313 ? 258.843 231.337 278.098 1.00 1.00 313 SER Y CA 1
ATOM 2934 C C . SER C 2 313 ? 257.457 231.896 278.377 1.00 1.00 313 SER Y C 1
ATOM 2935 O O . SER C 2 313 ? 257.183 233.063 278.077 1.00 1.00 313 SER Y O 1
ATOM 2938 N N . TRP C 2 314 ? 256.592 231.070 278.959 1.00 1.00 314 TRP Y N 1
ATOM 2939 C CA . TRP C 2 314 ? 255.176 231.404 279.023 1.00 1.00 314 TRP Y CA 1
ATOM 2940 C C . TRP C 2 314 ? 254.901 232.659 279.838 1.00 1.00 314 TRP Y C 1
ATOM 2941 O O . TRP C 2 314 ? 253.791 233.196 279.753 1.00 1.00 314 TRP Y O 1
ATOM 2952 N N . ASN C 2 315 ? 255.868 233.135 280.622 1.00 1.00 315 ASN Y N 1
ATOM 2953 C CA . ASN C 2 315 ? 255.685 234.402 281.321 1.00 1.00 315 ASN Y CA 1
ATOM 2954 C C . ASN C 2 315 ? 255.336 235.520 280.348 1.00 1.00 315 ASN Y C 1
ATOM 2955 O O . ASN C 2 315 ? 254.597 236.447 280.695 1.00 1.00 315 ASN Y O 1
ATOM 2960 N N . GLY C 2 316 ? 255.858 235.449 279.126 1.00 1.00 316 GLY Y N 1
ATOM 2961 C CA . GLY C 2 316 ? 255.572 236.456 278.125 1.00 1.00 316 GLY Y CA 1
ATOM 2962 C C . GLY C 2 316 ? 256.764 236.771 277.247 1.00 1.00 316 GLY Y C 1
ATOM 2963 O O . GLY C 2 316 ? 256.612 237.352 276.169 1.00 1.00 316 GLY Y O 1
ATOM 2964 N N . ASP C 2 317 ? 257.957 236.397 277.696 1.00 1.00 317 ASP Y N 1
ATOM 2965 C CA . ASP C 2 317 ? 259.160 236.622 276.913 1.00 1.00 317 ASP Y CA 1
ATOM 2966 C C . ASP C 2 317 ? 259.320 235.535 275.858 1.00 1.00 317 ASP Y C 1
ATOM 2967 O O . ASP C 2 317 ? 258.895 234.391 276.043 1.00 1.00 317 ASP Y O 1
ATOM 2972 N N . SER C 2 318 ? 259.943 235.904 274.742 1.00 1.00 318 SER Y N 1
ATOM 2973 C CA . SER C 2 318 ? 260.156 234.978 273.642 1.00 1.00 318 SER Y CA 1
ATOM 2974 C C . SER C 2 318 ? 261.518 235.248 273.025 1.00 1.00 318 SER Y C 1
ATOM 2975 O O . SER C 2 318 ? 262.047 236.358 273.116 1.00 1.00 318 SER Y O 1
ATOM 2978 N N . LEU C 2 319 ? 262.078 234.220 272.392 1.00 1.00 319 LEU Y N 1
ATOM 2979 C CA . LEU C 2 319 ? 263.377 234.323 271.739 1.00 1.00 319 LEU Y CA 1
ATOM 2980 C C . LEU C 2 319 ? 263.262 234.448 270.227 1.00 1.00 319 LEU Y C 1
ATOM 2981 O O . LEU C 2 319 ? 263.925 235.301 269.631 1.00 1.00 319 LEU Y O 1
ATOM 2986 N N . LEU C 2 320 ? 262.434 233.622 269.592 1.00 1.00 320 LEU Y N 1
ATOM 2987 C CA . LEU C 2 320 ? 262.225 233.685 268.149 1.00 1.00 320 LEU Y CA 1
ATOM 2988 C C . LEU C 2 320 ? 263.550 233.565 267.404 1.00 1.00 320 LEU Y C 1
ATOM 2989 O O . LEU C 2 320 ? 263.994 234.486 266.716 1.00 1.00 320 LEU Y O 1
ATOM 2994 N N . LEU C 2 321 ? 264.191 232.411 267.555 1.00 1.00 321 LEU Y N 1
ATOM 2995 C CA . LEU C 2 321 ? 265.428 232.156 266.833 1.00 1.00 321 LEU Y CA 1
ATOM 2996 C C . LEU C 2 321 ? 265.127 231.832 265.376 1.00 1.00 321 LEU Y C 1
ATOM 2997 O O . LEU C 2 321 ? 264.328 230.942 265.073 1.00 1.00 321 LEU Y O 1
ATOM 3002 N N . ASP C 2 322 ? 265.767 232.562 264.470 1.00 1.00 322 ASP Y N 1
ATOM 3003 C CA . ASP C 2 322 ? 265.569 232.328 263.050 1.00 1.00 322 ASP Y CA 1
ATOM 3004 C C . ASP C 2 322 ? 266.229 231.017 262.642 1.00 1.00 322 ASP Y C 1
ATOM 3005 O O . ASP C 2 322 ? 267.300 230.655 263.136 1.00 1.00 322 ASP Y O 1
ATOM 3010 N N . ALA C 2 323 ? 265.566 230.295 261.738 1.00 1.00 323 ALA Y N 1
ATOM 3011 C CA . ALA C 2 323 ? 266.040 228.964 261.371 1.00 1.00 323 ALA Y CA 1
ATOM 3012 C C . ALA C 2 323 ? 267.415 229.026 260.722 1.00 1.00 323 ALA Y C 1
ATOM 3013 O O . ALA C 2 323 ? 268.273 228.178 260.989 1.00 1.00 323 ALA Y O 1
ATOM 3015 N N . GLY C 2 324 ? 267.643 230.013 259.864 1.00 1.00 324 GLY Y N 1
ATOM 3016 C CA . GLY C 2 324 ? 268.942 230.154 259.247 1.00 1.00 324 GLY Y CA 1
ATOM 3017 C C . GLY C 2 324 ? 270.034 230.385 260.272 1.00 1.00 324 GLY Y C 1
ATOM 3018 O O . GLY C 2 324 ? 269.787 230.587 261.460 1.00 1.00 324 GLY Y O 1
ATOM 3019 N N . LYS C 2 325 ? 271.275 230.327 259.801 1.00 1.00 325 LYS Y N 1
ATOM 3020 C CA . LYS C 2 325 ? 272.468 230.587 260.598 1.00 1.00 325 LYS Y CA 1
ATOM 3021 C C . LYS C 2 325 ? 272.739 229.479 261.607 1.00 1.00 325 LYS Y C 1
ATOM 3022 O O . LYS C 2 325 ? 273.697 229.590 262.383 1.00 1.00 325 LYS Y O 1
ATOM 3028 N N . ILE C 2 326 ? 271.936 228.421 261.630 1.00 1.00 326 ILE Y N 1
ATOM 3029 C CA . ILE C 2 326 ? 272.178 227.266 262.485 1.00 1.00 326 ILE Y CA 1
ATOM 3030 C C . ILE C 2 326 ? 273.097 226.326 261.720 1.00 1.00 326 ILE Y C 1
ATOM 3031 O O . ILE C 2 326 ? 272.656 225.612 260.814 1.00 1.00 326 ILE Y O 1
ATOM 3036 N N . THR C 2 327 ? 274.375 226.320 262.084 1.00 1.00 327 THR Y N 1
ATOM 3037 C CA . THR C 2 327 ? 275.343 225.509 261.362 1.00 1.00 327 THR Y CA 1
ATOM 3038 C C . THR C 2 327 ? 274.959 224.038 261.427 1.00 1.00 327 THR Y C 1
ATOM 3039 O O . THR C 2 327 ? 274.629 223.510 262.491 1.00 1.00 327 THR Y O 1
ATOM 3043 N N . GLU C 2 328 ? 275.006 223.374 260.271 1.00 1.00 328 GLU Y N 1
ATOM 3044 C CA . GLU C 2 328 ? 274.688 221.951 260.228 1.00 1.00 328 GLU Y CA 1
ATOM 3045 C C . GLU C 2 328 ? 275.653 221.140 261.081 1.00 1.00 328 GLU Y C 1
ATOM 3046 O O . GLU C 2 328 ? 275.343 220.006 261.460 1.00 1.00 328 GLU Y O 1
ATOM 3052 N N . ARG C 2 329 ? 276.824 221.699 261.392 1.00 1.00 329 ARG Y N 1
ATOM 3053 C CA . ARG C 2 329 ? 277.770 220.991 262.246 1.00 1.00 329 ARG Y CA 1
ATOM 3054 C C . ARG C 2 329 ? 277.164 220.709 263.614 1.00 1.00 329 ARG Y C 1
ATOM 3055 O O . ARG C 2 329 ? 277.276 219.592 264.133 1.00 1.00 329 ARG Y O 1
ATOM 3063 N N . THR C 2 330 ? 276.517 221.707 264.213 1.00 1.00 330 THR Y N 1
ATOM 3064 C CA . THR C 2 330 ? 275.845 221.558 265.499 1.00 1.00 330 THR Y CA 1
ATOM 3065 C C . THR C 2 330 ? 274.484 222.227 265.410 1.00 1.00 330 THR Y C 1
ATOM 3066 O O . THR C 2 330 ? 274.400 223.438 265.181 1.00 1.00 330 THR Y O 1
ATOM 3070 N N . GLY C 2 331 ? 273.424 221.447 265.600 1.00 1.00 331 GLY Y N 1
ATOM 3071 C CA . GLY C 2 331 ? 272.081 221.978 265.566 1.00 1.00 331 GLY Y CA 1
ATOM 3072 C C . GLY C 2 331 ? 271.825 222.948 266.701 1.00 1.00 331 GLY Y C 1
ATOM 3073 O O . GLY C 2 331 ? 272.737 223.444 267.362 1.00 1.00 331 GLY Y O 1
ATOM 3074 N N . VAL C 2 332 ? 270.540 223.229 266.922 1.00 1.00 332 VAL Y N 1
ATOM 3075 C CA . VAL C 2 332 ? 270.157 224.111 268.017 1.00 1.00 332 VAL Y CA 1
ATOM 3076 C C . VAL C 2 332 ? 270.702 223.553 269.319 1.00 1.00 332 VAL Y C 1
ATOM 3077 O O . VAL C 2 332 ? 270.378 222.429 269.715 1.00 1.00 332 VAL Y O 1
ATOM 3081 N N . LYS C 2 333 ? 271.542 224.340 269.990 1.00 1.00 333 LYS Y N 1
ATOM 3082 C CA . LYS C 2 333 ? 272.156 223.925 271.253 1.00 1.00 333 LYS Y CA 1
ATOM 3083 C C . LYS C 2 333 ? 272.150 225.143 272.176 1.00 1.00 333 LYS Y C 1
ATOM 3084 O O . LYS C 2 333 ? 273.064 225.969 272.142 1.00 1.00 333 LYS Y O 1
ATOM 3090 N N . LEU C 2 334 ? 271.111 225.240 272.998 1.00 1.00 334 LEU Y N 1
ATOM 3091 C CA . LEU C 2 334 ? 270.991 226.372 273.902 1.00 1.00 334 LEU Y CA 1
ATOM 3092 C C . LEU C 2 334 ? 271.936 226.209 275.084 1.00 1.00 334 LEU Y C 1
ATOM 3093 O O . LEU C 2 334 ? 272.119 225.108 275.610 1.00 1.00 334 LEU Y O 1
ATOM 3098 N N . LYS C 2 335 ? 272.544 227.316 275.496 1.00 1.00 335 LYS Y N 1
ATOM 3099 C CA . LYS C 2 335 ? 273.397 227.365 276.671 1.00 1.00 335 LYS Y CA 1
ATOM 3100 C C . LYS C 2 335 ? 272.870 228.442 277.606 1.00 1.00 335 LYS Y C 1
ATOM 3101 O O . LYS C 2 335 ? 272.467 229.522 277.160 1.00 1.00 335 LYS Y O 1
ATOM 3107 N N . THR C 2 336 ? 272.873 228.144 278.901 1.00 1.00 336 THR Y N 1
ATOM 3108 C CA . THR C 2 336 ? 272.259 228.998 279.906 1.00 1.00 336 THR Y CA 1
ATOM 3109 C C . THR C 2 336 ? 273.326 229.538 280.845 1.00 1.00 336 THR Y C 1
ATOM 3110 O O . THR C 2 336 ? 274.173 228.782 281.328 1.00 1.00 336 THR Y O 1
ATOM 3114 N N . LYS C 2 337 ? 273.279 230.842 281.098 1.00 1.00 337 LYS Y N 1
ATOM 3115 C CA . LYS C 2 337 ? 274.091 231.481 282.123 1.00 1.00 337 LYS Y CA 1
ATOM 3116 C C . LYS C 2 337 ? 273.147 232.068 283.160 1.00 1.00 337 LYS Y C 1
ATOM 3117 O O . LYS C 2 337 ? 272.226 232.814 282.812 1.00 1.00 337 LYS Y O 1
ATOM 3123 N N . SER C 2 338 ? 273.368 231.729 284.427 1.00 1.00 338 SER Y N 1
ATOM 3124 C CA . SER C 2 338 ? 272.373 232.019 285.445 1.00 1.00 338 SER Y CA 1
ATOM 3125 C C . SER C 2 338 ? 273.046 232.526 286.709 1.00 1.00 338 SER Y C 1
ATOM 3126 O O . SER C 2 338 ? 274.211 232.228 286.985 1.00 1.00 338 SER Y O 1
ATOM 3129 N N . ILE C 2 339 ? 272.285 233.305 287.471 1.00 1.00 339 ILE Y N 1
ATOM 3130 C CA . ILE C 2 339 ? 272.681 233.771 288.793 1.00 1.00 339 ILE Y CA 1
ATOM 3131 C C . ILE C 2 339 ? 271.561 233.407 289.756 1.00 1.00 339 ILE Y C 1
ATOM 3132 O O . ILE C 2 339 ? 270.389 233.697 289.487 1.00 1.00 339 ILE Y O 1
ATOM 3137 N N . ILE C 2 340 ? 271.915 232.758 290.860 1.00 1.00 340 ILE Y N 1
ATOM 3138 C CA . ILE C 2 340 ? 270.957 232.345 291.878 1.00 1.00 340 ILE Y CA 1
ATOM 3139 C C . ILE C 2 340 ? 271.502 232.795 293.223 1.00 1.00 340 ILE Y C 1
ATOM 3140 O O . ILE C 2 340 ? 272.608 232.404 293.616 1.00 1.00 340 ILE Y O 1
ATOM 3145 N N . GLY C 2 341 ? 270.728 233.610 293.931 1.00 1.00 341 GLY Y N 1
ATOM 3146 C CA . GLY C 2 341 ? 271.163 234.145 295.203 1.00 1.00 341 GLY Y CA 1
ATOM 3147 C C . GLY C 2 341 ? 270.354 235.357 295.606 1.00 1.00 341 GLY Y C 1
ATOM 3148 O O . GLY C 2 341 ? 269.120 235.322 295.590 1.00 1.00 341 GLY Y O 1
ATOM 3149 N N . TYR C 2 342 ? 271.043 236.438 295.972 1.00 1.00 342 TYR Y N 1
ATOM 3150 C CA . TYR C 2 342 ? 270.350 237.674 296.316 1.00 1.00 342 TYR Y CA 1
ATOM 3151 C C . TYR C 2 342 ? 269.368 238.068 295.223 1.00 1.00 342 TYR Y C 1
ATOM 3152 O O . TYR C 2 342 ? 268.211 238.399 295.507 1.00 1.00 342 TYR Y O 1
ATOM 3161 N N . HIS C 2 343 ? 269.809 238.039 293.970 1.00 1.00 343 HIS Y N 1
ATOM 3162 C CA . HIS C 2 343 ? 268.948 238.274 292.821 1.00 1.00 343 HIS Y CA 1
ATOM 3163 C C . HIS C 2 343 ? 269.079 237.092 291.875 1.00 1.00 343 HIS Y C 1
ATOM 3164 O O . HIS C 2 343 ? 270.193 236.627 291.611 1.00 1.00 343 HIS Y O 1
ATOM 3171 N N . ASN C 2 344 ? 267.949 236.613 291.367 1.00 1.00 344 ASN Y N 1
ATOM 3172 C CA . ASN C 2 344 ? 267.898 235.398 290.566 1.00 1.00 344 ASN Y CA 1
ATOM 3173 C C . ASN C 2 344 ? 267.522 235.735 289.131 1.00 1.00 344 ASN Y C 1
ATOM 3174 O O . ASN C 2 344 ? 266.619 236.544 288.894 1.00 1.00 344 ASN Y O 1
ATOM 3179 N N . GLU C 2 345 ? 268.220 235.115 288.181 1.00 1.00 345 GLU Y N 1
ATOM 3180 C CA . GLU C 2 345 ? 267.976 235.357 286.766 1.00 1.00 345 GLU Y CA 1
ATOM 3181 C C . GLU C 2 345 ? 268.615 234.265 285.920 1.00 1.00 345 GLU Y C 1
ATOM 3182 O O . GLU C 2 345 ? 269.648 233.704 286.301 1.00 1.00 345 GLU Y O 1
ATOM 3188 N N . VAL C 2 346 ? 268.011 233.953 284.776 1.00 1.00 346 VAL Y N 1
ATOM 3189 C CA . VAL C 2 346 ? 268.579 233.023 283.808 1.00 1.00 346 VAL Y CA 1
ATOM 3190 C C . VAL C 2 346 ? 268.595 233.720 282.458 1.00 1.00 346 VAL Y C 1
ATOM 3191 O O . VAL C 2 346 ? 267.671 234.473 282.135 1.00 1.00 346 VAL Y O 1
ATOM 3195 N N . ARG C 2 347 ? 269.638 233.478 281.674 1.00 1.00 347 ARG Y N 1
ATOM 3196 C CA . ARG C 2 347 ? 269.714 233.973 280.310 1.00 1.00 347 ARG Y CA 1
ATOM 3197 C C . ARG C 2 347 ? 270.148 232.823 279.417 1.00 1.00 347 ARG Y C 1
ATOM 3198 O O . ARG C 2 347 ? 271.248 232.284 279.583 1.00 1.00 347 ARG Y O 1
ATOM 3206 N N . ILE C 2 348 ? 269.280 232.442 278.488 1.00 1.00 348 ILE Y N 1
ATOM 3207 C CA . ILE C 2 348 ? 269.497 231.276 277.640 1.00 1.00 348 ILE Y CA 1
ATOM 3208 C C . ILE C 2 348 ? 269.701 231.774 276.220 1.00 1.00 348 ILE Y C 1
ATOM 3209 O O . ILE C 2 348 ? 268.832 232.455 275.658 1.00 1.00 348 ILE Y O 1
ATOM 3214 N N . TYR C 2 349 ? 270.855 231.429 275.636 1.00 1.00 349 TYR Y N 1
ATOM 3215 C CA . TYR C 2 349 ? 271.232 231.894 274.316 1.00 1.00 349 TYR Y CA 1
ATOM 3216 C C . TYR C 2 349 ? 271.673 230.728 273.440 1.00 1.00 349 TYR Y C 1
ATOM 3217 O O . TYR C 2 349 ? 272.225 229.748 273.951 1.00 1.00 349 TYR Y O 1
ATOM 3226 N N . PRO C 2 350 ? 271.457 230.796 272.128 1.00 1.00 350 PRO Y N 1
ATOM 3227 C CA . PRO C 2 350 ? 271.953 229.728 271.255 1.00 1.00 350 PRO Y CA 1
ATOM 3228 C C . PRO C 2 350 ? 273.472 229.734 271.187 1.00 1.00 350 PRO Y C 1
ATOM 3229 O O . PRO C 2 350 ? 274.120 230.763 271.385 1.00 1.00 350 PRO Y O 1
ATOM 3233 N N . VAL C 2 351 ? 274.036 228.565 270.903 1.00 1.00 351 VAL Y N 1
ATOM 3234 C CA . VAL C 2 351 ? 275.469 228.418 270.728 1.00 1.00 351 VAL Y CA 1
ATOM 3235 C C . VAL C 2 351 ? 275.757 228.219 269.248 1.00 1.00 351 VAL Y C 1
ATOM 3236 O O . VAL C 2 351 ? 274.965 227.638 268.502 1.00 1.00 351 VAL Y O 1
ATOM 3240 N N . ASP C 2 352 ? 276.917 228.707 268.814 1.00 1.00 352 ASP Y N 1
ATOM 3241 C CA . ASP C 2 352 ? 277.320 228.613 267.414 1.00 1.00 352 ASP Y CA 1
ATOM 3242 C C . ASP C 2 352 ? 276.264 229.228 266.502 1.00 1.00 352 ASP Y C 1
ATOM 3243 O O . ASP C 2 352 ? 275.979 228.724 265.415 1.00 1.00 352 ASP Y O 1
ATOM 3248 N N . TYR C 2 353 ? 275.680 230.334 266.952 1.00 1.00 353 TYR Y N 1
ATOM 3249 C CA . TYR C 2 353 ? 274.640 231.040 266.216 1.00 1.00 353 TYR Y CA 1
ATOM 3250 C C . TYR C 2 353 ? 275.213 232.349 265.694 1.00 1.00 353 TYR Y C 1
ATOM 3251 O O . TYR C 2 353 ? 275.708 233.169 266.474 1.00 1.00 353 TYR Y O 1
ATOM 3260 N N . ASN C 2 354 ? 275.141 232.544 264.379 1.00 1.00 354 ASN Y N 1
ATOM 3261 C CA . ASN C 2 354 ? 275.696 233.734 263.742 1.00 1.00 354 ASN Y CA 1
ATOM 3262 C C . ASN C 2 354 ? 277.176 233.888 264.079 1.00 1.00 354 ASN Y C 1
ATOM 3263 O O . ASN C 2 354 ? 277.694 235.000 264.195 1.00 1.00 354 ASN Y O 1
ATOM 3268 N N . SER C 2 355 ? 277.859 232.761 264.239 1.00 1.00 355 SER Y N 1
ATOM 3269 C CA . SER C 2 355 ? 279.275 232.729 264.579 1.00 1.00 355 SER Y CA 1
ATOM 3270 C C . SER C 2 355 ? 280.046 232.162 263.398 1.00 1.00 355 SER Y C 1
ATOM 3271 O O . SER C 2 355 ? 279.880 230.988 263.052 1.00 1.00 355 SER Y O 1
ATOM 3274 N N . ALA C 2 356 ? 280.887 232.988 262.788 1.00 1.00 356 ALA Y N 1
ATOM 3275 C CA . ALA C 2 356 ? 281.666 232.528 261.655 1.00 1.00 356 ALA Y CA 1
ATOM 3276 C C . ALA C 2 356 ? 282.693 231.494 262.114 1.00 1.00 356 ALA Y C 1
ATOM 3277 O O . ALA C 2 356 ? 283.182 231.552 263.244 1.00 1.00 356 ALA Y O 1
ATOM 3279 N N . PRO C 2 357 ? 283.034 230.534 261.257 1.00 1.00 357 PRO Y N 1
ATOM 3280 C CA . PRO C 2 357 ? 284.036 229.538 261.643 1.00 1.00 357 PRO Y CA 1
ATOM 3281 C C . PRO C 2 357 ? 285.386 230.191 261.885 1.00 1.00 357 PRO Y C 1
ATOM 3282 O O . PRO C 2 357 ? 285.695 231.251 261.337 1.00 1.00 357 PRO Y O 1
ATOM 3286 N N . ASN C 2 358 ? 286.192 229.547 262.723 1.00 1.00 358 ASN Y N 1
ATOM 3287 C CA . ASN C 2 358 ? 287.517 229.983 263.151 1.00 1.00 358 ASN Y CA 1
ATOM 3288 C C . ASN C 2 358 ? 287.431 231.017 264.267 1.00 1.00 358 ASN Y C 1
ATOM 3289 O O . ASN C 2 358 ? 288.477 231.496 264.717 1.00 1.00 358 ASN Y O 1
ATOM 3294 N N . GLU C 2 359 ? 286.237 231.379 264.726 1.00 1.00 359 GLU Y N 1
ATOM 3295 C CA . GLU C 2 359 ? 286.122 232.296 265.850 1.00 1.00 359 GLU Y CA 1
ATOM 3296 C C . GLU C 2 359 ? 286.691 231.655 267.110 1.00 1.00 359 GLU Y C 1
ATOM 3297 O O . GLU C 2 359 ? 286.536 230.453 267.339 1.00 1.00 359 GLU Y O 1
ATOM 3303 N N . LYS C 2 360 ? 287.356 232.466 267.928 1.00 1.00 360 LYS Y N 1
ATOM 3304 C CA . LYS C 2 360 ? 287.967 232.005 269.161 1.00 1.00 360 LYS Y CA 1
ATOM 3305 C C . LYS C 2 360 ? 287.230 232.598 270.355 1.00 1.00 360 LYS Y C 1
ATOM 3306 O O . LYS C 2 360 ? 287.253 233.824 270.539 1.00 1.00 360 LYS Y O 1
ATOM 3312 N N . PRO C 2 361 ? 286.572 231.785 271.186 1.00 1.00 361 PRO Y N 1
ATOM 3313 C CA . PRO C 2 361 ? 285.883 232.342 272.355 1.00 1.00 361 PRO Y CA 1
ATOM 3314 C C . PRO C 2 361 ? 286.834 232.605 273.509 1.00 1.00 361 PRO Y C 1
ATOM 3315 O O . PRO C 2 361 ? 287.566 231.706 273.933 1.00 1.00 361 PRO Y O 1
ATOM 3319 N N . ILE C 2 362 ? 286.830 233.835 274.028 1.00 1.00 362 ILE Y N 1
ATOM 3320 C CA . ILE C 2 362 ? 287.741 234.182 275.110 1.00 1.00 362 ILE Y CA 1
ATOM 3321 C C . ILE C 2 362 ? 287.396 233.367 276.347 1.00 1.00 362 ILE Y C 1
ATOM 3322 O O . ILE C 2 362 ? 286.222 233.111 276.642 1.00 1.00 362 ILE Y O 1
ATOM 3327 N N . LYS C 2 363 ? 288.427 232.954 277.080 1.00 1.00 363 LYS Y N 1
ATOM 3328 C CA . LYS C 2 363 ? 288.242 232.144 278.274 1.00 1.00 363 LYS Y CA 1
ATOM 3329 C C . LYS C 2 363 ? 289.347 232.467 279.268 1.00 1.00 363 LYS Y C 1
ATOM 3330 O O . LYS C 2 363 ? 290.415 232.962 278.901 1.00 1.00 363 LYS Y O 1
ATOM 3336 N N . ALA C 2 364 ? 289.076 232.178 280.537 1.00 1.00 364 ALA Y N 1
ATOM 3337 C CA . ALA C 2 364 ? 290.040 232.400 281.602 1.00 1.00 364 ALA Y CA 1
ATOM 3338 C C . ALA C 2 364 ? 290.889 231.143 281.790 1.00 1.00 364 ALA Y C 1
ATOM 3339 O O . ALA C 2 364 ? 290.749 230.156 281.064 1.00 1.00 364 ALA Y O 1
ATOM 3341 N N . SER C 2 365 ? 291.785 231.168 282.780 1.00 1.00 365 SER Y N 1
ATOM 3342 C CA . SER C 2 365 ? 292.652 230.020 283.017 1.00 1.00 365 SER Y CA 1
ATOM 3343 C C . SER C 2 365 ? 291.850 228.772 283.358 1.00 1.00 365 SER Y C 1
ATOM 3344 O O . SER C 2 365 ? 292.312 227.651 283.113 1.00 1.00 365 SER Y O 1
ATOM 3347 N N . ASP C 2 366 ? 290.651 228.941 283.918 1.00 1.00 366 ASP Y N 1
ATOM 3348 C CA . ASP C 2 366 ? 289.820 227.792 284.254 1.00 1.00 366 ASP Y CA 1
ATOM 3349 C C . ASP C 2 366 ? 289.317 227.063 283.016 1.00 1.00 366 ASP Y C 1
ATOM 3350 O O . ASP C 2 366 ? 288.767 225.964 283.141 1.00 1.00 366 ASP Y O 1
ATOM 3355 N N . ASN C 2 367 ? 289.480 227.651 281.833 1.00 1.00 367 ASN Y N 1
ATOM 3356 C CA . ASN C 2 367 ? 289.056 227.139 280.531 1.00 1.00 367 ASN Y CA 1
ATOM 3357 C C . ASN C 2 367 ? 287.555 227.315 280.337 1.00 1.00 367 ASN Y C 1
ATOM 3358 O O . ASN C 2 367 ? 287.036 226.910 279.292 1.00 1.00 367 ASN Y O 1
ATOM 3363 N N . SER C 2 368 ? 286.844 227.896 281.298 1.00 1.00 368 SER Y N 1
ATOM 3364 C CA . SER C 2 368 ? 285.431 228.180 281.108 1.00 1.00 368 SER Y CA 1
ATOM 3365 C C . SER C 2 368 ? 285.247 229.240 280.029 1.00 1.00 368 SER Y C 1
ATOM 3366 O O . SER C 2 368 ? 286.055 230.160 279.884 1.00 1.00 368 SER Y O 1
ATOM 3369 N N . ILE C 2 369 ? 284.165 229.102 279.265 1.00 1.00 369 ILE Y N 1
ATOM 3370 C CA . ILE C 2 369 ? 283.899 229.993 278.137 1.00 1.00 369 ILE Y CA 1
ATOM 3371 C C . ILE C 2 369 ? 283.166 231.215 278.684 1.00 1.00 369 ILE Y C 1
ATOM 3372 O O . ILE C 2 369 ? 281.944 231.206 278.835 1.00 1.00 369 ILE Y O 1
ATOM 3377 N N . LEU C 2 370 ? 283.917 232.275 278.990 1.00 1.00 370 LEU Y N 1
ATOM 3378 C CA . LEU C 2 370 ? 283.297 233.502 279.477 1.00 1.00 370 LEU Y CA 1
ATOM 3379 C C . LEU C 2 370 ? 282.416 234.131 278.405 1.00 1.00 370 LEU Y C 1
ATOM 3380 O O . LEU C 2 370 ? 281.293 234.564 278.685 1.00 1.00 370 LEU Y O 1
ATOM 3385 N N . ILE C 2 371 ? 282.910 234.190 277.171 1.00 1.00 371 ILE Y N 1
ATOM 3386 C CA . ILE C 2 371 ? 282.182 234.777 276.052 1.00 1.00 371 ILE Y CA 1
ATOM 3387 C C . ILE C 2 371 ? 282.042 233.715 274.973 1.00 1.00 371 ILE Y C 1
ATOM 3388 O O . ILE C 2 371 ? 283.013 233.404 274.273 1.00 1.00 371 ILE Y O 1
ATOM 3393 N N . ASP C 2 372 ? 280.841 233.166 274.836 1.00 1.00 372 ASP Y N 1
ATOM 3394 C CA . ASP C 2 372 ? 280.574 232.166 273.819 1.00 1.00 372 ASP Y CA 1
ATOM 3395 C C . ASP C 2 372 ? 280.496 232.815 272.441 1.00 1.00 372 ASP Y C 1
ATOM 3396 O O . ASP C 2 372 ? 280.216 234.007 272.299 1.00 1.00 372 ASP Y O 1
ATOM 3401 N N . THR C 2 373 ? 280.752 232.007 271.418 1.00 1.00 373 THR Y N 1
ATOM 3402 C CA . THR C 2 373 ? 280.721 232.501 270.051 1.00 1.00 373 THR Y CA 1
ATOM 3403 C C . THR C 2 373 ? 279.295 232.846 269.638 1.00 1.00 373 THR Y C 1
ATOM 3404 O O . THR C 2 373 ? 278.329 232.209 270.064 1.00 1.00 373 THR Y O 1
ATOM 3408 N N . GLY C 2 374 ? 279.172 233.868 268.803 1.00 1.00 374 GLY Y N 1
ATOM 3409 C CA . GLY C 2 374 ? 277.890 234.261 268.259 1.00 1.00 374 GLY Y CA 1
ATOM 3410 C C . GLY C 2 374 ? 277.287 235.459 268.963 1.00 1.00 374 GLY Y C 1
ATOM 3411 O O . GLY C 2 374 ? 277.978 236.330 269.496 1.00 1.00 374 GLY Y O 1
ATOM 3412 N N . SER C 2 375 ? 275.953 235.494 268.956 1.00 1.00 375 SER Y N 1
ATOM 3413 C CA . SER C 2 375 ? 275.243 236.613 269.565 1.00 1.00 375 SER Y CA 1
ATOM 3414 C C . SER C 2 375 ? 275.558 236.721 271.051 1.00 1.00 375 SER Y C 1
ATOM 3415 O O . SER C 2 375 ? 275.813 237.817 271.561 1.00 1.00 375 SER Y O 1
ATOM 3418 N N . PHE C 2 376 ? 275.547 235.597 271.759 1.00 1.00 376 PHE Y N 1
ATOM 3419 C CA . PHE C 2 376 ? 275.960 235.544 273.158 1.00 1.00 376 PHE Y CA 1
ATOM 3420 C C . PHE C 2 376 ? 275.205 236.574 273.999 1.00 1.00 376 PHE Y C 1
ATOM 3421 O O . PHE C 2 376 ? 275.762 237.561 274.481 1.00 1.00 376 PHE Y O 1
ATOM 3429 N N . LEU C 2 377 ? 273.907 236.333 274.151 1.00 1.00 377 LEU Y N 1
ATOM 3430 C CA . LEU C 2 377 ? 272.946 237.104 274.937 1.00 1.00 377 LEU Y CA 1
ATOM 3431 C C . LEU C 2 377 ? 272.494 238.369 274.224 1.00 1.00 377 LEU Y C 1
ATOM 3432 O O . LEU C 2 377 ? 271.609 239.056 274.730 1.00 1.00 377 LEU Y O 1
ATOM 3437 N N . ASN C 2 378 ? 273.064 238.704 273.067 1.00 1.00 378 ASN Y N 1
ATOM 3438 C CA . ASN C 2 378 ? 272.526 239.823 272.305 1.00 1.00 378 ASN Y CA 1
ATOM 3439 C C . ASN C 2 378 ? 271.129 239.499 271.796 1.00 1.00 378 ASN Y C 1
ATOM 3440 O O . ASN C 2 378 ? 270.266 240.382 271.725 1.00 1.00 378 ASN Y O 1
ATOM 3445 N N . THR C 2 379 ? 270.890 238.235 271.438 1.00 1.00 379 THR Y N 1
ATOM 3446 C CA . THR C 2 379 ? 269.565 237.735 271.078 1.00 1.00 379 THR Y CA 1
ATOM 3447 C C . THR C 2 379 ? 269.324 236.451 271.874 1.00 1.00 379 THR Y C 1
ATOM 3448 O O . THR C 2 379 ? 269.608 235.347 271.407 1.00 1.00 379 THR Y O 1
ATOM 3452 N N . ALA C 2 380 ? 268.793 236.604 273.086 1.00 1.00 380 ALA Y N 1
ATOM 3453 C CA . ALA C 2 380 ? 268.629 235.487 274.002 1.00 1.00 380 ALA Y CA 1
ATOM 3454 C C . ALA C 2 380 ? 267.421 235.724 274.893 1.00 1.00 380 ALA Y C 1
ATOM 3455 O O . ALA C 2 380 ? 267.000 236.863 275.105 1.00 1.00 380 ALA Y O 1
ATOM 3457 N N . ILE C 2 381 ? 266.871 234.628 275.422 1.00 1.00 381 ILE Y N 1
ATOM 3458 C CA . ILE C 2 381 ? 265.705 234.739 276.287 1.00 1.00 381 ILE Y CA 1
ATOM 3459 C C . ILE C 2 381 ? 266.158 235.008 277.714 1.00 1.00 381 ILE Y C 1
ATOM 3460 O O . ILE C 2 381 ? 267.136 234.422 278.202 1.00 1.00 381 ILE Y O 1
ATOM 3465 N N . THR C 2 382 ? 265.441 235.903 278.391 1.00 1.00 382 THR Y N 1
ATOM 3466 C CA . THR C 2 382 ? 265.782 236.361 279.736 1.00 1.00 382 THR Y CA 1
ATOM 3467 C C . THR C 2 382 ? 264.694 235.899 280.700 1.00 1.00 382 THR Y C 1
ATOM 3468 O O . THR C 2 382 ? 263.662 236.562 280.844 1.00 1.00 382 THR Y O 1
ATOM 3472 N N . PHE C 2 383 ? 264.926 234.770 281.362 1.00 1.00 383 PHE Y N 1
ATOM 3473 C CA . PHE C 2 383 ? 263.998 234.274 282.366 1.00 1.00 383 PHE Y CA 1
ATOM 3474 C C . PHE C 2 383 ? 264.216 235.011 283.681 1.00 1.00 383 PHE Y C 1
ATOM 3475 O O . PHE C 2 383 ? 265.313 234.983 284.251 1.00 1.00 383 PHE Y O 1
ATOM 3483 N N . ASP C 2 384 ? 263.161 235.664 284.159 1.00 1.00 384 ASP Y N 1
ATOM 3484 C CA . ASP C 2 384 ? 263.206 236.467 285.369 1.00 1.00 384 ASP Y CA 1
ATOM 3485 C C . ASP C 2 384 ? 261.962 236.167 286.192 1.00 1.00 384 ASP Y C 1
ATOM 3486 O O . ASP C 2 384 ? 260.965 235.649 285.683 1.00 1.00 384 ASP Y O 1
ATOM 3491 N N . SER C 2 385 ? 262.024 236.497 287.481 1.00 1.00 385 SER Y N 1
ATOM 3492 C CA . SER C 2 385 ? 260.899 236.294 288.388 1.00 1.00 385 SER Y CA 1
ATOM 3493 C C . SER C 2 385 ? 260.527 234.813 288.469 1.00 1.00 385 SER Y C 1
ATOM 3494 O O . SER C 2 385 ? 259.454 234.387 288.040 1.00 1.00 385 SER Y O 1
ATOM 3497 N N . PHE C 2 386 ? 261.454 234.027 289.023 1.00 1.00 386 PHE Y N 1
ATOM 3498 C CA . PHE C 2 386 ? 261.202 232.601 289.197 1.00 1.00 386 PHE Y CA 1
ATOM 3499 C C . PHE C 2 386 ? 259.874 232.362 289.893 1.00 1.00 386 PHE Y C 1
ATOM 3500 O O . PHE C 2 386 ? 259.178 231.384 289.601 1.00 1.00 386 PHE Y O 1
ATOM 3508 N N . ALA C 2 387 ? 259.534 233.215 290.855 1.00 1.00 387 ALA Y N 1
ATOM 3509 C CA . ALA C 2 387 ? 258.235 233.177 291.510 1.00 1.00 387 ALA Y CA 1
ATOM 3510 C C . ALA C 2 387 ? 258.153 234.286 292.546 1.00 1.00 387 ALA Y C 1
ATOM 3511 O O . ALA C 2 387 ? 259.135 234.993 292.789 1.00 1.00 387 ALA Y O 1
ATOM 3513 N N . GLU C 2 388 ? 256.983 234.454 293.150 1.00 1.00 388 GLU Y N 1
ATOM 3514 C CA . GLU C 2 388 ? 256.847 235.322 294.307 1.00 1.00 388 GLU Y CA 1
ATOM 3515 C C . GLU C 2 388 ? 255.560 234.953 295.023 1.00 1.00 388 GLU Y C 1
ATOM 3516 O O . GLU C 2 388 ? 254.566 234.586 294.392 1.00 1.00 388 GLU Y O 1
ATOM 3522 N N . VAL C 2 389 ? 255.591 235.055 296.346 1.00 1.00 389 VAL Y N 1
ATOM 3523 C CA . VAL C 2 389 ? 254.445 234.695 297.172 1.00 1.00 389 VAL Y CA 1
ATOM 3524 C C . VAL C 2 389 ? 254.140 235.897 298.055 1.00 1.00 389 VAL Y C 1
ATOM 3525 O O . VAL C 2 389 ? 255.065 236.631 298.430 1.00 1.00 389 VAL Y O 1
ATOM 3529 N N . PRO C 2 390 ? 252.881 236.151 298.406 1.00 1.00 390 PRO Y N 1
ATOM 3530 C CA . PRO C 2 390 ? 252.595 237.283 299.291 1.00 1.00 390 PRO Y CA 1
ATOM 3531 C C . PRO C 2 390 ? 253.347 237.149 300.604 1.00 1.00 390 PRO Y C 1
ATOM 3532 O O . PRO C 2 390 ? 253.511 236.051 301.139 1.00 1.00 390 PRO Y O 1
ATOM 3536 N N . ILE C 2 391 ? 253.811 238.281 301.117 1.00 1.00 391 ILE Y N 1
ATOM 3537 C CA . ILE C 2 391 ? 254.589 238.326 302.347 1.00 1.00 391 ILE Y CA 1
ATOM 3538 C C . ILE C 2 391 ? 253.752 239.001 303.421 1.00 1.00 391 ILE Y C 1
ATOM 3539 O O . ILE C 2 391 ? 252.851 239.795 303.131 1.00 1.00 391 ILE Y O 1
ATOM 3544 N N . LEU C 2 392 ? 254.059 238.676 304.677 1.00 1.00 392 LEU Y N 1
ATOM 3545 C CA . LEU C 2 392 ? 253.275 239.210 305.784 1.00 1.00 392 LEU Y CA 1
ATOM 3546 C C . LEU C 2 392 ? 253.380 240.727 305.855 1.00 1.00 392 LEU Y C 1
ATOM 3547 O O . LEU C 2 392 ? 252.386 241.412 306.119 1.00 1.00 392 LEU Y O 1
ATOM 3552 N N . ILE C 2 393 ? 254.577 241.270 305.627 1.00 1.00 393 ILE Y N 1
ATOM 3553 C CA . ILE C 2 393 ? 254.775 242.708 305.753 1.00 1.00 393 ILE Y CA 1
ATOM 3554 C C . ILE C 2 393 ? 253.800 243.436 304.841 1.00 1.00 393 ILE Y C 1
ATOM 3555 O O . ILE C 2 393 ? 253.735 243.175 303.634 1.00 1.00 393 ILE Y O 1
ATOM 3560 N N . ASP C 2 394 ? 253.031 244.352 305.421 1.00 1.00 394 ASP Y N 1
ATOM 3561 C CA . ASP C 2 394 ? 252.046 245.109 304.667 1.00 1.00 394 ASP Y CA 1
ATOM 3562 C C . ASP C 2 394 ? 252.684 246.343 304.035 1.00 1.00 394 ASP Y C 1
ATOM 3563 O O . ASP C 2 394 ? 253.794 246.752 304.385 1.00 1.00 394 ASP Y O 1
ATOM 3568 N N . ASN C 2 395 ? 251.959 246.937 303.089 1.00 1.00 395 ASN Y N 1
ATOM 3569 C CA . ASN C 2 395 ? 252.408 248.113 302.351 1.00 1.00 395 ASN Y CA 1
ATOM 3570 C C . ASN C 2 395 ? 253.678 247.849 301.556 1.00 1.00 395 ASN Y C 1
ATOM 3571 O O . ASN C 2 395 ? 254.355 248.793 301.136 1.00 1.00 395 ASN Y O 1
ATOM 3576 N N . GLY C 2 396 ? 254.021 246.582 301.341 1.00 1.00 396 GLY Y N 1
ATOM 3577 C CA . GLY C 2 396 ? 255.184 246.238 300.551 1.00 1.00 396 GLY Y CA 1
ATOM 3578 C C . GLY C 2 396 ? 254.842 246.110 299.083 1.00 1.00 396 GLY Y C 1
ATOM 3579 O O . GLY C 2 396 ? 254.300 245.088 298.652 1.00 1.00 396 GLY Y O 1
ATOM 3580 N N . LEU C 2 397 ? 255.149 247.146 298.306 1.00 1.00 397 LEU Y N 1
ATOM 3581 C CA . LEU C 2 397 ? 254.824 247.128 296.887 1.00 1.00 397 LEU Y CA 1
ATOM 3582 C C . LEU C 2 397 ? 255.479 245.932 296.213 1.00 1.00 397 LEU Y C 1
ATOM 3583 O O . LEU C 2 397 ? 256.666 245.659 296.407 1.00 1.00 397 LEU Y O 1
ATOM 3588 N N . LEU C 2 398 ? 254.695 245.215 295.414 1.00 1.00 398 LEU Y N 1
ATOM 3589 C CA . LEU C 2 398 ? 255.187 244.024 294.736 1.00 1.00 398 LEU Y CA 1
ATOM 3590 C C . LEU C 2 398 ? 256.081 244.436 293.575 1.00 1.00 398 LEU Y C 1
ATOM 3591 O O . LEU C 2 398 ? 255.605 245.020 292.595 1.00 1.00 398 LEU Y O 1
ATOM 3596 N N . ALA C 2 399 ? 257.376 244.133 293.684 1.00 1.00 399 ALA Y N 1
ATOM 3597 C CA . ALA C 2 399 ? 258.287 244.404 292.577 1.00 1.00 399 ALA Y CA 1
ATOM 3598 C C . ALA C 2 399 ? 257.836 243.677 291.318 1.00 1.00 399 ALA Y C 1
ATOM 3599 O O . ALA C 2 399 ? 258.093 244.135 290.198 1.00 1.00 399 ALA Y O 1
ATOM 3601 N N . GLN C 2 400 ? 257.156 242.541 291.483 1.00 1.00 400 GLN Y N 1
ATOM 3602 C CA . GLN C 2 400 ? 256.586 241.851 290.333 1.00 1.00 400 GLN Y CA 1
ATOM 3603 C C . GLN C 2 400 ? 255.548 242.721 289.641 1.00 1.00 400 GLN Y C 1
ATOM 3604 O O . GLN C 2 400 ? 255.446 242.717 288.411 1.00 1.00 400 GLN Y O 1
ATOM 3610 N N . SER C 2 401 ? 254.764 243.473 290.416 1.00 1.00 401 SER Y N 1
ATOM 3611 C CA . SER C 2 401 ? 253.808 244.394 289.811 1.00 1.00 401 SER Y CA 1
ATOM 3612 C C . SER C 2 401 ? 254.520 245.444 288.967 1.00 1.00 401 SER Y C 1
ATOM 3613 O O . SER C 2 401 ? 254.103 245.734 287.839 1.00 1.00 401 SER Y O 1
ATOM 3616 N N . GLN C 2 402 ? 255.605 246.019 289.493 1.00 1.00 402 GLN Y N 1
ATOM 3617 C CA . GLN C 2 402 ? 256.349 247.017 288.733 1.00 1.00 402 GLN Y CA 1
ATOM 3618 C C . GLN C 2 402 ? 256.931 246.412 287.463 1.00 1.00 402 GLN Y C 1
ATOM 3619 O O . GLN C 2 402 ? 256.890 247.032 286.394 1.00 1.00 402 GLN Y O 1
ATOM 3625 N N . GLN C 2 403 ? 257.479 245.199 287.559 1.00 1.00 403 GLN Y N 1
ATOM 3626 C CA . GLN C 2 403 ? 258.024 244.545 286.374 1.00 1.00 403 GLN Y CA 1
ATOM 3627 C C . GLN C 2 403 ? 256.934 244.287 285.341 1.00 1.00 403 GLN Y C 1
ATOM 3628 O O . GLN C 2 403 ? 257.150 244.478 284.138 1.00 1.00 403 GLN Y O 1
ATOM 3634 N N . ALA C 2 404 ? 255.755 243.853 285.791 1.00 1.00 404 ALA Y N 1
ATOM 3635 C CA . ALA C 2 404 ? 254.645 243.643 284.870 1.00 1.00 404 ALA Y CA 1
ATOM 3636 C C . ALA C 2 404 ? 254.229 244.950 284.212 1.00 1.00 404 ALA Y C 1
ATOM 3637 O O . ALA C 2 404 ? 253.838 244.968 283.039 1.00 1.00 404 ALA Y O 1
ATOM 3639 N N . ASN C 2 405 ? 254.302 246.058 284.953 1.00 1.00 405 ASN Y N 1
ATOM 3640 C CA . ASN C 2 405 ? 254.001 247.356 284.359 1.00 1.00 405 ASN Y CA 1
ATOM 3641 C C . ASN C 2 405 ? 254.959 247.666 283.216 1.00 1.00 405 ASN Y C 1
ATOM 3642 O O . ASN C 2 405 ? 254.545 248.187 282.173 1.00 1.00 405 ASN Y O 1
ATOM 3647 N N . LYS C 2 406 ? 256.241 247.357 283.392 1.00 1.00 406 LYS Y N 1
ATOM 3648 C CA . LYS C 2 406 ? 257.200 247.534 282.312 1.00 1.00 406 LYS Y CA 1
ATOM 3649 C C . LYS C 2 406 ? 256.782 246.706 281.103 1.00 1.00 406 LYS Y C 1
ATOM 3650 O O . LYS C 2 406 ? 256.404 245.538 281.221 1.00 1.00 406 LYS Y O 1
ATOM 3656 N N . GLN C 2 407 ? 256.853 247.325 279.928 1.00 1.00 407 GLN Y N 1
ATOM 3657 C CA . GLN C 2 407 ? 256.362 246.726 278.695 1.00 1.00 407 GLN Y CA 1
ATOM 3658 C C . GLN C 2 407 ? 257.508 246.056 277.950 1.00 1.00 407 GLN Y C 1
ATOM 3659 O O . GLN C 2 407 ? 258.562 246.667 277.742 1.00 1.00 407 GLN Y O 1
ATOM 3665 N N . LYS C 2 408 ? 257.298 244.805 277.554 1.00 1.00 408 LYS Y N 1
ATOM 3666 C CA . LYS C 2 408 ? 258.281 244.081 276.764 1.00 1.00 408 LYS Y CA 1
ATOM 3667 C C . LYS C 2 408 ? 258.044 244.321 275.279 1.00 1.00 408 LYS Y C 1
ATOM 3668 O O . LYS C 2 408 ? 256.910 244.516 274.832 1.00 1.00 408 LYS Y O 1
ATOM 3674 N N . ASN C 2 409 ? 259.131 244.305 274.512 1.00 1.00 409 ASN Y N 1
ATOM 3675 C CA . ASN C 2 409 ? 259.071 244.473 273.066 1.00 1.00 409 ASN Y CA 1
ATOM 3676 C C . ASN C 2 409 ? 259.912 243.389 272.412 1.00 1.00 409 ASN Y C 1
ATOM 3677 O O . ASN C 2 409 ? 261.078 243.201 272.775 1.00 1.00 409 ASN Y O 1
ATOM 3682 N N . ALA C 2 410 ? 259.322 242.678 271.452 1.00 1.00 410 ALA Y N 1
ATOM 3683 C CA . ALA C 2 410 ? 260.001 241.601 270.745 1.00 1.00 410 ALA Y CA 1
ATOM 3684 C C . ALA C 2 410 ? 259.678 241.686 269.262 1.00 1.00 410 ALA Y C 1
ATOM 3685 O O . ALA C 2 410 ? 258.509 241.804 268.883 1.00 1.00 410 ALA Y O 1
ATOM 3687 N N . GLN C 2 411 ? 260.714 241.624 268.429 1.00 1.00 411 GLN Y N 1
ATOM 3688 C CA . GLN C 2 411 ? 260.520 241.625 266.987 1.00 1.00 411 GLN Y CA 1
ATOM 3689 C C . GLN C 2 411 ? 259.828 240.342 266.541 1.00 1.00 411 GLN Y C 1
ATOM 3690 O O . GLN C 2 411 ? 259.984 239.280 267.148 1.00 1.00 411 GLN Y O 1
ATOM 3696 N N . SER C 2 412 ? 259.051 240.450 265.465 1.00 1.00 412 SER Y N 1
ATOM 3697 C CA . SER C 2 412 ? 258.280 239.328 264.944 1.00 1.00 412 SER Y CA 1
ATOM 3698 C C . SER C 2 412 ? 258.678 238.948 263.527 1.00 1.00 412 SER Y C 1
ATOM 3699 O O . SER C 2 412 ? 258.812 237.756 263.229 1.00 1.00 412 SER Y O 1
ATOM 3702 N N . ASN C 2 413 ? 258.870 239.923 262.641 1.00 1.00 413 ASN Y N 1
ATOM 3703 C CA . ASN C 2 413 ? 259.152 239.656 261.239 1.00 1.00 413 ASN Y CA 1
ATOM 3704 C C . ASN C 2 413 ? 260.321 240.510 260.768 1.00 1.00 413 ASN Y C 1
ATOM 3705 O O . ASN C 2 413 ? 260.630 241.555 261.344 1.00 1.00 413 ASN Y O 1
ATOM 3710 N N . LEU C 2 414 ? 260.967 240.044 259.703 1.00 1.00 414 LEU Y N 1
ATOM 3711 C CA . LEU C 2 414 ? 262.095 240.726 259.087 1.00 1.00 414 LEU Y CA 1
ATOM 3712 C C . LEU C 2 414 ? 261.674 241.294 257.739 1.00 1.00 414 LEU Y C 1
ATOM 3713 O O . LEU C 2 414 ? 260.967 240.631 256.970 1.00 1.00 414 LEU Y O 1
ATOM 3718 N N . ILE C 2 415 ? 262.101 242.527 257.463 1.00 1.00 415 ILE Y N 1
ATOM 3719 C CA . ILE C 2 415 ? 261.845 243.119 256.156 1.00 1.00 415 ILE Y CA 1
ATOM 3720 C C . ILE C 2 415 ? 262.881 242.620 255.153 1.00 1.00 415 ILE Y C 1
ATOM 3721 O O . ILE C 2 415 ? 263.926 242.064 255.511 1.00 1.00 415 ILE Y O 1
ATOM 3726 N N . SER C 2 416 ? 262.582 242.826 253.875 1.00 1.00 416 SER Y N 1
ATOM 3727 C CA . SER C 2 416 ? 263.452 242.411 252.786 1.00 1.00 416 SER Y CA 1
ATOM 3728 C C . SER C 2 416 ? 264.065 243.633 252.114 1.00 1.00 416 SER Y C 1
ATOM 3729 O O . SER C 2 416 ? 263.421 244.676 251.972 1.00 1.00 416 SER Y O 1
ATOM 3732 N N . ASN C 2 417 ? 265.328 243.491 251.710 1.00 1.00 417 ASN Y N 1
ATOM 3733 C CA . ASN C 2 417 ? 266.067 244.625 251.165 1.00 1.00 417 ASN Y CA 1
ATOM 3734 C C . ASN C 2 417 ? 265.452 245.103 249.853 1.00 1.00 417 ASN Y C 1
ATOM 3735 O O . ASN C 2 417 ? 265.299 246.311 249.635 1.00 1.00 417 ASN Y O 1
ATOM 3740 N N . ARG C 2 418 ? 265.079 244.173 248.973 1.00 1.00 418 ARG Y N 1
ATOM 3741 C CA . ARG C 2 418 ? 264.725 244.526 247.602 1.00 1.00 418 ARG Y CA 1
ATOM 3742 C C . ARG C 2 418 ? 263.330 245.125 247.464 1.00 1.00 418 ARG Y C 1
ATOM 3743 O O . ARG C 2 418 ? 262.861 245.283 246.332 1.00 1.00 418 ARG Y O 1
ATOM 3751 N N . ILE C 2 419 ? 262.657 245.468 248.565 1.00 1.00 419 ILE Y N 1
ATOM 3752 C CA . ILE C 2 419 ? 261.298 245.995 248.460 1.00 1.00 419 ILE Y CA 1
ATOM 3753 C C . ILE C 2 419 ? 261.293 247.317 247.702 1.00 1.00 419 ILE Y C 1
ATOM 3754 O O . ILE C 2 419 ? 260.531 247.502 246.746 1.00 1.00 419 ILE Y O 1
ATOM 3759 N N . ASN C 2 420 ? 262.147 248.256 248.115 1.00 1.00 420 ASN Y N 1
ATOM 3760 C CA . ASN C 2 420 ? 262.086 249.601 247.551 1.00 1.00 420 ASN Y CA 1
ATOM 3761 C C . ASN C 2 420 ? 262.458 249.607 246.074 1.00 1.00 420 ASN Y C 1
ATOM 3762 O O . ASN C 2 420 ? 261.819 250.299 245.272 1.00 1.00 420 ASN Y O 1
ATOM 3767 N N . ASN C 2 421 ? 263.482 248.848 245.695 1.00 1.00 421 ASN Y N 1
ATOM 3768 C CA . ASN C 2 421 ? 263.985 248.826 244.328 1.00 1.00 421 ASN Y CA 1
ATOM 3769 C C . ASN C 2 421 ? 263.751 247.450 243.724 1.00 1.00 421 ASN Y C 1
ATOM 3770 O O . ASN C 2 421 ? 264.182 246.438 244.287 1.00 1.00 421 ASN Y O 1
ATOM 3775 N N . VAL C 2 422 ? 263.066 247.418 242.583 1.00 1.00 422 VAL Y N 1
ATOM 3776 C CA . VAL C 2 422 ? 262.773 246.185 241.863 1.00 1.00 422 VAL Y CA 1
ATOM 3777 C C . VAL C 2 422 ? 263.033 246.425 240.383 1.00 1.00 422 VAL Y C 1
ATOM 3778 O O . VAL C 2 422 ? 262.560 247.418 239.819 1.00 1.00 422 VAL Y O 1
ATOM 3782 N N . VAL C 2 423 ? 263.780 245.516 239.755 1.00 1.00 423 VAL Y N 1
ATOM 3783 C CA . VAL C 2 423 ? 264.078 245.648 238.335 1.00 1.00 423 VAL Y CA 1
ATOM 3784 C C . VAL C 2 423 ? 262.944 245.043 237.514 1.00 1.00 423 VAL Y C 1
ATOM 3785 O O . VAL C 2 423 ? 262.240 244.126 237.957 1.00 1.00 423 VAL Y O 1
ATOM 3789 N N . ASN C 2 424 ? 262.767 245.561 236.300 1.00 1.00 424 ASN Y N 1
ATOM 3790 C CA . ASN C 2 424 ? 261.716 245.120 235.394 1.00 1.00 424 ASN Y CA 1
ATOM 3791 C C . ASN C 2 424 ? 262.350 244.596 234.114 1.00 1.00 424 ASN Y C 1
ATOM 3792 O O . ASN C 2 424 ? 263.312 245.185 233.608 1.00 1.00 424 ASN Y O 1
ATOM 3797 N N . GLY C 2 425 ? 261.810 243.497 233.595 1.00 1.00 425 GLY Y N 1
ATOM 3798 C CA . GLY C 2 425 ? 262.342 242.842 232.421 1.00 1.00 425 GLY Y CA 1
ATOM 3799 C C . GLY C 2 425 ? 261.878 243.397 231.096 1.00 1.00 425 GLY Y C 1
ATOM 3800 O O . GLY C 2 425 ? 262.240 242.851 230.049 1.00 1.00 425 GLY Y O 1
ATOM 3801 N N . ASN C 2 426 ? 261.085 244.471 231.099 1.00 1.00 426 ASN Y N 1
ATOM 3802 C CA . ASN C 2 426 ? 260.612 245.042 229.842 1.00 1.00 426 ASN Y CA 1
ATOM 3803 C C . ASN C 2 426 ? 261.777 245.496 228.971 1.00 1.00 426 ASN Y C 1
ATOM 3804 O O . ASN C 2 426 ? 261.687 245.477 227.737 1.00 1.00 426 ASN Y O 1
ATOM 3809 N N . ASP C 2 427 ? 262.882 245.906 229.597 1.00 1.00 427 ASP Y N 1
ATOM 3810 C CA . ASP C 2 427 ? 264.041 246.353 228.832 1.00 1.00 427 ASP Y CA 1
ATOM 3811 C C . ASP C 2 427 ? 264.579 245.236 227.947 1.00 1.00 427 ASP Y C 1
ATOM 3812 O O . ASP C 2 427 ? 264.934 245.471 226.786 1.00 1.00 427 ASP Y O 1
ATOM 3817 N N . LEU C 2 428 ? 264.656 244.015 228.480 1.00 1.00 428 LEU Y N 1
ATOM 3818 C CA . LEU C 2 428 ? 265.146 242.897 227.682 1.00 1.00 428 LEU Y CA 1
ATOM 3819 C C . LEU C 2 428 ? 264.227 242.620 226.500 1.00 1.00 428 LEU Y C 1
ATOM 3820 O O . LEU C 2 428 ? 264.697 242.358 225.386 1.00 1.00 428 LEU Y O 1
ATOM 3825 N N . LYS C 2 429 ? 262.912 242.662 226.722 1.00 1.00 429 LYS Y N 1
ATOM 3826 C CA . LYS C 2 429 ? 261.978 242.448 225.622 1.00 1.00 429 LYS Y CA 1
ATOM 3827 C C . LYS C 2 429 ? 262.146 243.515 224.549 1.00 1.00 429 LYS Y C 1
ATOM 3828 O O . LYS C 2 429 ? 262.150 243.208 223.350 1.00 1.00 429 LYS Y O 1
ATOM 3834 N N . SER C 2 430 ? 262.288 244.776 224.961 1.00 1.00 430 SER Y N 1
ATOM 3835 C CA . SER C 2 430 ? 262.483 245.846 223.989 1.00 1.00 430 SER Y CA 1
ATOM 3836 C C . SER C 2 430 ? 263.775 245.645 223.208 1.00 1.00 430 SER Y C 1
ATOM 3837 O O . SER C 2 430 ? 263.808 245.837 221.987 1.00 1.00 430 SER Y O 1
ATOM 3840 N N . ARG C 2 431 ? 264.851 245.261 223.898 1.00 1.00 431 ARG Y N 1
ATOM 3841 C CA . ARG C 2 431 ? 266.120 245.040 223.214 1.00 1.00 431 ARG Y CA 1
ATOM 3842 C C . ARG C 2 431 ? 266.011 243.896 222.215 1.00 1.00 431 ARG Y C 1
ATOM 3843 O O . ARG C 2 431 ? 266.544 243.980 221.104 1.00 1.00 431 ARG Y O 1
ATOM 3851 N N . PHE C 2 432 ? 265.328 242.814 222.594 1.00 1.00 432 PHE Y N 1
ATOM 3852 C CA . PHE C 2 432 ? 265.174 241.684 221.682 1.00 1.00 432 PHE Y CA 1
ATOM 3853 C C . PHE C 2 432 ? 264.362 242.093 220.460 1.00 1.00 432 PHE Y C 1
ATOM 3854 O O . PHE C 2 432 ? 264.709 241.741 219.324 1.00 1.00 432 PHE Y O 1
ATOM 3862 N N . TYR C 2 433 ? 263.273 242.834 220.677 1.00 1.00 433 TYR Y N 1
ATOM 3863 C CA . TYR C 2 433 ? 262.464 243.301 219.557 1.00 1.00 433 TYR Y CA 1
ATOM 3864 C C . TYR C 2 433 ? 263.281 244.179 218.622 1.00 1.00 433 TYR Y C 1
ATOM 3865 O O . TYR C 2 433 ? 263.208 244.031 217.398 1.00 1.00 433 TYR Y O 1
ATOM 3874 N N . ASP C 2 434 ? 264.066 245.103 219.180 1.00 1.00 434 ASP Y N 1
ATOM 3875 C CA . ASP C 2 434 ? 264.893 245.963 218.342 1.00 1.00 434 ASP Y CA 1
ATOM 3876 C C . ASP C 2 434 ? 265.929 245.150 217.576 1.00 1.00 434 ASP Y C 1
ATOM 3877 O O . ASP C 2 434 ? 266.156 245.384 216.383 1.00 1.00 434 ASP Y O 1
ATOM 3882 N N . ALA C 2 435 ? 266.559 244.181 218.242 1.00 1.00 435 ALA Y N 1
ATOM 3883 C CA . ALA C 2 435 ? 267.582 243.374 217.588 1.00 1.00 435 ALA Y CA 1
ATOM 3884 C C . ALA C 2 435 ? 267.001 242.602 216.412 1.00 1.00 435 ALA Y C 1
ATOM 3885 O O . ALA C 2 435 ? 267.605 242.544 215.334 1.00 1.00 435 ALA Y O 1
ATOM 3887 N N . VAL C 2 436 ? 265.828 241.994 216.599 1.00 1.00 436 VAL Y N 1
ATOM 3888 C CA . VAL C 2 436 ? 265.231 241.225 215.509 1.00 1.00 436 VAL Y CA 1
ATOM 3889 C C . VAL C 2 436 ? 264.732 242.150 214.403 1.00 1.00 436 VAL Y C 1
ATOM 3890 O O . VAL C 2 436 ? 264.889 241.853 213.212 1.00 1.00 436 VAL Y O 1
ATOM 3894 N N . SER C 2 437 ? 264.128 243.285 214.768 1.00 1.00 437 SER Y N 1
ATOM 3895 C CA . SER C 2 437 ? 263.520 244.154 213.765 1.00 1.00 437 SER Y CA 1
ATOM 3896 C C . SER C 2 437 ? 264.573 244.837 212.901 1.00 1.00 437 SER Y C 1
ATOM 3897 O O . SER C 2 437 ? 264.404 244.951 211.681 1.00 1.00 437 SER Y O 1
ATOM 3900 N N . ILE C 2 438 ? 265.667 245.301 213.512 1.00 1.00 438 ILE Y N 1
ATOM 3901 C CA . ILE C 2 438 ? 266.696 246.003 212.752 1.00 1.00 438 ILE Y CA 1
ATOM 3902 C C . ILE C 2 438 ? 267.305 245.113 211.674 1.00 1.00 438 ILE Y C 1
ATOM 3903 O O . ILE C 2 438 ? 267.979 245.616 210.768 1.00 1.00 438 ILE Y O 1
ATOM 3908 N N . GLY C 2 439 ? 267.077 243.799 211.740 1.00 1.00 439 GLY Y N 1
ATOM 3909 C CA . GLY C 2 439 ? 267.630 242.895 210.749 1.00 1.00 439 GLY Y CA 1
ATOM 3910 C C . GLY C 2 439 ? 266.875 242.871 209.437 1.00 1.00 439 GLY Y C 1
ATOM 3911 O O . GLY C 2 439 ? 267.272 242.147 208.519 1.00 1.00 439 GLY Y O 1
ATOM 3912 N N . SER C 2 440 ? 265.790 243.638 209.326 1.00 1.00 440 SER Y N 1
ATOM 3913 C CA . SER C 2 440 ? 264.952 243.639 208.131 1.00 1.00 440 SER Y CA 1
ATOM 3914 C C . SER C 2 440 ? 264.339 242.266 207.876 1.00 1.00 440 SER Y C 1
ATOM 3915 O O . SER C 2 440 ? 264.049 241.908 206.733 1.00 1.00 440 SER Y O 1
ATOM 3918 N N . ASN C 2 441 ? 264.146 241.489 208.939 1.00 1.00 441 ASN Y N 1
ATOM 3919 C CA . ASN C 2 441 ? 263.565 240.162 208.799 1.00 1.00 441 ASN Y CA 1
ATOM 3920 C C . ASN C 2 441 ? 262.107 240.268 208.373 1.00 1.00 441 ASN Y C 1
ATOM 3921 O O . ASN C 2 441 ? 261.323 241.021 208.958 1.00 1.00 441 ASN Y O 1
ATOM 3926 N N . LEU C 2 442 ? 261.742 239.497 207.348 1.00 1.00 442 LEU Y N 1
ATOM 3927 C CA . LEU C 2 442 ? 260.387 239.563 206.816 1.00 1.00 442 LEU Y CA 1
ATOM 3928 C C . LEU C 2 442 ? 259.358 238.988 207.779 1.00 1.00 442 LEU Y C 1
ATOM 3929 O O . LEU C 2 442 ? 258.155 239.150 207.547 1.00 1.00 442 LEU Y O 1
ATOM 3934 N N . SER C 2 443 ? 259.792 238.326 208.843 1.00 1.00 443 SER Y N 1
ATOM 3935 C CA . SER C 2 443 ? 258.849 237.832 209.833 1.00 1.00 443 SER Y CA 1
ATOM 3936 C C . SER C 2 443 ? 258.165 239.013 210.520 1.00 1.00 443 SER Y C 1
ATOM 3937 O O . SER C 2 443 ? 258.775 240.081 210.666 1.00 1.00 443 SER Y O 1
ATOM 3940 N N . PRO C 2 444 ? 256.917 238.870 210.954 1.00 1.00 444 PRO Y N 1
ATOM 3941 C CA . PRO C 2 444 ? 256.200 239.995 211.557 1.00 1.00 444 PRO Y CA 1
ATOM 3942 C C . PRO C 2 444 ? 256.529 240.122 213.042 1.00 1.00 444 PRO Y C 1
ATOM 3943 O O . PRO C 2 444 ? 257.358 239.398 213.589 1.00 1.00 444 PRO Y O 1
ATOM 3947 N N . THR C 2 445 ? 255.853 241.071 213.693 1.00 1.00 445 THR Y N 1
ATOM 3948 C CA . THR C 2 445 ? 256.026 241.267 215.127 1.00 1.00 445 THR Y CA 1
ATOM 3949 C C . THR C 2 445 ? 255.574 240.061 215.938 1.00 1.00 445 THR Y C 1
ATOM 3950 O O . THR C 2 445 ? 255.958 239.945 217.108 1.00 1.00 445 THR Y O 1
ATOM 3954 N N . ALA C 2 446 ? 254.785 239.159 215.348 1.00 1.00 446 ALA Y N 1
ATOM 3955 C CA . ALA C 2 446 ? 254.366 237.959 216.061 1.00 1.00 446 ALA Y CA 1
ATOM 3956 C C . ALA C 2 446 ? 255.554 237.173 216.596 1.00 1.00 446 ALA Y C 1
ATOM 3957 O O . ALA C 2 446 ? 255.389 236.373 217.523 1.00 1.00 446 ALA Y O 1
ATOM 3959 N N . LEU C 2 447 ? 256.747 237.384 216.035 1.00 1.00 447 LEU Y N 1
ATOM 3960 C CA . LEU C 2 447 ? 257.942 236.760 216.588 1.00 1.00 447 LEU Y CA 1
ATOM 3961 C C . LEU C 2 447 ? 258.061 237.051 218.078 1.00 1.00 447 LEU Y C 1
ATOM 3962 O O . LEU C 2 447 ? 258.197 236.129 218.891 1.00 1.00 447 LEU Y O 1
ATOM 3967 N N . PHE C 2 448 ? 257.980 238.329 218.457 1.00 1.00 448 PHE Y N 1
ATOM 3968 C CA . PHE C 2 448 ? 258.097 238.684 219.867 1.00 1.00 448 PHE Y CA 1
ATOM 3969 C C . PHE C 2 448 ? 256.997 238.034 220.694 1.00 1.00 448 PHE Y C 1
ATOM 3970 O O . PHE C 2 448 ? 257.170 237.824 221.900 1.00 1.00 448 PHE Y O 1
ATOM 3978 N N . SER C 2 449 ? 255.866 237.701 220.068 1.00 1.00 449 SER Y N 1
ATOM 3979 C CA . SER C 2 449 ? 254.788 237.049 220.802 1.00 1.00 449 SER Y CA 1
ATOM 3980 C C . SER C 2 449 ? 255.224 235.695 221.343 1.00 1.00 449 SER Y C 1
ATOM 3981 O O . SER C 2 449 ? 254.728 235.255 222.386 1.00 1.00 449 SER Y O 1
ATOM 3984 N N . LYS C 2 450 ? 256.149 235.020 220.655 1.00 1.00 450 LYS Y N 1
ATOM 3985 C CA . LYS C 2 450 ? 256.608 233.720 221.130 1.00 1.00 450 LYS Y CA 1
ATOM 3986 C C . LYS C 2 450 ? 257.438 233.851 222.401 1.00 1.00 450 LYS Y C 1
ATOM 3987 O O . LYS C 2 450 ? 257.725 232.846 223.061 1.00 1.00 450 LYS Y O 1
ATOM 3993 N N . PHE C 2 451 ? 257.825 235.071 222.761 1.00 1.00 451 PHE Y N 1
ATOM 3994 C CA . PHE C 2 451 ? 258.607 235.283 223.969 1.00 1.00 451 PHE Y CA 1
ATOM 3995 C C . PHE C 2 451 ? 257.798 234.904 225.204 1.00 1.00 451 PHE Y C 1
ATOM 3996 O O . PHE C 2 451 ? 256.575 235.059 225.248 1.00 1.00 451 PHE Y O 1
ATOM 4004 N N . ASN C 2 452 ? 258.498 234.400 226.216 1.00 1.00 452 ASN Y N 1
ATOM 4005 C CA . ASN C 2 452 ? 257.900 234.032 227.490 1.00 1.00 452 ASN Y CA 1
ATOM 4006 C C . ASN C 2 452 ? 258.507 234.882 228.596 1.00 1.00 452 ASN Y C 1
ATOM 4007 O O . ASN C 2 452 ? 259.716 235.130 228.617 1.00 1.00 452 ASN Y O 1
ATOM 4012 N N . ASP C 2 453 ? 257.656 235.326 229.525 1.00 1.00 453 ASP Y N 1
ATOM 4013 C CA . ASP C 2 453 ? 258.062 236.234 230.595 1.00 1.00 453 ASP Y CA 1
ATOM 4014 C C . ASP C 2 453 ? 257.601 235.662 231.939 1.00 1.00 453 ASP Y C 1
ATOM 4015 O O . ASP C 2 453 ? 256.540 236.014 232.457 1.00 1.00 453 ASP Y O 1
ATOM 4020 N N . GLU C 2 454 ? 258.418 234.770 232.501 1.00 1.00 454 GLU Y N 1
ATOM 4021 C CA . GLU C 2 454 ? 258.235 234.350 233.885 1.00 1.00 454 GLU Y CA 1
ATOM 4022 C C . GLU C 2 454 ? 259.007 235.244 234.845 1.00 1.00 454 GLU Y C 1
ATOM 4023 O O . GLU C 2 454 ? 258.838 235.129 236.065 1.00 1.00 454 GLU Y O 1
ATOM 4029 N N . TYR C 2 455 ? 259.835 236.141 234.308 1.00 1.00 455 TYR Y N 1
ATOM 4030 C CA . TYR C 2 455 ? 260.654 237.024 235.129 1.00 1.00 455 TYR Y CA 1
ATOM 4031 C C . TYR C 2 455 ? 259.791 237.869 236.060 1.00 1.00 455 TYR Y C 1
ATOM 4032 O O . TYR C 2 455 ? 259.991 237.880 237.283 1.00 1.00 455 TYR Y O 1
ATOM 4041 N N . ASN C 2 456 ? 258.808 238.573 235.495 1.00 1.00 456 ASN Y N 1
ATOM 4042 C CA . ASN C 2 456 ? 257.955 239.437 236.303 1.00 1.00 456 ASN Y CA 1
ATOM 4043 C C . ASN C 2 456 ? 257.091 238.626 237.258 1.00 1.00 456 ASN Y C 1
ATOM 4044 O O . ASN C 2 456 ? 256.912 239.008 238.420 1.00 1.00 456 ASN Y O 1
ATOM 4049 N N . TYR C 2 457 ? 256.547 237.501 236.790 1.00 1.00 457 TYR Y N 1
ATOM 4050 C CA . TYR C 2 457 ? 255.731 236.665 237.665 1.00 1.00 457 TYR Y CA 1
ATOM 4051 C C . TYR C 2 457 ? 256.523 236.235 238.890 1.00 1.00 457 TYR Y C 1
ATOM 4052 O O . TYR C 2 457 ? 256.016 236.265 240.019 1.00 1.00 457 TYR Y O 1
ATOM 4061 N N . TYR C 2 458 ? 257.778 235.840 238.684 1.00 1.00 458 TYR Y N 1
ATOM 4062 C CA . TYR C 2 458 ? 258.549 235.248 239.767 1.00 1.00 458 TYR Y CA 1
ATOM 4063 C C . TYR C 2 458 ? 259.128 236.317 240.681 1.00 1.00 458 TYR Y C 1
ATOM 4064 O O . TYR C 2 458 ? 259.375 236.062 241.865 1.00 1.00 458 TYR Y O 1
ATOM 4073 N N . LYS C 2 459 ? 259.349 237.525 240.157 1.00 1.00 459 LYS Y N 1
ATOM 4074 C CA . LYS C 2 459 ? 259.609 238.647 241.053 1.00 1.00 459 LYS Y CA 1
ATOM 4075 C C . LYS C 2 459 ? 258.376 238.973 241.886 1.00 1.00 459 LYS Y C 1
ATOM 4076 O O . LYS C 2 459 ? 258.491 239.348 243.058 1.00 1.00 459 LYS Y O 1
ATOM 4082 N N . GLU C 2 460 ? 257.187 238.837 241.297 1.00 1.00 460 GLU Y N 1
ATOM 4083 C CA . GLU C 2 460 ? 255.961 239.071 242.052 1.00 1.00 460 GLU Y CA 1
ATOM 4084 C C . GLU C 2 460 ? 255.805 238.060 243.180 1.00 1.00 460 GLU Y C 1
ATOM 4085 O O . GLU C 2 460 ? 255.407 238.418 244.294 1.00 1.00 460 GLU Y O 1
ATOM 4091 N N . LEU C 2 461 ? 256.107 236.788 242.910 1.00 1.00 461 LEU Y N 1
ATOM 4092 C CA . LEU C 2 461 ? 255.871 235.754 243.915 1.00 1.00 461 LEU Y CA 1
ATOM 4093 C C . LEU C 2 461 ? 256.738 235.945 245.154 1.00 1.00 461 LEU Y C 1
ATOM 4094 O O . LEU C 2 461 ? 256.425 235.396 246.215 1.00 1.00 461 LEU Y O 1
ATOM 4099 N N . ARG C 2 462 ? 257.824 236.709 245.048 1.00 1.00 462 ARG Y N 1
ATOM 4100 C CA . ARG C 2 462 ? 258.737 236.859 246.173 1.00 1.00 462 ARG Y CA 1
ATOM 4101 C C . ARG C 2 462 ? 258.022 237.483 247.366 1.00 1.00 462 ARG Y C 1
ATOM 4102 O O . ARG C 2 462 ? 257.164 238.354 247.211 1.00 1.00 462 ARG Y O 1
ATOM 4110 N N . ALA C 2 463 ? 258.382 237.023 248.562 1.00 1.00 463 ALA Y N 1
ATOM 4111 C CA . ALA C 2 463 ? 257.704 237.439 249.783 1.00 1.00 463 ALA Y CA 1
ATOM 4112 C C . ALA C 2 463 ? 258.237 238.781 250.267 1.00 1.00 463 ALA Y C 1
ATOM 4113 O O . ALA C 2 463 ? 259.452 239.002 250.303 1.00 1.00 463 ALA Y O 1
ATOM 4115 N N . GLU C 2 464 ? 257.322 239.675 250.645 1.00 1.00 464 GLU Y N 1
ATOM 4116 C CA . GLU C 2 464 ? 257.728 240.989 251.131 1.00 1.00 464 GLU Y CA 1
ATOM 4117 C C . GLU C 2 464 ? 258.316 240.908 252.536 1.00 1.00 464 GLU Y C 1
ATOM 4118 O O . GLU C 2 464 ? 259.360 241.510 252.812 1.00 1.00 464 GLU Y O 1
ATOM 4124 N N . TYR C 2 465 ? 257.665 240.168 253.433 1.00 1.00 465 TYR Y N 1
ATOM 4125 C CA . TYR C 2 465 ? 258.077 240.069 254.830 1.00 1.00 465 TYR Y CA 1
ATOM 4126 C C . TYR C 2 465 ? 258.405 238.619 255.143 1.00 1.00 465 TYR Y C 1
ATOM 4127 O O . TYR C 2 465 ? 257.592 237.729 254.873 1.00 1.00 465 TYR Y O 1
ATOM 4136 N N . LYS C 2 466 ? 259.581 238.378 255.718 1.00 1.00 466 LYS Y N 1
ATOM 4137 C CA . LYS C 2 466 ? 259.906 237.049 256.213 1.00 1.00 466 LYS Y CA 1
ATOM 4138 C C . LYS C 2 466 ? 259.445 236.920 257.658 1.00 1.00 466 LYS Y C 1
ATOM 4139 O O . LYS C 2 466 ? 259.610 237.841 258.460 1.00 1.00 466 LYS Y O 1
ATOM 4145 N N . ASP C 2 467 ? 258.856 235.776 257.987 1.00 1.00 467 ASP Y N 1
ATOM 4146 C CA . ASP C 2 467 ? 258.257 235.553 259.297 1.00 1.00 467 ASP Y CA 1
ATOM 4147 C C . ASP C 2 467 ? 259.145 234.619 260.106 1.00 1.00 467 ASP Y C 1
ATOM 4148 O O . ASP C 2 467 ? 259.340 233.459 259.728 1.00 1.00 467 ASP Y O 1
ATOM 4153 N N . LEU C 2 468 ? 259.681 235.127 261.216 1.00 1.00 468 LEU Y N 1
ATOM 4154 C CA . LEU C 2 468 ? 260.478 234.286 262.101 1.00 1.00 468 LEU Y CA 1
ATOM 4155 C C . LEU C 2 468 ? 259.597 233.318 262.877 1.00 1.00 468 LEU Y C 1
ATOM 4156 O O . LEU C 2 468 ? 259.986 232.170 263.115 1.00 1.00 468 LEU Y O 1
ATOM 4161 N N . ALA C 2 469 ? 258.408 233.762 263.275 1.00 1.00 469 ALA Y N 1
ATOM 4162 C CA . ALA C 2 469 ? 257.482 232.952 264.049 1.00 1.00 469 ALA Y CA 1
ATOM 4163 C C . ALA C 2 469 ? 256.137 232.911 263.344 1.00 1.00 469 ALA Y C 1
ATOM 4164 O O . ALA C 2 469 ? 255.756 233.852 262.644 1.00 1.00 469 ALA Y O 1
ATOM 4166 N N . LEU C 2 470 ? 255.416 231.807 263.542 1.00 1.00 470 LEU Y N 1
ATOM 4167 C CA . LEU C 2 470 ? 254.150 231.624 262.842 1.00 1.00 470 LEU Y CA 1
ATOM 4168 C C . LEU C 2 470 ? 253.166 232.734 263.190 1.00 1.00 470 LEU Y C 1
ATOM 4169 O O . LEU C 2 470 ? 252.517 233.299 262.302 1.00 1.00 470 LEU Y O 1
ATOM 4174 N N . GLN C 2 471 ? 253.049 233.069 264.470 1.00 1.00 471 GLN Y N 1
ATOM 4175 C CA . GLN C 2 471 ? 252.178 234.136 264.934 1.00 1.00 471 GLN Y CA 1
ATOM 4176 C C . GLN C 2 471 ? 252.952 235.005 265.912 1.00 1.00 471 GLN Y C 1
ATOM 4177 O O . GLN C 2 471 ? 253.879 234.521 266.571 1.00 1.00 471 GLN Y O 1
ATOM 4183 N N . PRO C 2 472 ? 252.598 236.281 266.031 1.00 1.00 472 PRO Y N 1
ATOM 4184 C CA . PRO C 2 472 ? 253.359 237.178 266.905 1.00 1.00 472 PRO Y CA 1
ATOM 4185 C C . PRO C 2 472 ? 253.333 236.688 268.341 1.00 1.00 472 PRO Y C 1
ATOM 4186 O O . PRO C 2 472 ? 252.300 236.195 268.817 1.00 1.00 472 PRO Y O 1
ATOM 4190 N N . PRO C 2 473 ? 254.445 236.804 269.067 1.00 1.00 473 PRO Y N 1
ATOM 4191 C CA . PRO C 2 473 ? 254.465 236.326 270.455 1.00 1.00 473 PRO Y CA 1
ATOM 4192 C C . PRO C 2 473 ? 253.724 237.284 271.375 1.00 1.00 473 PRO Y C 1
ATOM 4193 O O . PRO C 2 473 ? 253.885 238.503 271.284 1.00 1.00 473 PRO Y O 1
ATOM 4197 N N . THR C 2 474 ? 252.908 236.723 272.261 1.00 1.00 474 THR Y N 1
ATOM 4198 C CA . THR C 2 474 ? 252.197 237.532 273.238 1.00 1.00 474 THR Y CA 1
ATOM 4199 C C . THR C 2 474 ? 253.153 238.021 274.318 1.00 1.00 474 THR Y C 1
ATOM 4200 O O . THR C 2 474 ? 254.030 237.289 274.783 1.00 1.00 474 THR Y O 1
ATOM 4204 N N . VAL C 2 475 ? 252.973 239.277 274.722 1.00 1.00 475 VAL Y N 1
ATOM 4205 C CA . VAL C 2 475 ? 253.825 239.881 275.740 1.00 1.00 475 VAL Y CA 1
ATOM 4206 C C . VAL C 2 475 ? 252.963 240.465 276.852 1.00 1.00 475 VAL Y C 1
ATOM 4207 O O . VAL C 2 475 ? 252.524 241.618 276.785 1.00 1.00 475 VAL Y O 1
ATOM 4211 N N . THR C 2 476 ? 252.715 239.665 277.885 1.00 1.00 476 THR Y N 1
ATOM 4212 C CA . THR C 2 476 ? 251.977 240.091 279.065 1.00 1.00 476 THR Y CA 1
ATOM 4213 C C . THR C 2 476 ? 252.478 239.286 280.251 1.00 1.00 476 THR Y C 1
ATOM 4214 O O . THR C 2 476 ? 252.413 238.053 280.237 1.00 1.00 476 THR Y O 1
ATOM 4218 N N . SER C 2 477 ? 252.971 239.977 281.273 1.00 1.00 477 SER Y N 1
ATOM 4219 C CA . SER C 2 477 ? 253.551 239.340 282.445 1.00 1.00 477 SER Y CA 1
ATOM 4220 C C . SER C 2 477 ? 252.544 239.361 283.585 1.00 1.00 477 SER Y C 1
ATOM 4221 O O . SER C 2 477 ? 252.084 240.433 283.992 1.00 1.00 477 SER Y O 1
ATOM 4224 N N . SER C 2 478 ? 252.209 238.180 284.095 1.00 1.00 478 SER Y N 1
ATOM 4225 C CA . SER C 2 478 ? 251.273 238.085 285.204 1.00 1.00 478 SER Y CA 1
ATOM 4226 C C . SER C 2 478 ? 251.865 238.726 286.452 1.00 1.00 478 SER Y C 1
ATOM 4227 O O . SER C 2 478 ? 253.072 238.653 286.694 1.00 1.00 478 SER Y O 1
ATOM 4230 N N . GLN C 2 479 ? 251.003 239.359 287.250 1.00 1.00 479 GLN Y N 1
ATOM 4231 C CA . GLN C 2 479 ? 251.478 240.016 288.463 1.00 1.00 479 GLN Y CA 1
ATOM 4232 C C . GLN C 2 479 ? 252.128 239.016 289.408 1.00 1.00 479 GLN Y C 1
ATOM 4233 O O . GLN C 2 479 ? 253.189 239.291 289.980 1.00 1.00 479 GLN Y O 1
ATOM 4239 N N . MET C 2 480 ? 251.511 237.845 289.581 1.00 1.00 480 MET Y N 1
ATOM 4240 C CA . MET C 2 480 ? 252.133 236.806 290.393 1.00 1.00 480 MET Y CA 1
ATOM 4241 C C . MET C 2 480 ? 253.498 236.433 289.835 1.00 1.00 480 MET Y C 1
ATOM 4242 O O . MET C 2 480 ? 254.441 236.178 290.592 1.00 1.00 480 MET Y O 1
ATOM 4247 N N . GLY C 2 481 ? 253.622 236.401 288.511 1.00 1.00 481 GLY Y N 1
ATOM 4248 C CA . GLY C 2 481 ? 254.880 236.088 287.868 1.00 1.00 481 GLY Y CA 1
ATOM 4249 C C . GLY C 2 481 ? 254.891 234.703 287.258 1.00 1.00 481 GLY Y C 1
ATOM 4250 O O . GLY C 2 481 ? 254.008 234.349 286.473 1.00 1.00 481 GLY Y O 1
ATOM 4251 N N . ASN C 2 482 ? 255.899 233.910 287.618 1.00 1.00 482 ASN Y N 1
ATOM 4252 C CA . ASN C 2 482 ? 256.013 232.559 287.082 1.00 1.00 482 ASN Y CA 1
ATOM 4253 C C . ASN C 2 482 ? 254.938 231.637 287.644 1.00 1.00 482 ASN Y C 1
ATOM 4254 O O . ASN C 2 482 ? 254.708 230.549 287.103 1.00 1.00 482 ASN Y O 1
ATOM 4259 N N . ALA C 2 483 ? 254.268 232.057 288.718 1.00 1.00 483 ALA Y N 1
ATOM 4260 C CA . ALA C 2 483 ? 253.316 231.218 289.437 1.00 1.00 483 ALA Y CA 1
ATOM 4261 C C . ALA C 2 483 ? 252.423 230.411 288.504 1.00 1.00 483 ALA Y C 1
ATOM 4262 O O . ALA C 2 483 ? 252.267 229.199 288.685 1.00 1.00 483 ALA Y O 1
ATOM 4264 N N . PHE C 2 484 ? 251.846 231.067 287.496 1.00 1.00 484 PHE Y N 1
ATOM 4265 C CA . PHE C 2 484 ? 250.856 230.397 286.658 1.00 1.00 484 PHE Y CA 1
ATOM 4266 C C . PHE C 2 484 ? 251.429 229.130 286.039 1.00 1.00 484 PHE Y C 1
ATOM 4267 O O . PHE C 2 484 ? 250.780 228.077 286.041 1.00 1.00 484 PHE Y O 1
ATOM 4275 N N . GLN C 2 485 ? 252.652 229.203 285.511 1.00 1.00 485 GLN Y N 1
ATOM 4276 C CA . GLN C 2 485 ? 253.229 228.026 284.872 1.00 1.00 485 GLN Y CA 1
ATOM 4277 C C . GLN C 2 485 ? 253.367 226.878 285.862 1.00 1.00 485 GLN Y C 1
ATOM 4278 O O . GLN C 2 485 ? 253.192 225.710 285.498 1.00 1.00 485 GLN Y O 1
ATOM 4284 N N . ILE C 2 486 ? 253.675 227.189 287.123 1.00 1.00 486 ILE Y N 1
ATOM 4285 C CA . ILE C 2 486 ? 253.804 226.136 288.125 1.00 1.00 486 ILE Y CA 1
ATOM 4286 C C . ILE C 2 486 ? 252.473 225.427 288.322 1.00 1.00 486 ILE Y C 1
ATOM 4287 O O . ILE C 2 486 ? 252.429 224.232 288.635 1.00 1.00 486 ILE Y O 1
ATOM 4292 N N . ALA C 2 487 ? 251.365 226.149 288.143 1.00 1.00 487 ALA Y N 1
ATOM 4293 C CA . ALA C 2 487 ? 250.056 225.540 288.349 1.00 1.00 487 ALA Y CA 1
ATOM 4294 C C . ALA C 2 487 ? 249.845 224.359 287.413 1.00 1.00 487 ALA Y C 1
ATOM 4295 O O . ALA C 2 487 ? 249.326 223.317 287.828 1.00 1.00 487 ALA Y O 1
ATOM 4297 N N . ASN C 2 488 ? 250.242 224.497 286.152 1.00 1.00 488 ASN Y N 1
ATOM 4298 C CA . ASN C 2 488 ? 250.103 223.432 285.171 1.00 1.00 488 ASN Y CA 1
ATOM 4299 C C . ASN C 2 488 ? 251.380 222.621 284.998 1.00 1.00 488 ASN Y C 1
ATOM 4300 O O . ASN C 2 488 ? 251.455 221.794 284.085 1.00 1.00 488 ASN Y O 1
ATOM 4305 N N . SER C 2 489 ? 252.381 222.835 285.849 1.00 1.00 489 SER Y N 1
ATOM 4306 C CA . SER C 2 489 ? 253.631 222.080 285.792 1.00 1.00 489 SER Y CA 1
ATOM 4307 C C . SER C 2 489 ? 254.329 222.244 284.446 1.00 1.00 489 SER Y C 1
ATOM 4308 O O . SER C 2 489 ? 254.928 221.299 283.927 1.00 1.00 489 SER Y O 1
ATOM 4311 N N . ILE C 2 490 ? 254.256 223.442 283.870 1.00 1.00 490 ILE Y N 1
ATOM 4312 C CA . ILE C 2 490 ? 254.948 223.747 282.623 1.00 1.00 490 ILE Y CA 1
ATOM 4313 C C . ILE C 2 490 ? 255.967 224.846 282.884 1.00 1.00 490 ILE Y C 1
ATOM 4314 O O . ILE C 2 490 ? 256.257 225.662 282.003 1.00 1.00 490 ILE Y O 1
ATOM 4319 N N . ASN C 2 491 ? 256.520 224.870 284.094 1.00 1.00 491 ASN Y N 1
ATOM 4320 C CA . ASN C 2 491 ? 257.470 225.903 284.498 1.00 1.00 491 ASN Y CA 1
ATOM 4321 C C . ASN C 2 491 ? 258.802 225.625 283.815 1.00 1.00 491 ASN Y C 1
ATOM 4322 O O . ASN C 2 491 ? 259.703 225.007 284.382 1.00 1.00 491 ASN Y O 1
ATOM 4327 N N . GLY C 2 492 ? 258.925 226.092 282.577 1.00 1.00 492 GLY Y N 1
ATOM 4328 C CA . GLY C 2 492 ? 260.151 225.921 281.825 1.00 1.00 492 GLY Y CA 1
ATOM 4329 C C . GLY C 2 492 ? 260.011 226.349 280.381 1.00 1.00 492 GLY Y C 1
ATOM 4330 O O . GLY C 2 492 ? 258.901 226.603 279.906 1.00 1.00 492 GLY Y O 1
ATOM 4331 N N . LEU C 2 493 ? 261.131 226.435 279.671 1.00 1.00 493 LEU Y N 1
ATOM 4332 C CA . LEU C 2 493 ? 261.094 226.823 278.270 1.00 1.00 493 LEU Y CA 1
ATOM 4333 C C . LEU C 2 493 ? 260.371 225.766 277.447 1.00 1.00 493 LEU Y C 1
ATOM 4334 O O . LEU C 2 493 ? 260.425 224.573 277.756 1.00 1.00 493 LEU Y O 1
ATOM 4339 N N . THR C 2 494 ? 259.684 226.208 276.395 1.00 1.00 494 THR Y N 1
ATOM 4340 C CA . THR C 2 494 ? 259.038 225.298 275.459 1.00 1.00 494 THR Y CA 1
ATOM 4341 C C . THR C 2 494 ? 259.422 225.673 274.037 1.00 1.00 494 THR Y C 1
ATOM 4342 O O . THR C 2 494 ? 259.294 226.832 273.639 1.00 1.00 494 THR Y O 1
ATOM 4346 N N . MET C 2 495 ? 259.879 224.692 273.266 1.00 1.00 495 MET Y N 1
ATOM 4347 C CA . MET C 2 495 ? 260.235 224.901 271.870 1.00 1.00 495 MET Y CA 1
ATOM 4348 C C . MET C 2 495 ? 259.113 224.374 270.990 1.00 1.00 495 MET Y C 1
ATOM 4349 O O . MET C 2 495 ? 258.614 223.267 271.210 1.00 1.00 495 MET Y O 1
ATOM 4354 N N . LYS C 2 496 ? 258.715 225.172 270.006 1.00 1.00 496 LYS Y N 1
ATOM 4355 C CA . LYS C 2 496 ? 257.676 224.800 269.058 1.00 1.00 496 LYS Y CA 1
ATOM 4356 C C . LYS C 2 496 ? 258.213 224.990 267.649 1.00 1.00 496 LYS Y C 1
ATOM 4357 O O . LYS C 2 496 ? 258.869 225.998 267.359 1.00 1.00 496 LYS Y O 1
ATOM 4363 N N . ILE C 2 497 ? 257.939 224.021 266.778 1.00 1.00 497 ILE Y N 1
ATOM 4364 C CA . ILE C 2 497 ? 258.449 224.022 265.414 1.00 1.00 497 ILE Y CA 1
ATOM 4365 C C . ILE C 2 497 ? 257.286 224.246 264.460 1.00 1.00 497 ILE Y C 1
ATOM 4366 O O . ILE C 2 497 ? 256.296 223.507 264.489 1.00 1.00 497 ILE Y O 1
ATOM 4371 N N . GLY C 2 498 ? 257.409 225.264 263.618 1.00 1.00 498 GLY Y N 1
ATOM 4372 C CA . GLY C 2 498 ? 256.423 225.567 262.592 1.00 1.00 498 GLY Y CA 1
ATOM 4373 C C . GLY C 2 498 ? 256.970 225.201 261.224 1.00 1.00 498 GLY Y C 1
ATOM 4374 O O . GLY C 2 498 ? 258.066 225.631 260.849 1.00 1.00 498 GLY Y O 1
ATOM 4375 N N . VAL C 2 499 ? 256.197 224.410 260.486 1.00 1.00 499 VAL Y N 1
ATOM 4376 C CA . VAL C 2 499 ? 256.609 223.890 259.185 1.00 1.00 499 VAL Y CA 1
ATOM 4377 C C . VAL C 2 499 ? 255.524 224.215 258.165 1.00 1.00 499 VAL Y C 1
ATOM 4378 O O . VAL C 2 499 ? 254.343 224.299 258.532 1.00 1.00 499 VAL Y O 1
ATOM 4382 N N . PRO C 2 500 ? 255.859 224.409 256.891 1.00 1.00 500 PRO Y N 1
ATOM 4383 C CA . PRO C 2 500 ? 254.816 224.654 255.891 1.00 1.00 500 PRO Y CA 1
ATOM 4384 C C . PRO C 2 500 ? 253.976 223.415 255.631 1.00 1.00 500 PRO Y C 1
ATOM 4385 O O . PRO C 2 500 ? 254.396 222.282 255.879 1.00 1.00 500 PRO Y O 1
ATOM 4389 N N . ALA C 2 501 ? 252.769 223.647 255.122 1.00 1.00 501 ALA Y N 1
ATOM 4390 C CA . ALA C 2 501 ? 251.879 222.559 254.762 1.00 1.00 501 ALA Y CA 1
ATOM 4391 C C . ALA C 2 501 ? 252.459 221.775 253.587 1.00 1.00 501 ALA Y C 1
ATOM 4392 O O . ALA C 2 501 ? 253.256 222.305 252.810 1.00 1.00 501 ALA Y O 1
ATOM 4394 N N . PRO C 2 502 ? 252.075 220.504 253.435 1.00 1.00 502 PRO Y N 1
ATOM 4395 C CA . PRO C 2 502 ? 252.702 219.686 252.382 1.00 1.00 502 PRO Y CA 1
ATOM 4396 C C . PRO C 2 502 ? 252.579 220.279 250.989 1.00 1.00 502 PRO Y C 1
ATOM 4397 O O . PRO C 2 502 ? 253.530 220.193 250.205 1.00 1.00 502 PRO Y O 1
ATOM 4401 N N . PHE C 2 503 ? 251.437 220.880 250.651 1.00 1.00 503 PHE Y N 1
ATOM 4402 C CA . PHE C 2 503 ? 251.293 221.454 249.316 1.00 1.00 503 PHE Y CA 1
ATOM 4403 C C . PHE C 2 503 ? 252.200 222.666 249.137 1.00 1.00 503 PHE Y C 1
ATOM 4404 O O . PHE C 2 503 ? 252.827 222.833 248.083 1.00 1.00 503 PHE Y O 1
ATOM 4412 N N . ASP C 2 504 ? 252.283 223.527 250.152 1.00 1.00 504 ASP Y N 1
ATOM 4413 C CA . ASP C 2 504 ? 253.203 224.656 250.071 1.00 1.00 504 ASP Y CA 1
ATOM 4414 C C . ASP C 2 504 ? 254.645 224.175 249.991 1.00 1.00 504 ASP Y C 1
ATOM 4415 O O . ASP C 2 504 ? 255.468 224.766 249.282 1.00 1.00 504 ASP Y O 1
ATOM 4420 N N . MET C 2 505 ? 254.973 223.105 250.717 1.00 1.00 505 MET Y N 1
ATOM 4421 C CA . MET C 2 505 ? 256.315 222.543 250.624 1.00 1.00 505 MET Y CA 1
ATOM 4422 C C . MET C 2 505 ? 256.591 222.040 249.215 1.00 1.00 505 MET Y C 1
ATOM 4423 O O . MET C 2 505 ? 257.691 222.231 248.684 1.00 1.00 505 MET Y O 1
ATOM 4428 N N . ASP C 2 506 ? 255.604 221.392 248.593 1.00 1.00 506 ASP Y N 1
ATOM 4429 C CA . ASP C 2 506 ? 255.770 220.950 247.214 1.00 1.00 506 ASP Y CA 1
ATOM 4430 C C . ASP C 2 506 ? 256.001 222.134 246.287 1.00 1.00 506 ASP Y C 1
ATOM 4431 O O . ASP C 2 506 ? 256.864 222.082 245.404 1.00 1.00 506 ASP Y O 1
ATOM 4436 N N . ASN C 2 507 ? 255.236 223.211 246.470 1.00 1.00 507 ASN Y N 1
ATOM 4437 C CA . ASN C 2 507 ? 255.419 224.385 245.622 1.00 1.00 507 ASN Y CA 1
ATOM 4438 C C . ASN C 2 507 ? 256.811 224.979 245.796 1.0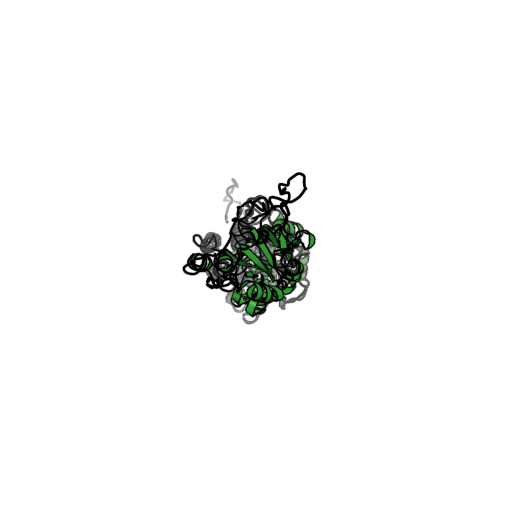0 1.00 507 ASN Y C 1
ATOM 4439 O O . ASN C 2 507 ? 257.461 225.352 244.814 1.00 1.00 507 ASN Y O 1
ATOM 4444 N N . ILE C 2 508 ? 257.286 225.072 247.038 1.00 1.00 508 ILE Y N 1
ATOM 4445 C CA . ILE C 2 508 ? 258.613 225.632 247.284 1.00 1.00 508 ILE Y CA 1
ATOM 4446 C C . ILE C 2 508 ? 259.688 224.753 246.657 1.00 1.00 508 ILE Y C 1
ATOM 4447 O O . ILE C 2 508 ? 260.637 225.249 246.031 1.00 1.00 508 ILE Y O 1
ATOM 4452 N N . GLN C 2 509 ? 259.568 223.435 246.831 1.00 1.00 509 GLN Y N 1
ATOM 4453 C CA . GLN C 2 509 ? 260.539 222.525 246.239 1.00 1.00 509 GLN Y CA 1
ATOM 4454 C C . GLN C 2 509 ? 260.555 222.663 244.725 1.00 1.00 509 GLN Y C 1
ATOM 4455 O O . GLN C 2 509 ? 261.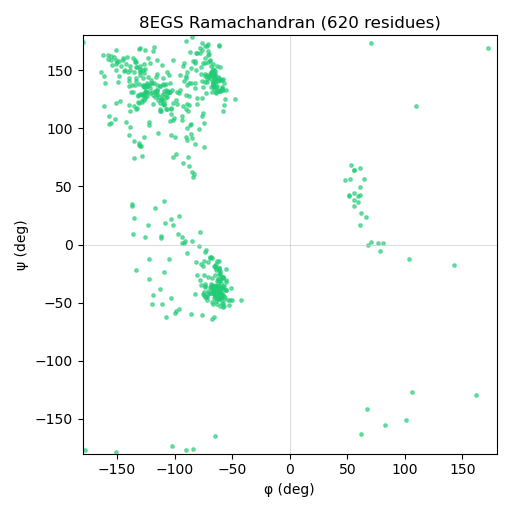626 222.724 244.111 1.00 1.00 509 GLN Y O 1
ATOM 4461 N N . ARG C 2 510 ? 259.374 222.718 244.107 1.00 1.00 510 ARG Y N 1
ATOM 4462 C CA . ARG C 2 510 ? 259.307 222.874 242.660 1.00 1.00 510 ARG Y CA 1
ATOM 4463 C C . ARG C 2 510 ? 259.957 224.180 242.227 1.00 1.00 510 ARG Y C 1
ATOM 4464 O O . ARG C 2 510 ? 260.731 224.208 241.263 1.00 1.00 510 ARG Y O 1
ATOM 4472 N N . TYR C 2 511 ? 259.666 225.270 242.938 1.00 1.00 511 TYR Y N 1
ATOM 4473 C CA . TYR C 2 511 ? 260.255 226.559 242.596 1.00 1.00 511 TYR Y CA 1
ATOM 4474 C C . TYR C 2 511 ? 261.773 226.482 242.609 1.00 1.00 511 TYR Y C 1
ATOM 4475 O O . TYR C 2 511 ? 262.436 226.846 241.630 1.00 1.00 511 TYR Y O 1
ATOM 4484 N N . TYR C 2 512 ? 262.346 226.002 243.712 1.00 1.00 512 TYR Y N 1
ATOM 4485 C CA . TYR C 2 512 ? 263.801 225.996 243.815 1.00 1.00 512 TYR Y CA 1
ATOM 4486 C C . TYR C 2 512 ? 264.432 225.039 242.812 1.00 1.00 512 TYR Y C 1
ATOM 4487 O O . TYR C 2 512 ? 265.473 225.354 242.224 1.00 1.00 512 TYR Y O 1
ATOM 4496 N N . PHE C 2 513 ? 263.829 223.870 242.597 1.00 1.00 513 PHE Y N 1
ATOM 4497 C CA . PHE C 2 513 ? 264.394 222.932 241.634 1.00 1.00 513 PHE Y CA 1
ATOM 4498 C C . PHE C 2 513 ? 264.371 223.511 240.226 1.00 1.00 513 PHE Y C 1
ATOM 4499 O O . PHE C 2 513 ? 265.327 223.347 239.460 1.00 1.00 513 PHE Y O 1
ATOM 4507 N N . MET C 2 514 ? 263.285 224.197 239.864 1.00 1.00 514 MET Y N 1
ATOM 4508 C CA . MET C 2 514 ? 263.152 224.684 238.496 1.00 1.00 514 MET Y CA 1
ATOM 4509 C C . MET C 2 514 ? 263.988 225.939 238.254 1.00 1.00 514 MET Y C 1
ATOM 4510 O O . MET C 2 514 ? 264.459 226.162 237.134 1.00 1.00 514 MET Y O 1
ATOM 4515 N N . LEU C 2 515 ? 264.187 226.770 239.278 1.00 1.00 515 LEU Y N 1
ATOM 4516 C CA . LEU C 2 515 ? 264.799 228.084 239.095 1.00 1.00 515 LEU Y CA 1
ATOM 4517 C C . LEU C 2 515 ? 266.184 228.204 239.712 1.00 1.00 515 LEU Y C 1
ATOM 4518 O O . LEU C 2 515 ? 266.736 229.308 239.741 1.00 1.00 515 LEU Y O 1
ATOM 4523 N N . GLY C 2 516 ? 266.756 227.118 240.207 1.00 1.00 516 GLY Y N 1
ATOM 4524 C CA . GLY C 2 516 ? 268.085 227.212 240.765 1.00 1.00 516 GLY Y CA 1
ATOM 4525 C C . GLY C 2 516 ? 268.119 228.154 241.957 1.00 1.00 516 GLY Y C 1
ATOM 4526 O O . GLY C 2 516 ? 267.100 228.514 242.543 1.00 1.00 516 GLY Y O 1
ATOM 4527 N N . PHE C 2 517 ? 269.335 228.567 242.298 1.00 1.00 517 PHE Y N 1
ATOM 4528 C CA . PHE C 2 517 ? 269.582 229.405 243.461 1.00 1.00 517 PHE Y CA 1
ATOM 4529 C C . PHE C 2 517 ? 270.257 230.697 243.027 1.00 1.00 517 PHE Y C 1
ATOM 4530 O O . PHE C 2 517 ? 271.250 230.668 242.294 1.00 1.00 517 PHE Y O 1
ATOM 4538 N N . GLU C 2 518 ? 269.720 231.824 243.486 1.00 1.00 518 GLU Y N 1
ATOM 4539 C CA . GLU C 2 518 ? 270.254 233.121 243.096 1.00 1.00 518 GLU Y CA 1
ATOM 4540 C C . GLU C 2 518 ? 271.657 233.309 243.657 1.00 1.00 518 GLU Y C 1
ATOM 4541 O O . GLU C 2 518 ? 271.924 232.986 244.818 1.00 1.00 518 GLU Y O 1
ATOM 4547 N N . THR C 2 519 ? 272.554 233.836 242.828 1.00 1.00 519 THR Y N 1
ATOM 4548 C CA . THR C 2 519 ? 273.922 234.140 243.238 1.00 1.00 519 THR Y CA 1
ATOM 4549 C C . THR C 2 519 ? 274.447 235.237 242.323 1.00 1.00 519 THR Y C 1
ATOM 4550 O O . THR C 2 519 ? 274.774 234.978 241.161 1.00 1.00 519 THR Y O 1
ATOM 4554 N N . ASN C 2 520 ? 274.523 236.462 242.842 1.00 1.00 520 ASN Y N 1
ATOM 4555 C CA . ASN C 2 520 ? 274.917 237.620 242.042 1.00 1.00 520 ASN Y CA 1
ATOM 4556 C C . ASN C 2 520 ? 276.442 237.728 241.960 1.00 1.00 520 ASN Y C 1
ATOM 4557 O O . ASN C 2 520 ? 277.053 238.724 242.345 1.00 1.00 520 ASN Y O 1
ATOM 4562 N N . ASP C 2 521 ? 277.056 236.670 241.441 1.00 1.00 521 ASP Y N 1
ATOM 4563 C CA . ASP C 2 521 ? 278.499 236.670 241.253 1.00 1.00 521 ASP Y CA 1
ATOM 4564 C C . ASP C 2 521 ? 278.890 237.654 240.160 1.00 1.00 521 ASP Y C 1
ATOM 4565 O O . ASP C 2 521 ? 278.266 237.708 239.098 1.00 1.00 521 ASP Y O 1
ATOM 4570 N N . GLN C 2 522 ? 279.937 238.431 240.422 1.00 1.00 522 GLN Y N 1
ATOM 4571 C CA . GLN C 2 522 ? 280.443 239.416 239.476 1.00 1.00 522 GLN Y CA 1
ATOM 4572 C C . GLN C 2 522 ? 281.729 238.900 238.846 1.00 1.00 522 GLN Y C 1
ATOM 4573 O O . GLN C 2 522 ? 282.639 238.457 239.554 1.00 1.00 522 GLN Y O 1
ATOM 4579 N N . ALA C 2 523 ? 281.802 238.966 237.518 1.00 1.00 523 ALA Y N 1
ATOM 4580 C CA . ALA C 2 523 ? 282.988 238.536 236.782 1.00 1.00 523 ALA Y CA 1
ATOM 4581 C C . ALA C 2 523 ? 283.344 237.087 237.107 1.00 1.00 523 ALA Y C 1
ATOM 4582 O O . ALA C 2 523 ? 284.508 236.749 237.331 1.00 1.00 523 ALA Y O 1
ATOM 4584 N N . GLY C 2 524 ? 282.331 236.225 237.135 1.00 1.00 524 GLY Y N 1
ATOM 4585 C CA . GLY C 2 524 ? 282.541 234.815 237.395 1.00 1.00 524 GLY Y CA 1
ATOM 4586 C C . GLY C 2 524 ? 282.047 233.942 236.262 1.00 1.00 524 GLY Y C 1
ATOM 4587 O O . GLY C 2 524 ? 280.945 234.147 235.747 1.00 1.00 524 GLY Y O 1
ATOM 4588 N N . THR C 2 525 ? 282.853 232.966 235.862 1.00 1.00 525 THR Y N 1
ATOM 4589 C CA . THR C 2 525 ? 282.441 232.070 234.795 1.00 1.00 525 THR Y CA 1
ATOM 4590 C C . THR C 2 525 ? 281.244 231.241 235.256 1.00 1.00 525 THR Y C 1
ATOM 4591 O O . THR C 2 525 ? 281.253 230.710 236.372 1.00 1.00 525 THR Y O 1
ATOM 4595 N N . PRO C 2 526 ? 280.204 231.105 234.436 1.00 1.00 526 PRO Y N 1
ATOM 4596 C CA . PRO C 2 526 ? 279.075 230.261 234.836 1.00 1.00 526 PRO Y CA 1
ATOM 4597 C C . PRO C 2 526 ? 279.526 228.825 235.047 1.00 1.00 526 PRO Y C 1
ATOM 4598 O O . PRO C 2 526 ? 280.364 228.302 234.311 1.00 1.00 526 PRO Y O 1
ATOM 4602 N N . PHE C 2 527 ? 278.959 228.187 236.065 1.00 1.00 527 PHE Y N 1
ATOM 4603 C CA . PHE C 2 527 ? 279.373 226.844 236.421 1.00 1.00 527 PHE Y CA 1
ATOM 4604 C C . PHE C 2 527 ? 278.847 225.839 235.400 1.00 1.00 527 PHE Y C 1
ATOM 4605 O O . PHE C 2 527 ? 277.914 226.135 234.650 1.00 1.00 527 PHE Y O 1
ATOM 4613 N N . PRO C 2 528 ? 279.440 224.648 235.344 1.00 1.00 528 PRO Y N 1
ATOM 4614 C CA . PRO C 2 528 ? 279.041 223.670 234.326 1.00 1.00 528 PRO Y CA 1
ATOM 4615 C C . PRO C 2 528 ? 277.531 223.529 234.238 1.00 1.00 528 PRO Y C 1
ATOM 4616 O O . PRO C 2 528 ? 276.852 223.254 235.229 1.00 1.00 528 PRO Y O 1
ATOM 4620 N N . ILE C 2 529 ? 277.005 223.725 233.029 1.00 1.00 529 ILE Y N 1
ATOM 4621 C CA . ILE C 2 529 ? 275.558 223.740 232.838 1.00 1.00 529 ILE Y CA 1
ATOM 4622 C C . ILE C 2 529 ? 274.962 222.376 233.155 1.00 1.00 529 ILE Y C 1
ATOM 4623 O O . ILE C 2 529 ? 273.889 222.278 233.762 1.00 1.00 529 ILE Y O 1
ATOM 4628 N N . ASP C 2 530 ? 275.638 221.303 232.747 1.00 1.00 530 ASP Y N 1
ATOM 4629 C CA . ASP C 2 530 ? 275.127 219.946 232.946 1.00 1.00 530 ASP Y CA 1
ATOM 4630 C C . ASP C 2 530 ? 275.556 219.431 234.321 1.00 1.00 530 ASP Y C 1
ATOM 4631 O O . ASP C 2 530 ? 276.357 218.505 234.460 1.00 1.00 530 ASP Y O 1
ATOM 4636 N N . SER C 2 531 ? 274.997 220.058 235.355 1.00 1.00 531 SER Y N 1
ATOM 4637 C CA . SER C 2 531 ? 275.261 219.661 236.735 1.00 1.00 531 SER Y CA 1
ATOM 4638 C C . SER C 2 531 ? 274.137 218.801 237.300 1.00 1.00 531 SER Y C 1
ATOM 4639 O O . SER C 2 531 ? 274.370 217.658 237.704 1.00 1.00 531 SER Y O 1
ATOM 4642 N N . TRP C 2 532 ? 272.915 219.324 237.322 1.00 1.0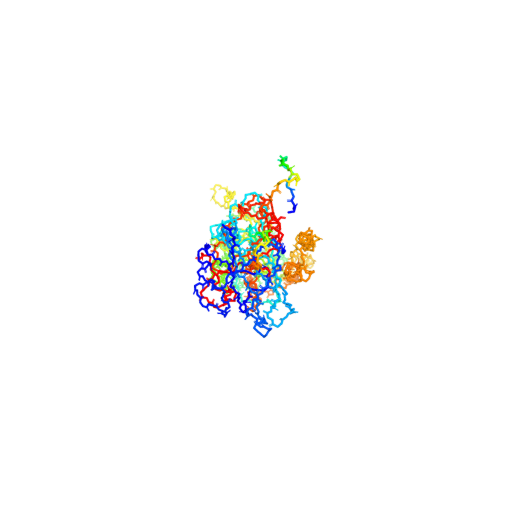0 532 TRP Y N 1
ATOM 4643 C CA . TRP C 2 532 ? 271.784 218.578 237.845 1.00 1.00 532 TRP Y CA 1
ATOM 4644 C C . TRP C 2 532 ? 271.213 217.659 236.768 1.00 1.00 532 TRP Y C 1
ATOM 4645 O O . TRP C 2 532 ? 271.398 217.873 235.568 1.00 1.00 532 TRP Y O 1
ATOM 4656 N N . THR C 2 533 ? 270.509 216.619 237.217 1.00 1.00 533 THR Y N 1
ATOM 4657 C CA . THR C 2 533 ? 270.058 215.585 236.291 1.00 1.00 533 THR Y CA 1
ATOM 4658 C C . THR C 2 533 ? 269.091 216.140 235.254 1.00 1.00 533 THR Y C 1
ATOM 4659 O O . THR C 2 533 ? 269.232 215.866 234.058 1.00 1.00 533 THR Y O 1
ATOM 4663 N N . VAL C 2 534 ? 268.105 216.919 235.687 1.00 1.00 534 VAL Y N 1
ATOM 4664 C CA . VAL C 2 534 ? 266.972 217.278 234.840 1.00 1.00 534 VAL Y CA 1
ATOM 4665 C C . VAL C 2 534 ? 267.027 218.735 234.398 1.00 1.00 534 VAL Y C 1
ATOM 4666 O O . VAL C 2 534 ? 267.129 219.022 233.206 1.00 1.00 534 VAL Y O 1
ATOM 4670 N N . CYS C 2 535 ? 266.964 219.672 235.341 1.00 1.00 535 CYS Y N 1
ATOM 4671 C CA . CYS C 2 535 ? 266.812 221.085 235.023 1.00 1.00 535 CYS Y CA 1
ATOM 4672 C C . CYS C 2 535 ? 267.993 221.882 235.551 1.00 1.00 535 CYS Y C 1
ATOM 4673 O O . CYS C 2 535 ? 268.371 221.747 236.718 1.00 1.00 535 CYS Y O 1
ATOM 4676 N N . ASN C 2 536 ? 268.570 222.721 234.686 1.00 1.00 536 ASN Y N 1
ATOM 4677 C CA . ASN C 2 536 ? 269.664 223.618 235.056 1.00 1.00 536 ASN Y CA 1
ATOM 4678 C C . ASN C 2 536 ? 269.330 225.023 234.547 1.00 1.00 536 ASN Y C 1
ATOM 4679 O O . ASN C 2 536 ? 269.743 225.424 233.460 1.00 1.00 536 ASN Y O 1
ATOM 4684 N N . TYR C 2 537 ? 268.580 225.773 235.348 1.00 1.00 537 TYR Y N 1
ATOM 4685 C CA . TYR C 2 537 ? 268.243 227.143 234.989 1.00 1.00 537 TYR Y CA 1
ATOM 4686 C C . TYR C 2 537 ? 269.490 228.016 235.041 1.00 1.00 537 TYR Y C 1
ATOM 4687 O O . TYR C 2 537 ? 270.350 227.845 235.909 1.00 1.00 537 TYR Y O 1
ATOM 4696 N N . LEU C 2 538 ? 269.592 228.953 234.103 1.00 1.00 538 LEU Y N 1
ATOM 4697 C CA . LEU C 2 538 ? 270.750 229.830 234.009 1.00 1.00 538 LEU Y CA 1
ATOM 4698 C C . LEU C 2 538 ? 270.320 231.179 233.452 1.00 1.00 538 LEU Y C 1
ATOM 4699 O O . LEU C 2 538 ? 269.493 231.243 232.538 1.00 1.00 538 LEU Y O 1
ATOM 4704 N N . ARG C 2 539 ? 270.882 232.267 234.012 1.00 1.00 539 ARG Y N 1
ATOM 4705 C CA . ARG C 2 539 ? 270.582 233.626 233.564 1.00 1.00 539 ARG Y CA 1
ATOM 4706 C C . ARG C 2 539 ? 271.882 234.440 233.530 1.00 1.00 539 ARG Y C 1
ATOM 4707 O O . ARG C 2 539 ? 272.386 234.919 234.540 1.00 1.00 539 ARG Y O 1
ATOM 4715 N N . MET C 2 540 ? 272.441 234.609 232.335 1.00 1.00 540 MET Y N 1
ATOM 4716 C CA . MET C 2 540 ? 273.697 235.325 232.182 1.00 1.00 540 MET Y CA 1
ATOM 4717 C C . MET C 2 540 ? 273.453 236.745 231.681 1.00 1.00 540 MET Y C 1
ATOM 4718 O O . MET C 2 540 ? 272.416 237.057 231.093 1.00 1.00 540 MET Y O 1
ATOM 4723 N N . ARG C 2 541 ? 274.437 237.614 231.926 1.00 1.00 541 ARG Y N 1
ATOM 4724 C CA . ARG C 2 541 ? 274.404 238.995 231.439 1.00 1.00 541 ARG Y CA 1
ATOM 4725 C C . ARG C 2 541 ? 275.855 239.480 231.400 1.00 1.00 541 ARG Y C 1
ATOM 4726 O O . ARG C 2 541 ? 276.440 239.799 232.436 1.00 1.00 541 ARG Y O 1
ATOM 4734 N N . GLY C 2 542 ? 276.425 239.527 230.201 1.00 1.00 542 GLY Y N 1
ATOM 4735 C CA . GLY C 2 542 ? 277.801 239.962 230.072 1.00 1.00 542 GLY Y CA 1
ATOM 4736 C C . GLY C 2 542 ? 278.240 239.988 228.625 1.00 1.00 542 GLY Y C 1
ATOM 4737 O O . GLY C 2 542 ? 277.460 239.726 227.707 1.00 1.00 542 GLY Y O 1
ATOM 4738 N N . THR C 2 543 ? 279.515 240.317 228.435 1.00 1.00 543 THR Y N 1
ATOM 4739 C CA . THR C 2 543 ? 280.116 240.361 227.107 1.00 1.00 543 THR Y CA 1
ATOM 4740 C C . THR C 2 543 ? 280.781 239.020 226.823 1.00 1.00 543 THR Y C 1
ATOM 4741 O O . THR C 2 543 ? 281.796 238.679 227.438 1.00 1.00 543 THR Y O 1
ATOM 4745 N N . TYR C 2 544 ? 280.213 238.261 225.891 1.00 1.00 544 TYR Y N 1
ATOM 4746 C CA . TYR C 2 544 ? 280.768 236.973 225.508 1.00 1.00 544 TYR Y CA 1
ATOM 4747 C C . TYR C 2 544 ? 280.402 236.704 224.058 1.00 1.00 544 TYR Y C 1
ATOM 4748 O O . TYR C 2 544 ? 279.455 237.283 223.520 1.00 1.00 544 TYR Y O 1
ATOM 4757 N N . THR C 2 545 ? 281.164 235.814 223.426 1.00 1.00 545 THR Y N 1
ATOM 4758 C CA . THR C 2 545 ? 280.968 235.494 222.015 1.00 1.00 545 THR Y CA 1
ATOM 4759 C C . THR C 2 545 ? 281.326 234.032 221.792 1.00 1.00 545 THR Y C 1
ATOM 4760 O O . THR C 2 545 ? 282.440 233.606 222.113 1.00 1.00 545 THR Y O 1
ATOM 4764 N N . ILE C 2 546 ? 280.380 233.267 221.250 1.00 1.00 546 ILE Y N 1
ATOM 4765 C CA . ILE C 2 546 ? 280.647 231.879 220.902 1.00 1.00 546 ILE Y CA 1
ATOM 4766 C C . ILE C 2 546 ? 281.328 231.826 219.543 1.00 1.00 546 ILE Y C 1
ATOM 4767 O O . ILE C 2 546 ? 280.962 232.556 218.613 1.00 1.00 546 ILE Y O 1
ATOM 4772 N N . ASP C 2 547 ? 282.325 230.956 219.419 1.00 1.00 547 ASP Y N 1
ATOM 4773 C CA . ASP C 2 547 ? 283.101 230.884 218.190 1.00 1.00 547 ASP Y CA 1
ATOM 4774 C C . ASP C 2 547 ? 282.214 230.491 217.015 1.00 1.00 547 ASP Y C 1
ATOM 4775 O O . ASP C 2 547 ? 281.331 229.638 217.139 1.00 1.00 547 ASP Y O 1
ATOM 4780 N N . GLY C 2 548 ? 282.457 231.119 215.868 1.00 1.00 548 GLY Y N 1
ATOM 4781 C CA . GLY C 2 548 ? 281.743 230.777 214.653 1.00 1.00 548 GLY Y CA 1
ATOM 4782 C C . GLY C 2 548 ? 280.247 230.991 214.741 1.00 1.00 548 GLY Y C 1
ATOM 4783 O O . GLY C 2 548 ? 279.470 230.098 214.392 1.00 1.00 548 GLY Y O 1
ATOM 4784 N N . ILE C 2 549 ? 279.828 232.163 215.210 1.00 1.00 549 ILE Y N 1
ATOM 4785 C CA . ILE C 2 549 ? 278.418 232.489 215.380 1.00 1.00 549 ILE Y CA 1
ATOM 4786 C C . ILE C 2 549 ? 278.104 233.767 214.619 1.00 1.00 549 ILE Y C 1
ATOM 4787 O O . ILE C 2 549 ? 278.866 234.739 214.672 1.00 1.00 549 ILE Y O 1
ATOM 4792 N N . ASP C 2 550 ? 276.980 233.761 213.912 1.00 1.00 550 ASP Y N 1
ATOM 4793 C CA . ASP C 2 550 ? 276.524 234.962 213.231 1.00 1.00 550 ASP Y CA 1
ATOM 4794 C C . ASP C 2 550 ? 276.235 236.050 214.265 1.00 1.00 550 ASP Y C 1
ATOM 4795 O O . ASP C 2 550 ? 275.559 235.787 215.266 1.00 1.00 550 ASP Y O 1
ATOM 4800 N N . PRO C 2 551 ? 276.726 237.278 214.063 1.00 1.00 551 PRO Y N 1
ATOM 4801 C CA . PRO C 2 551 ? 276.550 238.301 215.108 1.00 1.00 551 PRO Y CA 1
ATOM 4802 C C . PRO C 2 551 ? 275.107 238.527 215.527 1.00 1.00 551 PRO Y C 1
ATOM 4803 O O . PRO C 2 551 ? 274.843 238.720 216.720 1.00 1.00 551 PRO Y O 1
ATOM 4807 N N . MET C 2 552 ? 274.159 238.516 214.589 1.00 1.00 552 MET Y N 1
ATOM 4808 C CA . MET C 2 552 ? 272.768 238.744 214.969 1.00 1.00 552 MET Y CA 1
ATOM 4809 C C . MET C 2 552 ? 272.233 237.597 215.817 1.00 1.00 552 MET Y C 1
ATOM 4810 O O . MET C 2 552 ? 271.509 237.821 216.797 1.00 1.00 552 MET Y O 1
ATOM 4815 N N . LEU C 2 553 ? 272.565 236.360 215.450 1.00 1.00 553 LEU Y N 1
ATOM 4816 C CA . LEU C 2 553 ? 272.187 235.231 216.289 1.00 1.00 553 LEU Y CA 1
ATOM 4817 C C . LEU C 2 553 ? 272.836 235.341 217.660 1.00 1.00 553 LEU Y C 1
ATOM 4818 O O . LEU C 2 553 ? 272.228 234.981 218.674 1.00 1.00 553 LEU Y O 1
ATOM 4823 N N . LEU C 2 554 ? 274.069 235.849 217.715 1.00 1.00 554 LEU Y N 1
ATOM 4824 C CA . LEU C 2 554 ? 274.706 236.073 219.007 1.00 1.00 554 LEU Y CA 1
ATOM 4825 C C . LEU C 2 554 ? 273.923 237.081 219.831 1.00 1.00 554 LEU Y C 1
ATOM 4826 O O . LEU C 2 554 ? 273.755 236.904 221.040 1.00 1.00 554 LEU Y O 1
ATOM 4831 N N . GLU C 2 555 ? 273.448 238.155 219.200 1.00 1.00 555 GLU Y N 1
ATOM 4832 C CA . GLU C 2 555 ? 272.667 239.145 219.934 1.00 1.00 555 GLU Y CA 1
ATOM 4833 C C . GLU C 2 555 ? 271.372 238.537 220.459 1.00 1.00 555 GLU Y C 1
ATOM 4834 O O . GLU C 2 555 ? 270.987 238.767 221.615 1.00 1.00 555 GLU Y O 1
ATOM 4840 N N . GLN C 2 556 ? 270.682 237.762 219.621 1.00 1.00 556 GLN Y N 1
ATOM 4841 C CA . GLN C 2 556 ? 269.450 237.125 220.074 1.00 1.00 556 GLN Y CA 1
ATOM 4842 C C . GLN C 2 556 ? 269.720 236.186 221.240 1.00 1.00 556 GLN Y C 1
ATOM 4843 O O . GLN C 2 556 ? 268.978 236.184 222.229 1.00 1.00 556 GLN Y O 1
ATOM 4849 N N . LEU C 2 557 ? 270.780 235.381 221.147 1.00 1.00 557 LEU Y N 1
ATOM 4850 C CA . LEU C 2 557 ? 271.117 234.477 222.240 1.00 1.00 557 LEU Y CA 1
ATOM 4851 C C . LEU C 2 557 ? 271.453 235.252 223.505 1.00 1.00 557 LEU Y C 1
ATOM 4852 O O . LEU C 2 557 ? 271.055 234.860 224.607 1.00 1.00 557 LEU Y O 1
ATOM 4857 N N . LYS C 2 558 ? 272.196 236.350 223.367 1.00 1.00 558 LYS Y N 1
ATOM 4858 C CA . LYS C 2 558 ? 272.542 237.160 224.527 1.00 1.00 558 LYS Y CA 1
ATOM 4859 C C . LYS C 2 558 ? 271.292 237.657 225.233 1.00 1.00 558 LYS Y C 1
ATOM 4860 O O . LYS C 2 558 ? 271.150 237.496 226.452 1.00 1.00 558 LYS Y O 1
ATOM 4866 N N . VAL C 2 559 ? 270.365 238.251 224.481 1.00 1.00 559 VAL Y N 1
ATOM 4867 C CA . VAL C 2 559 ? 269.156 238.774 225.110 1.00 1.00 559 VAL Y CA 1
ATOM 4868 C C . VAL C 2 559 ? 268.339 237.643 225.719 1.00 1.00 559 VAL Y C 1
ATOM 4869 O O . VAL C 2 559 ? 267.815 237.766 226.833 1.00 1.00 559 VAL Y O 1
ATOM 4873 N N . LEU C 2 560 ? 268.210 236.526 225.002 1.00 1.00 560 LEU Y N 1
ATOM 4874 C CA . LEU C 2 560 ? 267.405 235.422 225.508 1.00 1.00 560 LEU Y CA 1
ATOM 4875 C C . LEU C 2 560 ? 267.969 234.886 226.816 1.00 1.00 560 LEU Y C 1
ATOM 4876 O O . LEU C 2 560 ? 267.218 234.629 227.764 1.00 1.00 560 LEU Y O 1
ATOM 4881 N N . LEU C 2 561 ? 269.290 234.716 226.893 1.00 1.00 561 LEU Y N 1
ATOM 4882 C CA . LEU C 2 561 ? 269.898 234.278 228.145 1.00 1.00 561 LEU Y CA 1
ATOM 4883 C C . LEU C 2 561 ? 269.689 235.312 229.241 1.00 1.00 561 LEU Y C 1
ATOM 4884 O O . LEU C 2 561 ? 269.414 234.957 230.393 1.00 1.00 561 LEU Y O 1
ATOM 4889 N N . GLU C 2 562 ? 269.818 236.598 228.908 1.00 1.00 562 GLU Y N 1
ATOM 4890 C CA . GLU C 2 562 ? 269.558 237.631 229.904 1.00 1.00 562 GLU Y CA 1
ATOM 4891 C C . GLU C 2 562 ? 268.147 237.505 230.460 1.00 1.00 562 GLU Y C 1
ATOM 4892 O O . GLU C 2 562 ? 267.913 237.762 231.646 1.00 1.00 562 GLU Y O 1
ATOM 4898 N N . THR C 2 563 ? 267.190 237.113 229.618 1.00 1.00 563 THR Y N 1
ATOM 4899 C CA . THR C 2 563 ? 265.843 236.858 230.117 1.00 1.00 563 THR Y CA 1
ATOM 4900 C C . THR C 2 563 ? 265.814 235.626 231.010 1.00 1.00 563 THR Y C 1
ATOM 4901 O O . THR C 2 563 ? 265.043 235.568 231.975 1.00 1.00 563 THR Y O 1
ATOM 4905 N N . GLY C 2 564 ? 266.637 234.628 230.701 1.00 1.00 564 GLY Y N 1
ATOM 4906 C CA . GLY C 2 564 ? 266.677 233.404 231.476 1.00 1.00 564 GLY Y CA 1
ATOM 4907 C C . GLY C 2 564 ? 266.097 232.226 230.722 1.00 1.00 564 GLY Y C 1
ATOM 4908 O O . GLY C 2 564 ? 264.919 232.237 230.353 1.00 1.00 564 GLY Y O 1
ATOM 4909 N N . VAL C 2 565 ? 266.914 231.202 230.493 1.00 1.00 565 VAL Y N 1
ATOM 4910 C CA . VAL C 2 565 ? 266.532 230.035 229.708 1.00 1.00 565 VAL Y CA 1
ATOM 4911 C C . VAL C 2 565 ? 266.734 228.796 230.566 1.00 1.00 565 VAL Y C 1
ATOM 4912 O O . VAL C 2 565 ? 267.749 228.675 231.261 1.00 1.00 565 VAL Y O 1
ATOM 4916 N N . ARG C 2 566 ? 265.766 227.885 230.524 1.00 1.00 566 ARG Y N 1
ATOM 4917 C CA . ARG C 2 566 ? 265.808 226.653 231.300 1.00 1.00 566 ARG Y CA 1
ATOM 4918 C C . ARG C 2 566 ? 266.120 225.483 230.378 1.00 1.00 566 ARG Y C 1
ATOM 4919 O O . ARG C 2 566 ? 265.506 225.343 229.315 1.00 1.00 566 ARG Y O 1
ATOM 4927 N N . PHE C 2 567 ? 267.071 224.648 230.786 1.00 1.00 567 PHE Y N 1
ATOM 4928 C CA . PHE C 2 567 ? 267.506 223.501 230.000 1.00 1.00 567 PHE Y CA 1
ATOM 4929 C C . PHE C 2 567 ? 266.929 222.229 230.604 1.00 1.00 567 PHE Y C 1
ATOM 4930 O O . PHE C 2 567 ? 267.030 222.014 231.816 1.00 1.00 567 PHE Y O 1
ATOM 4938 N N . TRP C 2 568 ? 266.327 221.393 229.764 1.00 1.00 568 TRP Y N 1
ATOM 4939 C CA . TRP C 2 568 ? 265.829 220.088 230.177 1.00 1.00 568 TRP Y CA 1
ATOM 4940 C C . TRP C 2 568 ? 266.714 219.015 229.557 1.00 1.00 568 TRP Y C 1
ATOM 4941 O O . TRP C 2 568 ? 266.840 218.944 228.330 1.00 1.00 568 TRP Y O 1
ATOM 4952 N N . HIS C 2 569 ? 267.327 218.190 230.398 1.00 1.00 569 HIS Y N 1
ATOM 4953 C CA . HIS C 2 569 ? 268.198 217.137 229.900 1.00 1.00 569 HIS Y CA 1
ATOM 4954 C C . HIS C 2 569 ? 267.382 216.016 229.270 1.00 1.00 569 HIS Y C 1
ATOM 4955 O O . HIS C 2 569 ? 266.282 215.687 229.719 1.00 1.00 569 HIS Y O 1
ATOM 4962 N N . ASN C 2 570 ? 267.937 215.427 228.214 1.00 1.00 570 ASN Y N 1
ATOM 4963 C CA . ASN C 2 570 ? 267.235 214.379 227.489 1.00 1.00 570 ASN Y CA 1
ATOM 4964 C C . ASN C 2 570 ? 267.078 213.139 228.358 1.00 1.00 570 ASN Y C 1
ATOM 4965 O O . ASN C 2 570 ? 267.986 212.761 229.102 1.00 1.00 570 ASN Y O 1
ATOM 4970 N N . ASP C 2 571 ? 265.910 212.506 228.258 1.00 1.00 571 ASP Y N 1
ATOM 4971 C CA . ASP C 2 571 ? 265.622 211.273 228.978 1.00 1.00 571 ASP Y CA 1
ATOM 4972 C C . ASP C 2 571 ? 265.221 210.142 228.041 1.00 1.00 571 ASP Y C 1
ATOM 4973 O O . ASP C 2 571 ? 264.651 209.145 228.498 1.00 1.00 571 ASP Y O 1
ATOM 4978 N N . GLY C 2 572 ? 265.501 210.267 226.748 1.00 1.00 572 GLY Y N 1
ATOM 4979 C CA . GLY C 2 572 ? 265.106 209.233 225.807 1.00 1.00 572 GLY Y CA 1
ATOM 4980 C C . GLY C 2 572 ? 263.610 209.021 225.760 1.00 1.00 572 GLY Y C 1
ATOM 4981 O O . GLY C 2 572 ? 263.146 207.875 225.729 1.00 1.00 572 GLY Y O 1
ATOM 4982 N N . THR C 2 573 ? 262.841 210.104 225.758 1.00 1.00 573 THR Y N 1
ATOM 4983 C CA . THR C 2 573 ? 261.389 210.046 225.741 1.00 1.00 573 THR Y CA 1
ATOM 4984 C C . THR C 2 573 ? 260.852 210.967 224.654 1.00 1.00 573 THR Y C 1
ATOM 4985 O O . THR C 2 573 ? 261.577 211.782 224.080 1.00 1.00 573 THR Y O 1
ATOM 4989 N N . ASN C 2 574 ? 259.557 210.824 224.373 1.00 1.00 574 ASN Y N 1
ATOM 4990 C CA . ASN C 2 574 ? 258.929 211.669 223.364 1.00 1.00 574 ASN Y CA 1
ATOM 4991 C C . ASN C 2 574 ? 258.959 213.134 223.779 1.00 1.00 574 ASN Y C 1
ATOM 4992 O O . ASN C 2 574 ? 259.199 214.017 222.948 1.00 1.00 574 ASN Y O 1
ATOM 4997 N N . ASN C 2 575 ? 258.716 213.412 225.057 1.00 1.00 575 ASN Y N 1
ATOM 4998 C CA . ASN C 2 575 ? 258.644 214.776 225.577 1.00 1.00 575 ASN Y CA 1
ATOM 4999 C C . ASN C 2 575 ? 259.561 214.884 226.786 1.00 1.00 575 ASN Y C 1
ATOM 5000 O O . ASN C 2 575 ? 259.098 214.896 227.934 1.00 1.00 575 ASN Y O 1
ATOM 5005 N N . PRO C 2 576 ? 260.874 214.972 226.567 1.00 1.00 576 PRO Y N 1
ATOM 5006 C CA . PRO C 2 576 ? 261.784 215.127 227.710 1.00 1.00 576 PRO Y CA 1
ATOM 5007 C C . PRO C 2 576 ? 261.535 216.400 228.488 1.00 1.00 576 PRO Y C 1
ATOM 5008 O O . PRO C 2 576 ? 261.949 216.503 229.649 1.00 1.00 576 PRO Y O 1
ATOM 5012 N N . MET C 2 577 ? 260.871 217.381 227.878 1.00 1.00 577 MET Y N 1
ATOM 5013 C CA . MET C 2 577 ? 260.629 218.645 228.561 1.00 1.00 577 MET Y CA 1
ATOM 5014 C C . MET C 2 577 ? 259.728 218.459 229.774 1.00 1.00 577 MET Y C 1
ATOM 5015 O O . MET C 2 577 ? 259.791 219.254 230.719 1.00 1.00 577 MET Y O 1
ATOM 5020 N N . ALA C 2 578 ? 258.885 217.429 229.768 1.00 1.00 578 ALA Y N 1
ATOM 5021 C CA . ALA C 2 578 ? 257.982 217.145 230.879 1.00 1.00 578 ALA Y CA 1
ATOM 5022 C C . ALA C 2 578 ? 258.540 215.978 231.685 1.00 1.00 578 ALA Y C 1
ATOM 5023 O O . ALA C 2 578 ? 258.667 214.863 231.170 1.00 1.00 578 ALA Y O 1
ATOM 5025 N N . GLN C 2 579 ? 258.869 216.233 232.948 1.00 1.00 579 GLN Y N 1
ATOM 5026 C CA . GLN C 2 579 ? 259.404 215.206 233.829 1.00 1.00 579 GLN Y CA 1
ATOM 5027 C C . GLN C 2 579 ? 259.015 215.540 235.260 1.00 1.00 579 GLN Y C 1
ATOM 5028 O O . GLN C 2 579 ? 258.563 216.646 235.563 1.00 1.00 579 GLN Y O 1
ATOM 5034 N N . ASN C 2 580 ? 259.196 214.565 236.145 1.00 1.00 580 ASN Y N 1
ATOM 5035 C CA . ASN C 2 580 ? 258.963 214.780 237.566 1.00 1.00 580 ASN Y CA 1
ATOM 5036 C C . ASN C 2 580 ? 260.110 215.610 238.125 1.00 1.00 580 ASN Y C 1
ATOM 5037 O O . ASN C 2 580 ? 261.213 215.093 238.335 1.00 1.00 580 ASN Y O 1
ATOM 5042 N N . VAL C 2 581 ? 259.854 216.895 238.367 1.00 1.00 581 VAL Y N 1
ATOM 5043 C CA . VAL C 2 581 ? 260.929 217.793 238.775 1.00 1.00 581 VAL Y CA 1
ATOM 5044 C C . VAL C 2 581 ? 261.499 217.367 240.120 1.00 1.00 581 VAL Y C 1
ATOM 5045 O O . VAL C 2 581 ? 262.708 217.472 240.359 1.00 1.00 581 VAL Y O 1
ATOM 5049 N N . PHE C 2 582 ? 260.643 216.873 241.016 1.00 1.00 582 PHE Y N 1
ATOM 5050 C CA . PHE C 2 582 ? 261.099 216.540 242.361 1.00 1.00 582 PHE Y CA 1
ATOM 5051 C C . PHE C 2 582 ? 262.230 215.522 242.337 1.00 1.00 582 PHE Y C 1
ATOM 5052 O O . PHE C 2 582 ? 263.064 215.502 243.249 1.00 1.00 582 PHE Y O 1
ATOM 5060 N N . LYS C 2 583 ? 262.282 214.676 241.309 1.00 1.00 583 LYS Y N 1
ATOM 5061 C CA . LYS C 2 583 ? 263.333 213.672 241.212 1.00 1.00 583 LYS Y CA 1
ATOM 5062 C C . LYS C 2 583 ? 264.687 214.264 240.852 1.00 1.00 583 LYS Y C 1
ATOM 5063 O O . LYS C 2 583 ? 265.675 213.523 240.821 1.00 1.00 583 LYS Y O 1
ATOM 5069 N N . ASN C 2 584 ? 264.759 215.562 240.572 1.00 1.00 584 ASN Y N 1
ATOM 5070 C CA . ASN C 2 584 ? 266.027 216.177 240.211 1.00 1.00 584 ASN Y CA 1
ATOM 5071 C C . ASN C 2 584 ? 267.067 215.926 241.295 1.00 1.00 584 ASN Y C 1
ATOM 5072 O O . ASN C 2 584 ? 266.804 216.108 242.486 1.00 1.00 584 ASN Y O 1
ATOM 5077 N N . LYS C 2 585 ? 268.257 215.504 240.872 1.00 1.00 585 LYS Y N 1
ATOM 5078 C CA . LYS C 2 585 ? 269.330 215.129 241.780 1.00 1.00 585 LYS Y CA 1
ATOM 5079 C C . LYS C 2 585 ? 270.581 215.926 241.437 1.00 1.00 585 LYS Y C 1
ATOM 5080 O O . LYS C 2 585 ? 270.663 216.566 240.387 1.00 1.00 585 LYS Y O 1
ATOM 5086 N N . PHE C 2 586 ? 271.566 215.879 242.337 1.00 1.00 586 PHE Y N 1
ATOM 5087 C CA . PHE C 2 586 ? 272.702 216.787 242.216 1.00 1.00 586 PHE Y CA 1
ATOM 5088 C C . PHE C 2 586 ? 273.549 216.463 240.993 1.00 1.00 586 PHE Y C 1
ATOM 5089 O O . PHE C 2 586 ? 273.668 217.277 240.073 1.00 1.00 586 PHE Y O 1
ATOM 5097 N N . ARG C 2 587 ? 274.160 215.284 240.972 1.00 1.00 587 ARG Y N 1
ATOM 5098 C CA . ARG C 2 587 ? 275.063 214.941 239.887 1.00 1.00 587 ARG Y CA 1
ATOM 5099 C C . ARG C 2 587 ? 274.280 214.728 238.597 1.00 1.00 587 ARG Y C 1
ATOM 5100 O O . ARG C 2 587 ? 273.157 214.219 238.597 1.00 1.00 587 ARG Y O 1
ATOM 5108 N N . LYS C 2 588 ? 274.889 215.131 237.486 1.00 1.00 588 LYS Y N 1
ATOM 5109 C CA . LYS C 2 588 ? 274.265 214.977 236.178 1.00 1.00 588 LYS Y CA 1
ATOM 5110 C C . LYS C 2 588 ? 273.909 213.516 235.934 1.00 1.00 588 LYS Y C 1
ATOM 5111 O O . LYS C 2 588 ? 274.771 212.708 235.591 1.00 1.00 588 LYS Y O 1
#

Solvent-accessible surface area: 32786 Å² total; per-residue (Å²): 116,109,123,69,190,78,198,70,158,106,74,144,140,116,55,110,60,93,88,49,85,128,39,20,30,58,97,55,62,100,80,148,138,56,132,112,75,74,118,90,147,28,96,44,3,27,0,18,0,1,42,111,6,33,2,88,24,9,2,30,3,0,6,1,80,60,67,124,90,5,36,60,16,4,47,115,79,141,38,31,109,41,56,78,7,119,136,52,50,16,40,17,40,50,121,138,32,68,8,78,1,76,127,5,58,105,138,67,0,107,36,8,47,0,0,0,1,67,11,95,91,72,137,84,31,3,0,0,7,13,34,80,45,67,127,48,87,138,131,32,3,48,0,29,2,9,20,2,6,2,3,3,10,2,14,10,85,43,1,42,87,6,124,106,1,56,0,39,19,6,7,1,34,93,114,33,0,68,172,51,3,82,69,7,14,72,30,37,3,2,13,108,7,107,73,21,108,52,83,43,103,50,62,25,88,9,70,36,41,18,3,3,0,12,0,34,3,14,1,52,101,135,10,9,85,156,158,103,76,64,86,103,74,29,134,43,10,47,1,22,180,81,78,30,100,29,6,0,3,2,2,68,148,123,36,33,82,89,8,98,82,102,2,74,121,15,75,49,2,20,97,49,16,91,69,15,13,27,0,0,25,67,1,6,56,133,102,3,15,77,92,43,183,20,82,48,113,32,172,23,8,55,21,6,50,101,80,72,86,20,60,104,11,114,5,137,103,1,109,6,69,13,76,94,1,15,137,11,1,117,0,99,70,56,8,1,37,2,0,0,1,12,0,0,0,0,0,0,0,23,3,98,10,7,21,20,12,6,4,11,0,3,76,8,39,77,159,45,8,5,69,9,63,4,68,31,62,2,1,29,97,8,29,1,99,0,0,4,27,21,17,86,12,74,106,138,80,164,38,114,100,49,117,126,104,59,54,86,85,9,20,27,28,30,54,131,62,24,2,50,7,39,13,3,1,25,50,113,41,114,75,112,148,33,169,78,44,15,34,106,63,28,118,137,160,67,147,41,101,39,76,77,124,7,113,96,60,149,81,90,77,88,8,84,86,14,45,49,86,4,94,65,10,10,54,138,27,98,53,130,16,62,95,50,8,76,85,49,25,49,33,19,22,55,157,57,47,127,93,56,11,95,114,21,16,10,4,56,97,100,17,110,51,109,26,49,125,141,3,0,32,114,8,53,83,86,75,43,9,4,0,10,1,34,1,0,8,6,1,77,111,13,6,67,88,2,20,130,15,4,3,24,2,0,2,57,22,72,57,133,67,12,60,5,66,65,8,44,10,0,40,12,0,3,1,7,24,0,123,21,124,17,96,11,128,61,22,46,103,72,12,30,77,21,0,33,0,5,0,23,7,0,0,11,1,15,4,46,75,60,55,101,63,0,25,69,43,103,15,80,133,1,112,5,159,108

B-factor: mean 1.0, std 0.0, range [1.0, 1.0]